Protein AF-B0DLQ9-F1 (afdb_monomer_lite)

Foldseek 3Di:
DQFAADPVGQEDRAGAQQAPDDYHAPLSVVLVVDDPPDPVNVQSVPWQAASHHGDTDNPPPDNHDPVVVVVVVVVVVVVVVVVVVVLVVLLVVVVVVVVVVPDDDDDDDDDPVVVVVVVVVPPPDDDFWDKDKDKDFDDDPDPVVVVVPPVPPDPPDDDDPDDPCVVVVPDPPPDDDDDPDDDDTDIDIDIDTDRRVVVVVVVVVLVVVVPPDDDDDDDDDDDDDDDDDDDDDDDDDDDDDDDDDDPDDPDPPPPDDPDDLDDPPPPPVDPQDKDKFKKFWWDWDADLPPRDIDTHDDPPTDIFIKIWGLDFPDDDPFKTWIWMDTPNFTKIWIWGQDPSPPDGQDLVNRVVVLVVVVSVLSSLQSLVVVLVVVCVVVVHDADPPDHGWDKTKMWTAAADDSNQVDDRVPGRRRMTIMTGDDSDDKDWLFAPPGHDDDPDRHSVRVVVSQVSCCVVVVNPDGDGRDMDDDDDPPPPPDD

Organism: Laccaria bicolor (strain S238N-H82 / ATCC MYA-4686) (NCBI:txid486041)

InterPro domains:
  IPR004166 Alpha-type protein kinase, alpha-kinase domain [PF02816] (314-469)
  IPR004166 Alpha-type protein kinase, alpha-kinase domain [PS51158] (289-479)
  IPR011009 Protein kinase-like domain superfamily [SSF56112] (308-469)

Sequence (479 aa):
MDFCGTDTGDGCGRSFPNKSSPGLCAKCTKLASLTEGSPEYDQWKGFKQCESCGIAWKHLDTSKCGHCVREWCLTFLLSTHHNTVEVLRAARSHAMDARLRKQPVAQQLHTTAGLTAAKNSMAAMMENKVFITAQCRIKSASLKDQKNTDPTFGQWGKPWSQGEMAQFYAAPTSGTKKAAGTQPPLFMALELYIDQPKFMIRRRARLNHSTLRLPSTSVGTSVRKRSATTTEANDVPLYKRPSTRDAANLQLIVGGALESTFVRTNRTYVAIDTSVVQLKKAVTTCNAETGEVEIAWPDNLAACGGILGKEIFAHGATKNVYKLSIGSDLYVAKRFFDVGSGREVTAEENTANLENELIRLKMVGWFLHKFKALAKEHSVEFSSGIIVSECFLVHEIGTPSPASSLPSFEDDSAVWLVEPRRTKAVRKYSGTLVHPNRQDKLGQTLSAFAHFLYEYSRKELVLADIQGHLTASYPHIQD

Secondary structure (DSSP, 8-state):
--B---TTS-S---B-TT-SSSSS-HHHHHHHTS-TT-HHHHHHHT-EE-TTT--EETT--SSS-HHHHHHHHHHHHHHHHHHHHHHHHHHHHHHHHHHHTTPPP------THHHHHHHHHSTTS-SS----EEEEE---SSTTHHHH--S--SSSSPPPP--TTHHHHS---------S--PPPPEEEEE----HHHHHHHHHHHHHTT--PPPPPP----------------------------TT-------------------------EEEEEEEEPEEEE-TTT--EEEE--TTPPPEEEEEESS-SEE-SSEEEEEEEETTEEEEEEEES-SSSSSPPPHHHHHHHHHHHHHHHHHHHHHHHHHHHHHHHTT----TT--PPP-EEEEEESSPPGGG---TT-TT--EEEEEEPP-SPPEES--SS------SHHHHHHHHHHHHHHHHTTTS------EE-----------

pLDDT: mean 75.22, std 24.06, range [28.36, 98.62]

Radius of gyration: 37.14 Å; chains: 1; bounding box: 131×60×82 Å

Structure (mmCIF, N/CA/C/O backbone):
data_AF-B0DLQ9-F1
#
_entry.id   AF-B0DLQ9-F1
#
loop_
_atom_site.group_PDB
_atom_site.id
_atom_site.type_symbol
_atom_site.label_atom_id
_atom_site.label_alt_id
_atom_site.label_comp_id
_atom_site.label_asym_id
_atom_site.label_entity_id
_atom_site.label_seq_id
_atom_site.pdbx_PDB_ins_code
_atom_site.Cartn_x
_atom_site.Cartn_y
_atom_site.Cartn_z
_atom_site.occupancy
_atom_site.B_iso_or_equiv
_atom_site.auth_seq_id
_atom_site.auth_comp_id
_atom_site.auth_asym_id
_atom_site.auth_atom_id
_atom_site.pdbx_PDB_model_num
ATOM 1 N N . MET A 1 1 ? -44.766 -4.174 -13.598 1.00 58.66 1 MET A N 1
ATOM 2 C CA . MET A 1 1 ? -45.753 -3.142 -13.992 1.00 58.66 1 MET A CA 1
ATOM 3 C C . MET A 1 1 ? -45.825 -2.210 -12.814 1.00 58.66 1 MET A C 1
ATOM 5 O O . MET A 1 1 ? -46.488 -2.516 -11.830 1.00 58.66 1 MET A O 1
ATOM 9 N N . ASP A 1 2 ? -45.057 -1.134 -12.894 1.00 81.19 2 ASP A N 1
ATOM 10 C CA . ASP A 1 2 ? -44.679 -0.378 -11.697 1.00 81.19 2 ASP A CA 1
ATOM 11 C C . ASP A 1 2 ? -45.538 0.885 -11.560 1.00 81.19 2 ASP A C 1
ATOM 13 O O . ASP A 1 2 ? -45.430 1.625 -10.587 1.00 81.19 2 ASP A O 1
ATOM 17 N N . PHE A 1 3 ? -46.430 1.112 -12.527 1.00 91.38 3 PHE A N 1
ATOM 18 C CA . PHE A 1 3 ? -47.324 2.254 -12.587 1.00 91.38 3 PHE A CA 1
ATOM 19 C C . PHE A 1 3 ? -48.508 2.103 -11.630 1.00 91.38 3 PHE A C 1
ATOM 21 O O . PHE A 1 3 ? -49.128 1.047 -11.513 1.00 91.38 3 PHE A O 1
ATOM 28 N N . CYS A 1 4 ? -48.836 3.200 -10.956 1.00 94.00 4 CYS A N 1
ATOM 29 C CA . CYS A 1 4 ? -50.024 3.335 -10.131 1.00 94.00 4 CYS A CA 1
ATOM 30 C C . CYS A 1 4 ? -51.241 3.680 -10.997 1.00 94.00 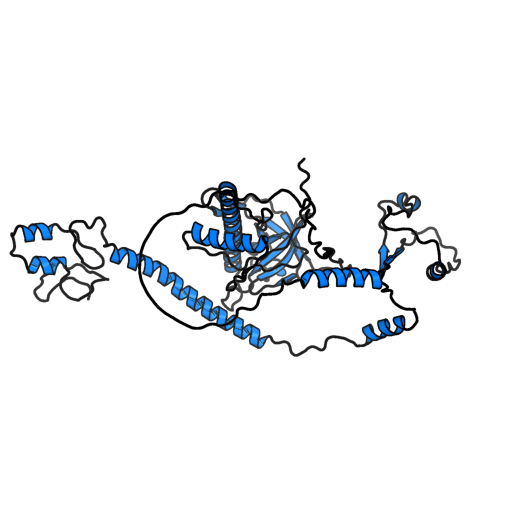4 CYS A C 1
ATOM 32 O O . CYS A 1 4 ? -51.433 4.849 -11.346 1.00 94.00 4 CYS A O 1
ATOM 34 N N . GLY A 1 5 ? -52.055 2.668 -11.298 1.00 92.44 5 GLY A N 1
ATOM 35 C CA . GLY A 1 5 ? -53.279 2.800 -12.084 1.00 92.44 5 GLY A CA 1
ATOM 36 C C . GLY A 1 5 ? -54.223 1.602 -11.924 1.00 92.44 5 GLY A C 1
ATOM 37 O O . GLY A 1 5 ? -53.776 0.515 -11.548 1.00 92.44 5 GLY A O 1
ATOM 38 N N . THR A 1 6 ? -55.508 1.804 -12.206 1.00 90.56 6 THR A N 1
ATOM 39 C CA . THR A 1 6 ? -56.514 0.766 -12.491 1.00 90.56 6 THR A CA 1
ATOM 40 C C . THR A 1 6 ? -56.930 0.827 -13.964 1.00 90.56 6 THR A C 1
ATOM 42 O O . THR A 1 6 ? -56.680 1.822 -14.646 1.00 90.56 6 THR A O 1
ATOM 45 N N . ASP A 1 7 ? -57.632 -0.203 -14.442 1.00 88.44 7 ASP A N 1
ATOM 46 C CA . ASP A 1 7 ? -58.186 -0.241 -15.807 1.00 88.44 7 ASP A CA 1
ATOM 47 C C . ASP A 1 7 ? -59.263 0.836 -16.050 1.00 88.44 7 ASP A C 1
ATOM 49 O O . ASP A 1 7 ? -59.567 1.175 -17.191 1.00 88.44 7 ASP A O 1
ATOM 53 N N . THR A 1 8 ? -59.817 1.410 -14.978 1.00 86.81 8 THR A N 1
ATOM 54 C CA . THR A 1 8 ? -60.777 2.526 -15.005 1.00 86.81 8 THR A CA 1
ATOM 55 C C . THR A 1 8 ? -60.111 3.902 -15.087 1.00 86.81 8 THR A C 1
ATOM 57 O O . THR A 1 8 ? -60.809 4.908 -15.177 1.00 86.81 8 THR A O 1
ATOM 60 N N . GLY A 1 9 ? -58.773 3.965 -15.081 1.00 86.81 9 GLY A N 1
ATOM 61 C CA . GLY A 1 9 ? -58.011 5.217 -15.106 1.00 86.81 9 GLY A CA 1
ATOM 62 C C . GLY A 1 9 ? -57.785 5.851 -13.730 1.00 86.81 9 GLY A C 1
ATOM 63 O O . GLY A 1 9 ? -57.234 6.949 -13.656 1.00 86.81 9 GLY A O 1
ATOM 64 N N . ASP A 1 10 ? -58.149 5.172 -12.638 1.00 87.88 10 ASP A N 1
ATOM 65 C CA . ASP A 1 10 ? -57.904 5.670 -11.285 1.00 87.88 10 ASP A CA 1
ATOM 66 C C . ASP A 1 10 ? -56.437 5.471 -10.904 1.00 87.88 10 ASP A C 1
ATOM 68 O O . ASP A 1 10 ? -55.860 4.407 -11.117 1.00 87.88 10 ASP A O 1
ATOM 72 N N . GLY A 1 11 ? -55.812 6.477 -10.297 1.00 93.25 11 GLY A N 1
ATOM 73 C CA . GLY A 1 11 ? -54.423 6.401 -9.847 1.00 93.25 11 GLY A CA 1
ATOM 74 C C . GLY A 1 11 ? -53.658 7.697 -10.064 1.00 93.25 11 GLY A C 1
ATOM 75 O O . GLY A 1 11 ? -54.187 8.686 -10.556 1.00 93.25 11 GLY A O 1
ATOM 76 N N . CYS A 1 12 ? -52.388 7.712 -9.660 1.00 95.75 12 CYS A N 1
ATOM 77 C CA . CYS A 1 12 ? -51.524 8.883 -9.841 1.00 95.75 12 CYS A CA 1
ATOM 78 C C . CYS A 1 12 ? -50.610 8.782 -11.070 1.00 95.75 12 CYS A C 1
ATOM 80 O O . CYS A 1 12 ? -49.824 9.698 -11.305 1.00 95.75 12 CYS A O 1
ATOM 82 N N . GLY A 1 13 ? -50.638 7.661 -11.801 1.00 95.38 13 GLY A N 1
ATOM 83 C CA . GLY A 1 13 ? -49.818 7.420 -12.994 1.00 95.38 13 GLY A CA 1
ATOM 84 C C . GLY A 1 13 ? -48.311 7.292 -12.736 1.00 95.38 13 GLY A C 1
ATOM 85 O O . GLY A 1 13 ? -47.547 7.057 -13.667 1.00 95.38 13 GLY A O 1
ATOM 86 N N . ARG A 1 14 ? -47.849 7.435 -11.487 1.00 96.12 14 ARG A N 1
ATOM 87 C CA . ARG A 1 14 ? -46.423 7.351 -11.137 1.00 96.12 14 ARG A CA 1
ATOM 88 C C . ARG A 1 14 ? -45.933 5.908 -11.111 1.00 96.12 14 ARG A C 1
ATOM 90 O O . ARG A 1 14 ? -46.679 5.015 -10.712 1.00 96.12 14 ARG A O 1
ATOM 97 N N . SER A 1 15 ? -44.668 5.718 -11.482 1.00 95.31 15 SER A N 1
ATOM 98 C CA . SER A 1 15 ? -43.960 4.442 -11.369 1.00 95.31 15 SER A CA 1
ATOM 99 C C . SER A 1 15 ? -43.283 4.302 -10.001 1.00 95.31 15 SER A C 1
ATOM 101 O O . SER A 1 15 ? -42.653 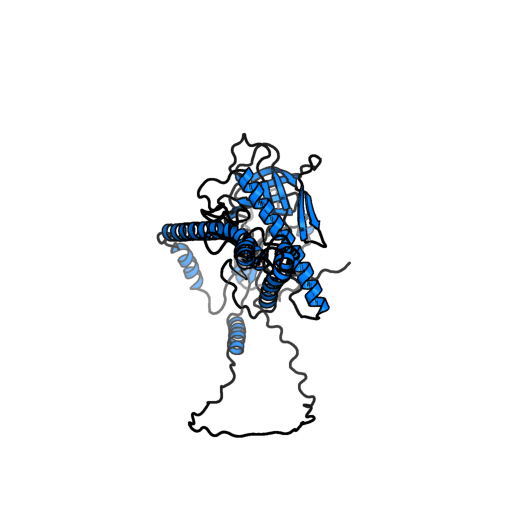5.248 -9.530 1.00 95.31 15 SER A O 1
ATOM 103 N N . PHE A 1 16 ? -43.410 3.132 -9.374 1.00 95.81 16 PHE A N 1
ATOM 104 C CA . PHE A 1 16 ? -42.844 2.795 -8.068 1.00 95.81 16 PHE A CA 1
ATOM 105 C C . PHE A 1 16 ? -42.064 1.471 -8.162 1.00 95.81 16 PHE A C 1
ATOM 107 O O . PHE A 1 16 ? -42.670 0.403 -8.043 1.00 95.81 16 PHE A O 1
ATOM 114 N N . PRO A 1 17 ? -40.732 1.509 -8.352 1.00 93.31 17 PRO A N 1
ATOM 115 C CA . PRO A 1 17 ? -39.929 0.311 -8.624 1.00 93.31 17 PRO A CA 1
ATOM 116 C C . PRO A 1 17 ? -39.939 -0.727 -7.490 1.00 93.31 17 PRO A C 1
ATOM 118 O O . PRO A 1 17 ? -39.738 -1.908 -7.739 1.00 93.31 17 PRO A O 1
ATOM 121 N N . ASN A 1 18 ? -40.203 -0.305 -6.248 1.00 93.31 18 ASN A N 1
ATOM 122 C CA . ASN A 1 18 ? -40.212 -1.174 -5.065 1.00 93.31 18 ASN A CA 1
ATOM 123 C C . ASN A 1 18 ? -41.627 -1.375 -4.504 1.00 93.31 18 ASN A C 1
ATOM 125 O O . ASN A 1 18 ? -41.826 -1.520 -3.295 1.00 93.31 18 ASN A O 1
ATOM 129 N N . LYS A 1 19 ? -42.647 -1.296 -5.359 1.00 93.94 19 LYS A N 1
ATOM 130 C CA . LYS A 1 19 ? -44.036 -1.521 -4.960 1.00 93.94 19 LYS A CA 1
ATOM 131 C C . LYS A 1 19 ? -44.284 -3.013 -4.734 1.00 93.94 19 LYS A C 1
ATOM 133 O O . LYS A 1 19 ? -43.971 -3.836 -5.584 1.00 93.94 19 LYS A O 1
ATOM 138 N N . SER A 1 20 ? -44.898 -3.364 -3.607 1.00 89.44 20 SER A N 1
ATOM 139 C CA . SER A 1 20 ? -45.125 -4.766 -3.220 1.00 89.44 20 SER A CA 1
ATOM 140 C C . SER A 1 20 ? -46.260 -5.466 -3.975 1.00 89.44 20 SER A C 1
ATOM 142 O O . SER A 1 20 ? -46.399 -6.681 -3.878 1.00 89.44 20 SER A O 1
ATOM 144 N N . SER A 1 21 ? -47.106 -4.722 -4.689 1.00 91.19 21 SER A N 1
ATOM 145 C CA . SER A 1 21 ? -48.277 -5.258 -5.393 1.00 91.19 21 SER A CA 1
ATOM 146 C C . SER A 1 21 ? -48.628 -4.424 -6.632 1.00 91.19 21 SER A C 1
ATOM 148 O O . SER A 1 21 ? -48.390 -3.212 -6.634 1.00 91.19 21 SER A O 1
ATOM 150 N N . PRO A 1 22 ? -49.207 -5.024 -7.688 1.00 92.75 22 PRO A N 1
ATOM 151 C CA . PRO A 1 22 ? -49.710 -4.291 -8.855 1.00 92.75 22 PRO A CA 1
ATOM 152 C C . PRO A 1 22 ? -50.920 -3.396 -8.506 1.00 92.75 22 PRO A C 1
ATOM 154 O O . PRO A 1 22 ? -51.496 -3.511 -7.427 1.00 92.75 22 PRO A O 1
ATOM 157 N N . GLY A 1 23 ? -51.284 -2.454 -9.384 1.00 94.00 23 GLY A N 1
ATOM 158 C CA . GLY A 1 23 ? -52.477 -1.599 -9.230 1.00 94.00 23 GLY A CA 1
ATOM 159 C C . GLY A 1 23 ? -52.221 -0.257 -8.530 1.00 94.00 23 GLY A C 1
ATOM 160 O O . GLY A 1 23 ? -51.170 0.361 -8.715 1.00 94.00 23 GLY A O 1
ATOM 161 N N . LEU A 1 24 ? -53.137 0.197 -7.671 1.00 96.25 24 LEU A N 1
ATOM 162 C CA . LEU A 1 24 ? -53.017 1.475 -6.955 1.00 96.25 24 LEU A CA 1
ATOM 163 C C . LEU A 1 24 ? -51.888 1.479 -5.910 1.00 96.25 24 LEU A C 1
ATOM 165 O O . LEU A 1 24 ? -51.604 0.476 -5.257 1.00 96.25 24 LEU A O 1
ATOM 169 N N . CYS A 1 25 ? -51.215 2.618 -5.748 1.00 96.12 25 CYS A N 1
ATOM 170 C CA . CYS A 1 25 ? -50.312 2.869 -4.622 1.00 96.12 25 CYS A CA 1
ATOM 171 C C . CYS A 1 25 ? -51.099 3.053 -3.315 1.00 96.12 25 CYS A C 1
ATOM 173 O O . CYS A 1 25 ? -52.272 3.419 -3.350 1.00 96.12 25 CYS A O 1
ATOM 175 N N . ALA A 1 26 ? -50.440 2.907 -2.160 1.00 95.31 26 ALA A N 1
ATOM 176 C CA . ALA A 1 26 ? -51.098 2.998 -0.851 1.00 95.31 26 ALA A CA 1
ATOM 177 C C . ALA A 1 26 ? -51.905 4.298 -0.660 1.00 95.31 26 ALA A C 1
ATOM 179 O O . ALA A 1 26 ? -52.988 4.279 -0.078 1.00 95.31 26 ALA A O 1
ATOM 180 N N . LYS A 1 27 ? -51.406 5.423 -1.195 1.00 96.56 27 LYS A N 1
ATOM 181 C CA . LYS A 1 27 ? -52.112 6.711 -1.162 1.00 96.56 27 LYS A CA 1
ATOM 182 C C . LYS A 1 27 ? -53.393 6.687 -1.995 1.00 96.56 27 LYS A C 1
ATOM 184 O O . LYS A 1 27 ? -54.444 7.059 -1.488 1.00 96.56 27 LYS A O 1
ATOM 189 N N . CYS A 1 28 ? -53.314 6.242 -3.249 1.00 97.12 28 CYS A N 1
ATOM 190 C CA . CYS A 1 28 ? -54.471 6.182 -4.143 1.00 97.12 28 CYS A CA 1
ATOM 191 C C . CYS A 1 28 ? -55.510 5.169 -3.657 1.00 97.12 28 CYS A C 1
ATOM 193 O O . CYS A 1 28 ? -56.691 5.485 -3.676 1.00 97.12 28 CYS A O 1
ATOM 195 N N . THR A 1 29 ? -55.089 4.011 -3.136 1.00 96.38 29 THR A N 1
ATOM 196 C CA . THR A 1 29 ? -56.001 3.039 -2.514 1.00 96.38 29 THR A CA 1
ATOM 197 C C . THR A 1 29 ? -56.772 3.665 -1.356 1.00 96.38 29 THR A C 1
ATOM 199 O O . THR A 1 29 ? -57.975 3.459 -1.224 1.00 96.38 29 THR A O 1
ATOM 202 N N . LYS A 1 30 ? -56.093 4.458 -0.515 1.00 97.19 30 LYS A N 1
ATOM 203 C CA . LYS A 1 30 ? -56.744 5.099 0.625 1.00 97.19 30 LYS A CA 1
ATOM 204 C C . LYS A 1 30 ? -57.679 6.225 0.196 1.00 97.19 30 LYS A C 1
ATOM 206 O O . LYS A 1 30 ? -58.789 6.286 0.710 1.00 97.19 30 LYS A O 1
ATOM 211 N N . LEU A 1 31 ? -57.266 7.062 -0.755 1.00 97.12 31 LEU A N 1
ATOM 212 C CA . LEU A 1 31 ? -58.111 8.126 -1.303 1.00 97.12 31 LEU A CA 1
ATOM 213 C C . LEU A 1 31 ? -59.369 7.567 -1.978 1.00 97.12 31 LEU A C 1
ATOM 215 O O . LEU A 1 31 ? -60.445 8.088 -1.728 1.00 97.12 31 LEU A O 1
ATOM 219 N N . ALA A 1 32 ? -59.258 6.468 -2.731 1.00 95.94 32 ALA A N 1
ATOM 220 C CA . ALA A 1 32 ? -60.404 5.811 -3.366 1.00 95.94 32 ALA A CA 1
ATOM 221 C C . ALA A 1 32 ? -61.424 5.245 -2.356 1.00 95.94 32 ALA A C 1
ATOM 223 O O . ALA A 1 32 ? -62.588 5.057 -2.689 1.00 95.94 32 ALA A O 1
ATOM 224 N N . SER A 1 33 ? -60.997 4.975 -1.116 1.00 96.75 33 SER A N 1
ATOM 225 C CA . SER A 1 33 ? -61.878 4.506 -0.035 1.00 96.75 33 SER A CA 1
ATOM 226 C C . SER A 1 33 ? -62.585 5.628 0.734 1.00 96.75 33 SER A C 1
ATOM 228 O O . SER A 1 33 ? -63.418 5.342 1.592 1.00 96.75 33 SER A O 1
ATOM 230 N N . LEU A 1 34 ? -62.208 6.887 0.498 1.00 96.69 34 LEU A N 1
ATOM 231 C CA . LEU A 1 34 ? -62.718 8.051 1.219 1.00 96.69 34 LEU A CA 1
ATOM 232 C C . LEU A 1 34 ? -63.685 8.829 0.324 1.00 96.69 34 LEU A C 1
ATOM 234 O O . LEU A 1 34 ? -63.486 8.924 -0.883 1.00 96.69 34 LEU A O 1
ATOM 238 N N . THR A 1 35 ? -64.728 9.402 0.919 1.00 97.25 35 THR A N 1
ATOM 239 C CA . THR A 1 35 ? -65.654 10.277 0.193 1.00 97.25 35 THR A CA 1
ATOM 240 C C . THR A 1 35 ? -64.928 11.558 -0.204 1.00 97.25 35 THR A C 1
ATOM 242 O O . THR A 1 35 ? -64.317 12.214 0.641 1.00 97.25 35 THR A O 1
ATOM 245 N N . GLU A 1 36 ? -64.975 11.912 -1.487 1.00 96.38 36 GLU A N 1
ATOM 246 C CA . GLU A 1 36 ? -64.329 13.126 -1.982 1.00 96.38 36 GLU A CA 1
ATOM 247 C C . GLU A 1 36 ? -64.867 14.366 -1.250 1.00 96.38 36 GLU A C 1
ATOM 249 O O . GLU A 1 36 ? -66.075 14.537 -1.089 1.00 96.38 36 GLU A O 1
ATOM 254 N N . GLY A 1 37 ? -63.952 15.206 -0.759 1.00 95.00 37 GLY A N 1
ATOM 255 C CA . GLY A 1 37 ? -64.274 16.385 0.051 1.00 95.00 37 GLY A CA 1
ATOM 256 C C . GLY A 1 37 ? -64.488 16.116 1.545 1.00 95.00 37 GLY A C 1
ATOM 257 O O . GLY A 1 37 ? -64.786 17.054 2.283 1.00 95.00 37 GLY A O 1
ATOM 258 N N . SER A 1 38 ? -64.329 14.875 2.030 1.00 97.56 38 SER A N 1
ATOM 259 C CA . SER A 1 38 ? -64.291 14.636 3.479 1.00 97.56 38 SER A CA 1
ATOM 260 C C . SER A 1 38 ? -63.009 15.223 4.103 1.00 97.56 38 SER A C 1
ATOM 262 O O . SER A 1 38 ? -61.963 15.260 3.444 1.00 97.56 38 SER A O 1
ATOM 264 N N . PRO A 1 39 ? -63.026 15.627 5.389 1.00 97.88 39 PRO A N 1
ATOM 265 C CA . PRO A 1 39 ? -61.824 16.109 6.078 1.00 97.88 39 PRO A CA 1
ATOM 266 C C . PRO A 1 39 ? -60.655 15.111 6.026 1.00 97.88 39 PRO A C 1
ATOM 268 O O . PRO A 1 39 ? -59.490 15.492 5.892 1.00 97.88 39 PRO A O 1
ATOM 271 N N . GLU A 1 40 ? -60.955 13.814 6.100 1.00 97.25 40 GLU A N 1
ATOM 272 C CA . GLU A 1 40 ? -59.976 12.734 5.986 1.00 97.25 40 GLU A CA 1
ATOM 273 C C . GLU A 1 40 ? -59.415 12.625 4.567 1.00 97.25 40 GLU A C 1
ATOM 275 O O . GLU A 1 40 ? -58.217 12.373 4.409 1.00 97.25 40 GLU A O 1
ATOM 280 N N . TYR A 1 41 ? -60.250 12.822 3.539 1.00 97.81 41 TYR A N 1
ATOM 281 C CA . TYR A 1 41 ? -59.811 12.847 2.144 1.00 97.81 41 TYR A CA 1
ATOM 282 C C . TYR A 1 41 ? -58.794 13.969 1.923 1.00 97.81 41 TYR A C 1
ATOM 284 O O . TYR A 1 41 ? -57.692 13.712 1.431 1.00 97.81 41 TYR A O 1
ATOM 292 N N . ASP A 1 42 ? -59.102 15.186 2.375 1.00 97.38 42 ASP A N 1
ATOM 293 C CA . ASP A 1 42 ? -58.207 16.340 2.246 1.00 97.38 42 ASP A CA 1
ATOM 294 C C . ASP A 1 42 ? -56.909 16.164 3.045 1.00 97.38 42 ASP A C 1
ATOM 296 O O . ASP A 1 42 ? -55.816 16.474 2.556 1.00 97.38 42 ASP A O 1
ATOM 300 N N . GLN A 1 43 ? -56.992 15.573 4.242 1.00 97.38 43 GLN A N 1
ATOM 301 C CA . GLN A 1 43 ? -55.811 15.238 5.033 1.00 97.38 43 GLN A CA 1
ATOM 302 C C . GLN A 1 43 ? -54.892 14.254 4.290 1.00 97.38 43 GLN A C 1
ATOM 304 O O . GLN A 1 43 ? -53.683 14.487 4.192 1.00 97.38 43 GLN A O 1
ATOM 309 N N . TRP A 1 44 ? -55.445 13.169 3.738 1.00 97.31 44 TRP A N 1
ATOM 310 C CA . TRP A 1 44 ? -54.675 12.175 2.985 1.00 97.31 44 TRP A CA 1
ATOM 311 C C . TRP A 1 44 ? -54.132 12.728 1.671 1.00 97.31 44 TRP A C 1
ATOM 313 O O . TRP A 1 44 ? -53.012 12.389 1.277 1.00 97.31 44 TRP A O 1
ATOM 323 N N . LYS A 1 45 ? -54.871 13.624 1.014 1.00 97.00 45 LYS A N 1
ATOM 324 C CA . LYS A 1 45 ? -54.430 14.317 -0.201 1.00 97.00 45 LYS A CA 1
ATOM 325 C C . LYS A 1 45 ? -53.132 15.091 0.048 1.00 97.00 45 LYS A C 1
ATOM 327 O O . LYS A 1 45 ? -52.238 15.045 -0.802 1.00 97.00 45 LYS A O 1
ATOM 332 N N . GLY A 1 46 ? -52.962 15.670 1.239 1.00 96.56 46 GLY A N 1
ATOM 333 C CA . GLY A 1 46 ? -51.744 16.368 1.669 1.00 96.56 46 GLY A CA 1
ATOM 334 C C . GLY A 1 46 ? -50.549 15.484 2.062 1.00 96.56 46 GLY A C 1
ATOM 335 O O . GLY A 1 46 ? -49.440 15.997 2.202 1.00 96.56 46 GLY A O 1
ATOM 336 N N . PHE A 1 47 ? -50.710 14.165 2.234 1.00 97.88 47 PHE A N 1
ATOM 337 C CA . PHE A 1 47 ? -49.595 13.310 2.670 1.00 97.88 47 PHE A CA 1
ATOM 338 C C . PHE A 1 47 ? -48.527 13.162 1.582 1.00 97.88 47 PHE A C 1
ATOM 340 O O . PHE A 1 47 ? -48.830 12.912 0.410 1.00 97.88 47 PHE A O 1
ATOM 347 N N . LYS A 1 48 ? -47.257 13.251 1.986 1.00 97.50 48 LYS A N 1
ATOM 348 C CA . LYS A 1 48 ? -46.115 12.941 1.121 1.00 97.50 48 LYS A CA 1
ATOM 349 C C . LYS A 1 48 ? -46.042 11.437 0.859 1.00 97.50 48 LYS A C 1
ATOM 351 O O . LYS A 1 48 ? -46.438 10.624 1.696 1.00 97.50 48 LYS A O 1
ATOM 356 N N . GLN A 1 49 ? -45.535 11.080 -0.315 1.00 97.44 49 GLN A N 1
ATOM 357 C CA . GLN A 1 49 ? -45.458 9.708 -0.804 1.00 97.44 49 GLN A CA 1
ATOM 358 C C . GLN A 1 49 ? -44.021 9.358 -1.186 1.00 97.44 49 GLN A C 1
ATOM 360 O O . GLN A 1 49 ? -43.360 10.135 -1.865 1.00 97.44 49 GLN A O 1
ATOM 365 N N . CYS A 1 50 ? -43.570 8.174 -0.775 1.00 97.44 50 CYS A N 1
ATOM 366 C CA . CYS A 1 50 ? -42.280 7.612 -1.145 1.00 97.44 50 CYS A CA 1
ATOM 367 C C . CYS A 1 50 ? -42.224 7.368 -2.656 1.00 97.44 50 CYS A C 1
ATOM 369 O O . CYS A 1 50 ? -43.025 6.594 -3.182 1.00 97.44 50 CYS A O 1
ATOM 371 N N . GLU A 1 51 ? -41.239 7.957 -3.329 1.00 96.81 51 GLU A N 1
ATOM 372 C CA . GLU A 1 51 ? -41.021 7.818 -4.776 1.00 96.81 51 GLU A CA 1
ATOM 373 C C . GLU A 1 51 ? -40.647 6.391 -5.197 1.00 96.81 51 GLU A C 1
ATOM 375 O O . GLU A 1 51 ? -40.772 6.034 -6.360 1.00 96.81 51 GLU A O 1
ATOM 380 N N . SER A 1 52 ? -40.199 5.556 -4.256 1.00 95.88 52 SER A N 1
ATOM 381 C CA . SER A 1 52 ? -39.714 4.208 -4.554 1.00 95.88 52 SER A CA 1
ATOM 382 C C . SER A 1 52 ? -40.788 3.129 -4.381 1.00 95.88 52 SER A C 1
ATOM 384 O O . SER A 1 52 ? -40.980 2.327 -5.287 1.00 95.88 52 SER A O 1
ATOM 386 N N . CYS A 1 53 ? -41.513 3.106 -3.258 1.00 96.12 53 CYS A N 1
ATOM 387 C CA . CYS A 1 53 ? -42.513 2.062 -2.975 1.00 96.12 53 CYS A CA 1
ATOM 388 C C . CYS A 1 53 ? -43.966 2.557 -2.951 1.00 96.12 53 CYS A C 1
ATOM 390 O O . CYS A 1 53 ? -44.887 1.759 -2.792 1.00 96.12 53 CYS A O 1
ATOM 392 N N . GLY A 1 54 ? -44.202 3.867 -3.058 1.00 95.69 54 GLY A N 1
ATOM 393 C CA . GLY A 1 54 ? -45.551 4.432 -3.085 1.00 95.69 54 GLY A CA 1
ATOM 394 C C . GLY A 1 54 ? -46.280 4.470 -1.735 1.00 95.69 54 GLY A C 1
ATOM 395 O O . GLY A 1 54 ? -47.458 4.836 -1.705 1.00 95.69 54 GLY A O 1
ATOM 396 N N . ILE A 1 55 ? -45.615 4.143 -0.619 1.00 96.00 55 ILE A N 1
ATOM 397 C CA . ILE A 1 55 ? -46.149 4.360 0.740 1.00 96.00 55 ILE A CA 1
ATOM 398 C C . ILE A 1 55 ? -46.304 5.861 0.999 1.00 96.00 55 ILE A C 1
ATOM 400 O O . ILE A 1 55 ? -45.416 6.638 0.657 1.00 96.00 55 ILE A O 1
ATOM 404 N N . ALA A 1 56 ? -47.405 6.266 1.634 1.00 96.75 56 ALA A N 1
ATOM 405 C CA . ALA A 1 56 ? -47.633 7.646 2.049 1.00 96.75 56 ALA A CA 1
ATOM 406 C C . ALA A 1 56 ? -47.681 7.784 3.571 1.00 96.75 56 ALA A C 1
ATOM 408 O O . ALA A 1 56 ? -48.229 6.927 4.261 1.00 96.75 56 ALA A O 1
ATOM 409 N N . TRP A 1 57 ? -47.105 8.873 4.082 1.00 96.00 57 TRP A N 1
ATOM 410 C CA . TRP A 1 57 ? -47.057 9.175 5.512 1.00 96.00 57 TRP A CA 1
ATOM 411 C C . TRP A 1 57 ? -47.047 10.692 5.722 1.00 96.00 57 TRP A C 1
ATOM 413 O O . TRP A 1 57 ? -46.322 11.420 5.046 1.00 96.00 57 TRP A O 1
ATOM 423 N N . LYS A 1 58 ? -47.806 11.168 6.714 1.00 96.19 58 LYS A N 1
ATOM 424 C CA . LYS A 1 58 ? -47.821 12.565 7.183 1.00 96.19 58 LYS A CA 1
ATOM 425 C C . LYS A 1 58 ? -46.435 13.168 7.468 1.00 96.19 58 LYS A C 1
ATOM 427 O O . LYS A 1 58 ? -46.224 14.346 7.214 1.00 96.19 58 LYS A O 1
ATOM 432 N N . HIS A 1 59 ? -45.507 12.373 8.000 1.00 95.56 59 HIS A N 1
ATOM 433 C CA . HIS A 1 59 ? -44.197 12.812 8.491 1.00 95.56 59 HIS A CA 1
ATOM 434 C C . HIS A 1 59 ? -43.044 12.276 7.641 1.00 95.56 59 HIS A C 1
ATOM 436 O O . HIS A 1 59 ? -41.931 12.133 8.134 1.00 95.56 59 HIS A O 1
ATOM 442 N N . LEU A 1 60 ? -43.304 11.950 6.373 1.00 95.44 60 LEU A N 1
ATOM 443 C CA . LEU A 1 60 ? -42.228 11.619 5.453 1.00 95.44 60 LEU A CA 1
ATOM 444 C C . LEU A 1 60 ? -41.415 12.897 5.175 1.00 95.44 60 LEU A C 1
ATOM 446 O O . LEU A 1 60 ? -41.885 13.826 4.518 1.00 95.44 60 LEU A O 1
ATOM 450 N N . ASP A 1 61 ? -40.222 12.976 5.746 1.00 92.38 61 ASP A N 1
ATOM 451 C CA . ASP A 1 61 ? -39.324 14.132 5.684 1.00 92.38 61 ASP A CA 1
ATOM 452 C C . ASP A 1 61 ? -38.557 14.215 4.355 1.00 92.38 61 ASP A C 1
ATOM 454 O O . ASP A 1 61 ? -38.336 15.305 3.829 1.00 92.38 61 ASP A O 1
ATOM 458 N N . THR A 1 62 ? -38.244 13.061 3.773 1.00 94.56 62 THR A N 1
ATOM 459 C CA . THR A 1 62 ? -37.455 12.872 2.549 1.00 94.56 62 THR A CA 1
ATOM 460 C C . THR A 1 62 ? -38.305 12.330 1.389 1.00 94.56 62 THR A C 1
ATOM 462 O O . THR A 1 62 ? -39.488 12.035 1.545 1.00 94.56 62 THR A O 1
ATOM 465 N N . SER A 1 63 ? -37.740 12.203 0.183 1.00 95.25 63 SER A N 1
ATOM 466 C CA . SER A 1 63 ? -38.479 11.664 -0.973 1.00 95.25 63 SER A CA 1
ATOM 467 C C . SER A 1 63 ? -38.639 10.134 -0.955 1.00 95.25 63 SER A C 1
ATOM 469 O O . SER A 1 63 ? -39.481 9.579 -1.665 1.00 95.25 63 SER A O 1
ATOM 471 N N . LYS A 1 64 ? -37.875 9.426 -0.111 1.00 95.69 64 LYS A N 1
ATOM 472 C CA . LYS A 1 64 ? -37.901 7.962 0.038 1.00 95.69 64 LYS A CA 1
ATOM 473 C C . LYS A 1 64 ? -38.129 7.577 1.496 1.00 95.69 64 LYS A C 1
ATOM 475 O O . LYS A 1 64 ? -37.569 8.181 2.396 1.00 95.69 64 LYS A O 1
ATOM 480 N N . CYS A 1 65 ? -38.909 6.530 1.752 1.00 96.00 65 CYS A N 1
ATOM 481 C CA . CYS A 1 65 ? -39.078 6.029 3.115 1.00 96.00 65 CYS A CA 1
ATOM 482 C C . CYS A 1 65 ? -37.807 5.322 3.617 1.00 96.00 65 CYS A C 1
ATOM 484 O O . CYS A 1 65 ? -37.021 4.790 2.829 1.00 96.00 65 CYS A O 1
ATOM 486 N N . GLY A 1 66 ? -37.640 5.240 4.940 1.00 91.75 66 GLY A N 1
ATOM 487 C CA . GLY A 1 66 ? -36.466 4.609 5.557 1.00 91.75 66 GLY A CA 1
ATOM 488 C C . GLY A 1 66 ? -36.262 3.130 5.191 1.00 91.75 66 GLY A C 1
ATOM 489 O O . GLY A 1 66 ? -35.149 2.621 5.294 1.00 91.75 66 GLY A O 1
ATOM 490 N N . HIS A 1 67 ? -37.301 2.421 4.733 1.00 92.19 67 HIS A N 1
ATOM 491 C CA . HIS A 1 67 ? -37.140 1.077 4.165 1.00 92.19 67 HIS A CA 1
ATOM 492 C C . HIS A 1 67 ? -36.407 1.126 2.819 1.00 92.19 67 HIS A C 1
ATOM 494 O O . HIS A 1 67 ? -35.362 0.502 2.665 1.00 92.19 67 HIS A O 1
ATOM 500 N N . CYS A 1 68 ? -36.900 1.936 1.879 1.00 94.62 68 CYS A N 1
ATOM 501 C CA . CYS A 1 68 ? -36.296 2.069 0.555 1.00 94.62 68 CYS A CA 1
ATOM 502 C C . CYS A 1 68 ? -34.894 2.686 0.607 1.00 94.62 68 CYS A C 1
ATOM 504 O O . CYS A 1 68 ? -34.055 2.327 -0.209 1.00 94.62 68 CYS A O 1
ATOM 506 N N . VAL A 1 69 ? -34.606 3.574 1.565 1.00 90.00 69 VAL A N 1
ATOM 507 C CA . VAL A 1 69 ? -33.241 4.095 1.774 1.00 90.00 69 VAL A CA 1
ATOM 508 C C . VAL A 1 69 ? -32.283 2.978 2.207 1.00 90.00 69 VAL A C 1
ATOM 510 O O . VAL A 1 69 ? -31.171 2.892 1.688 1.00 90.00 69 VAL A O 1
ATOM 513 N N . ARG A 1 70 ? -32.717 2.084 3.107 1.00 86.88 70 ARG A N 1
ATOM 514 C CA . ARG A 1 70 ? -31.901 0.950 3.573 1.00 86.88 70 ARG A CA 1
ATOM 515 C C . ARG A 1 70 ? -31.653 -0.079 2.475 1.00 86.88 70 ARG A C 1
ATOM 517 O O . ARG A 1 70 ? -30.511 -0.487 2.292 1.00 86.88 70 ARG A O 1
ATOM 524 N N . GLU A 1 71 ? -32.683 -0.459 1.725 1.00 84.50 71 GLU A N 1
ATOM 525 C CA . GLU A 1 71 ? -32.527 -1.392 0.601 1.00 84.50 71 GLU A CA 1
ATOM 526 C C . GLU A 1 71 ? -31.654 -0.819 -0.511 1.00 84.50 71 GLU A C 1
ATOM 528 O O . GLU A 1 71 ? -30.827 -1.534 -1.068 1.00 84.50 71 GLU A O 1
ATOM 533 N N . TRP A 1 72 ? -31.776 0.474 -0.811 1.00 79.12 72 TRP A N 1
ATOM 534 C CA . TRP A 1 72 ? -30.940 1.106 -1.828 1.00 79.12 72 TRP A CA 1
ATOM 535 C C . TRP A 1 72 ? -29.466 1.156 -1.402 1.00 79.12 72 TRP A C 1
ATOM 537 O O . TRP A 1 72 ? -28.590 0.828 -2.199 1.00 79.12 72 TRP A O 1
ATOM 547 N N . CYS A 1 73 ? -29.194 1.453 -0.125 1.00 70.00 73 CYS A N 1
ATOM 548 C CA . CYS A 1 73 ? -27.846 1.393 0.443 1.00 70.00 73 CYS A CA 1
ATOM 549 C C . CYS A 1 73 ? -27.268 -0.035 0.390 1.00 70.00 73 CYS A C 1
ATOM 551 O O . CYS A 1 73 ? -26.143 -0.240 -0.060 1.00 70.00 73 CYS A O 1
ATOM 553 N N . LEU A 1 74 ? -28.069 -1.044 0.751 1.00 68.06 74 LEU A N 1
ATOM 554 C CA . LEU A 1 74 ? -27.673 -2.453 0.679 1.00 68.06 74 LEU A CA 1
ATOM 555 C C . LEU A 1 74 ? -27.427 -2.923 -0.756 1.00 68.06 74 LEU A C 1
ATOM 557 O O . LEU A 1 74 ? -26.476 -3.654 -0.993 1.00 68.06 74 LEU A O 1
ATOM 561 N N . THR A 1 75 ? -28.238 -2.496 -1.721 1.00 64.06 75 THR A N 1
ATOM 562 C CA . THR A 1 75 ? -28.107 -2.922 -3.124 1.00 64.06 75 THR A CA 1
ATOM 563 C C . THR A 1 75 ? -26.881 -2.289 -3.786 1.00 64.06 75 THR A C 1
ATOM 565 O O . THR A 1 75 ? -26.171 -2.955 -4.539 1.00 64.06 75 THR A O 1
ATOM 568 N N . PHE A 1 76 ? -26.572 -1.032 -3.449 1.00 59.00 76 PHE A N 1
ATOM 569 C CA . PHE A 1 76 ? -25.355 -0.363 -3.909 1.00 59.00 76 PHE A CA 1
ATOM 570 C C . PHE A 1 76 ? -24.092 -1.040 -3.352 1.00 59.00 76 PHE A C 1
ATOM 572 O O . PHE A 1 76 ? -23.142 -1.271 -4.098 1.00 59.00 76 PHE A O 1
ATOM 579 N N . LEU A 1 77 ? -24.119 -1.453 -2.080 1.00 48.00 77 LEU A N 1
ATOM 580 C CA . LEU A 1 77 ? -23.026 -2.198 -1.444 1.00 48.00 77 LEU A CA 1
ATOM 581 C C . LEU A 1 77 ? -22.925 -3.653 -1.945 1.00 48.00 77 LEU A C 1
ATOM 583 O O . LEU A 1 77 ? -21.833 -4.174 -2.150 1.00 48.00 77 LEU A O 1
ATOM 587 N N . LEU A 1 78 ? -24.045 -4.339 -2.181 1.00 47.78 78 LEU A N 1
ATOM 588 C CA . LEU A 1 78 ? -24.044 -5.746 -2.597 1.00 47.78 78 LEU A CA 1
ATOM 589 C C . LEU A 1 78 ? -23.680 -5.939 -4.076 1.00 47.78 78 LEU A C 1
ATOM 591 O O . LEU A 1 78 ? -23.057 -6.951 -4.400 1.00 47.78 78 LEU A O 1
ATOM 595 N N . SER A 1 79 ? -23.996 -4.991 -4.968 1.00 45.50 79 SER A N 1
ATOM 596 C CA . SER A 1 79 ? -23.650 -5.124 -6.396 1.00 45.50 79 SER A CA 1
ATOM 597 C C . SER A 1 79 ? -22.137 -5.051 -6.658 1.00 45.50 79 SER A C 1
ATOM 599 O O . SER A 1 79 ? -21.619 -5.764 -7.516 1.00 45.50 79 SER A O 1
ATOM 601 N N . THR A 1 80 ? -21.399 -4.282 -5.854 1.00 48.06 80 THR A N 1
ATOM 602 C CA . THR A 1 80 ? -19.928 -4.233 -5.882 1.00 48.06 80 THR A CA 1
ATOM 603 C C . THR A 1 80 ? -19.303 -5.450 -5.193 1.00 48.06 80 THR A C 1
ATOM 605 O O . THR A 1 80 ? -18.283 -5.973 -5.653 1.00 48.06 80 THR A O 1
ATOM 608 N N . HIS A 1 81 ? -19.932 -5.990 -4.145 1.00 48.59 81 HIS A N 1
ATOM 609 C CA . HIS A 1 81 ? -19.413 -7.166 -3.443 1.00 48.59 81 HIS A CA 1
ATOM 610 C C . HIS A 1 81 ? -19.643 -8.498 -4.169 1.00 48.59 81 HIS A C 1
ATOM 612 O O . HIS A 1 81 ? -18.766 -9.360 -4.103 1.00 48.59 81 HIS A O 1
ATOM 618 N N . HIS A 1 82 ? -20.756 -8.694 -4.882 1.00 47.22 82 HIS A N 1
ATOM 619 C CA . HIS A 1 82 ? -21.048 -10.001 -5.485 1.00 47.22 82 HIS A CA 1
ATOM 620 C C . HIS A 1 82 ? -20.082 -10.355 -6.629 1.00 47.22 82 HIS A C 1
ATOM 622 O O . HIS A 1 82 ? -19.610 -11.491 -6.698 1.00 47.22 82 HIS A O 1
ATOM 628 N N . ASN A 1 83 ? -19.699 -9.371 -7.451 1.00 57.00 83 ASN A N 1
ATOM 629 C CA . ASN A 1 83 ? -18.664 -9.551 -8.475 1.00 57.00 83 ASN A CA 1
ATOM 630 C C . ASN A 1 83 ? -17.287 -9.794 -7.846 1.00 57.00 83 ASN A C 1
ATOM 632 O O . ASN A 1 83 ? -16.547 -10.673 -8.279 1.00 57.00 83 ASN A O 1
ATOM 636 N N . THR A 1 84 ? -16.964 -9.086 -6.764 1.00 53.56 84 THR A N 1
ATOM 637 C CA . THR A 1 84 ? -15.672 -9.233 -6.082 1.00 53.56 84 THR A CA 1
ATOM 638 C C . THR A 1 84 ? -15.530 -10.601 -5.402 1.00 53.56 84 THR A C 1
ATOM 640 O O . THR A 1 84 ? -14.462 -11.209 -5.439 1.00 53.56 84 THR A O 1
ATOM 643 N N . VAL A 1 85 ? -16.603 -11.132 -4.806 1.00 60.00 85 VAL A N 1
ATOM 644 C CA . VAL A 1 85 ? -16.599 -12.455 -4.160 1.00 60.00 85 VAL A CA 1
ATOM 645 C C . VAL A 1 85 ? -16.473 -13.582 -5.185 1.00 60.00 85 VAL A C 1
ATOM 647 O O . VAL A 1 85 ? -15.710 -14.518 -4.943 1.00 60.00 85 VAL A O 1
ATOM 650 N N . GLU A 1 86 ? -17.160 -13.494 -6.325 1.00 66.38 86 GLU A N 1
ATOM 651 C CA . GLU A 1 86 ? -17.037 -14.478 -7.410 1.00 66.38 86 GLU A CA 1
ATOM 652 C C . GLU A 1 86 ? -15.641 -14.448 -8.048 1.00 66.38 86 GLU A C 1
ATOM 654 O O . GLU A 1 86 ? -15.008 -15.495 -8.186 1.00 66.38 86 GLU A O 1
ATOM 659 N N . VAL A 1 87 ? -15.084 -13.258 -8.303 1.00 66.50 87 VAL A N 1
ATOM 660 C CA . VAL A 1 87 ? -13.700 -13.100 -8.789 1.00 66.50 87 VAL A CA 1
ATOM 661 C C . VAL A 1 87 ? -12.692 -13.671 -7.786 1.00 66.50 87 VAL A C 1
ATOM 663 O O . VAL A 1 87 ? -11.778 -14.403 -8.166 1.00 66.50 87 VAL A O 1
ATOM 666 N N . LEU A 1 88 ? -12.880 -13.430 -6.483 1.00 59.38 88 LEU A N 1
ATOM 667 C CA . LEU A 1 88 ? -12.032 -14.014 -5.441 1.00 59.38 88 LEU A CA 1
ATOM 668 C C . LEU A 1 88 ? -12.188 -15.538 -5.332 1.00 59.38 88 LEU A C 1
ATOM 670 O O . LEU A 1 88 ? -11.205 -16.219 -5.038 1.00 59.38 88 LEU A O 1
ATOM 674 N N . ARG A 1 89 ? -13.385 -16.098 -5.544 1.00 69.50 89 ARG A N 1
ATOM 675 C CA . ARG A 1 89 ? -13.600 -17.557 -5.584 1.00 69.50 89 ARG A CA 1
ATOM 676 C C . ARG A 1 89 ? -12.913 -18.184 -6.796 1.00 69.50 89 ARG A C 1
ATOM 678 O O . ARG A 1 89 ? -12.212 -19.180 -6.622 1.00 69.50 89 ARG A O 1
ATOM 685 N N . ALA A 1 90 ? -13.032 -17.573 -7.973 1.00 72.25 90 ALA A N 1
ATOM 686 C CA . ALA A 1 90 ? -12.349 -18.016 -9.185 1.00 72.25 90 ALA A CA 1
ATOM 687 C C . ALA A 1 90 ? -10.821 -17.964 -9.018 1.00 72.25 90 ALA A C 1
ATOM 689 O O . ALA A 1 90 ? -10.138 -18.969 -9.223 1.00 72.25 90 ALA A O 1
ATOM 690 N N . ALA A 1 91 ? -10.283 -16.847 -8.516 1.00 69.19 91 ALA A N 1
ATOM 691 C CA . ALA A 1 91 ? -8.855 -16.701 -8.228 1.00 69.19 91 ALA A CA 1
ATOM 692 C C . ALA A 1 91 ? -8.352 -17.738 -7.204 1.00 69.19 91 ALA A C 1
ATOM 694 O O . ALA A 1 91 ? -7.253 -18.278 -7.346 1.00 69.19 91 ALA A O 1
ATOM 695 N N . ARG A 1 92 ? -9.161 -18.080 -6.187 1.00 67.81 92 ARG A N 1
ATOM 696 C CA . ARG A 1 92 ? -8.842 -19.158 -5.231 1.00 67.81 92 ARG A CA 1
ATOM 697 C C . ARG A 1 92 ? -8.790 -20.527 -5.900 1.00 67.81 92 ARG A C 1
ATOM 699 O O . ARG A 1 92 ? -7.871 -21.286 -5.595 1.00 67.81 92 ARG A O 1
ATOM 706 N N . SER A 1 93 ? -9.744 -20.833 -6.780 1.00 69.44 93 SER A N 1
ATOM 707 C CA . SER A 1 93 ? -9.760 -22.091 -7.535 1.00 69.44 93 SER A CA 1
ATOM 708 C C . SER A 1 93 ? -8.497 -22.217 -8.388 1.00 69.44 93 SER A C 1
ATOM 710 O O . SER A 1 93 ? -7.776 -23.207 -8.281 1.00 69.44 93 SER A O 1
ATOM 712 N N . HIS A 1 94 ? -8.143 -21.161 -9.127 1.00 71.94 94 HIS A N 1
ATOM 713 C CA . HIS A 1 94 ? -6.932 -21.132 -9.949 1.00 71.94 94 HIS A CA 1
ATOM 714 C C . HIS A 1 94 ? -5.640 -21.259 -9.128 1.00 71.94 94 HIS A C 1
ATOM 716 O O . HIS A 1 94 ? -4.736 -22.006 -9.505 1.00 71.94 94 HIS A O 1
ATOM 722 N N . ALA A 1 95 ? -5.545 -20.587 -7.977 1.00 66.44 95 ALA A N 1
ATOM 723 C CA . ALA A 1 95 ? -4.373 -20.680 -7.107 1.00 66.44 95 ALA A CA 1
ATOM 724 C C . ALA A 1 95 ? -4.214 -22.069 -6.457 1.00 66.44 95 ALA A C 1
ATOM 726 O O . ALA A 1 95 ? -3.086 -22.530 -6.257 1.00 66.44 95 ALA A O 1
ATOM 727 N N . MET A 1 96 ? -5.322 -22.739 -6.118 1.00 67.00 96 MET A N 1
ATOM 728 C CA . MET A 1 96 ? -5.328 -24.130 -5.641 1.00 67.00 96 MET A CA 1
ATOM 729 C C . MET A 1 96 ? -4.848 -25.086 -6.738 1.00 67.00 96 MET A C 1
ATOM 731 O O . MET A 1 96 ? -3.914 -25.856 -6.503 1.00 67.00 96 MET A O 1
ATOM 735 N N . ASP A 1 97 ? -5.394 -24.970 -7.949 1.00 68.56 97 ASP A N 1
ATOM 736 C CA . ASP A 1 97 ? -4.996 -25.798 -9.092 1.00 68.56 97 ASP A CA 1
ATOM 737 C C . ASP A 1 97 ? -3.520 -25.610 -9.459 1.00 68.56 97 ASP A C 1
ATOM 739 O O . ASP A 1 97 ? -2.800 -26.582 -9.701 1.00 68.56 97 ASP A O 1
ATOM 743 N N . ALA A 1 98 ? -3.023 -24.371 -9.431 1.00 71.00 98 ALA A N 1
ATOM 744 C CA . ALA A 1 98 ? -1.618 -24.074 -9.692 1.00 71.00 98 ALA A CA 1
ATOM 745 C C . ALA A 1 98 ? -0.672 -24.714 -8.660 1.00 71.00 98 ALA A C 1
ATOM 747 O O . ALA A 1 98 ? 0.447 -25.095 -9.005 1.00 71.00 98 ALA A O 1
ATOM 748 N N . ARG A 1 99 ? -1.102 -24.860 -7.398 1.00 72.25 99 ARG A N 1
ATOM 749 C CA . ARG A 1 99 ? -0.322 -25.546 -6.351 1.00 72.25 99 ARG A CA 1
ATOM 750 C C . ARG A 1 99 ? -0.340 -27.056 -6.523 1.00 72.25 99 ARG A C 1
ATOM 752 O O . ARG A 1 99 ? 0.705 -27.680 -6.365 1.00 72.25 99 ARG A O 1
ATOM 759 N N . LEU A 1 100 ? -1.491 -27.627 -6.874 1.00 59.84 100 LEU A N 1
ATOM 760 C CA . LEU A 1 100 ? -1.615 -29.063 -7.128 1.00 59.84 100 LEU A CA 1
ATOM 761 C C . LEU A 1 100 ? -0.758 -29.497 -8.326 1.00 59.84 100 LEU A C 1
ATOM 763 O O . LEU A 1 100 ? -0.119 -30.543 -8.269 1.00 59.84 100 LEU A O 1
ATOM 767 N N . ARG A 1 101 ? -0.649 -28.659 -9.366 1.00 70.19 101 ARG A N 1
ATOM 768 C CA . ARG A 1 101 ? 0.191 -28.932 -10.548 1.00 70.19 101 ARG A CA 1
ATOM 769 C C . ARG A 1 101 ? 1.695 -28.730 -10.328 1.00 70.19 101 ARG A C 1
ATOM 771 O O . ARG A 1 101 ? 2.482 -29.192 -11.145 1.00 70.19 101 ARG A O 1
ATOM 778 N N . LYS A 1 102 ? 2.112 -28.044 -9.258 1.00 60.62 102 LYS A N 1
ATOM 779 C CA . LYS A 1 102 ? 3.522 -27.708 -8.978 1.00 60.62 102 LYS A CA 1
ATOM 780 C C . LYS A 1 102 ? 4.179 -28.597 -7.920 1.00 60.62 102 LYS A C 1
ATOM 782 O O . LYS A 1 102 ? 5.213 -28.202 -7.386 1.00 60.62 102 LYS A O 1
ATOM 787 N N . GLN A 1 103 ? 3.635 -29.775 -7.601 1.00 40.84 103 GLN A N 1
ATOM 788 C CA . GLN A 1 103 ? 4.388 -30.712 -6.763 1.00 40.84 103 GLN A CA 1
ATOM 789 C C . GLN A 1 103 ? 5.697 -31.095 -7.474 1.00 40.84 103 GLN A C 1
ATOM 791 O O . GLN A 1 103 ? 5.649 -31.666 -8.564 1.00 40.84 103 GLN A O 1
ATOM 796 N N . PRO A 1 104 ? 6.871 -30.776 -6.900 1.00 39.81 104 PRO A N 1
ATOM 797 C CA . PRO A 1 104 ? 8.125 -31.210 -7.481 1.00 39.81 104 PRO A CA 1
ATOM 798 C C . PRO A 1 104 ? 8.225 -32.729 -7.347 1.00 39.81 104 PRO A C 1
ATOM 800 O O . PRO A 1 104 ? 8.045 -33.284 -6.261 1.00 39.81 104 PRO A O 1
ATOM 803 N N . VAL A 1 105 ? 8.547 -33.397 -8.455 1.00 43.28 105 VAL A N 1
ATOM 804 C CA . VAL A 1 105 ? 9.063 -34.768 -8.427 1.00 43.28 105 VAL A CA 1
ATOM 805 C C . VAL A 1 105 ? 10.261 -34.773 -7.480 1.00 43.28 105 VAL A C 1
ATOM 807 O O . VAL A 1 105 ? 11.133 -33.910 -7.591 1.00 43.28 105 VAL A O 1
ATOM 810 N N . ALA A 1 106 ? 10.262 -35.696 -6.516 1.00 36.72 106 ALA A N 1
ATOM 811 C CA . ALA A 1 106 ? 11.255 -35.785 -5.453 1.00 36.72 106 ALA A CA 1
ATOM 812 C C . ALA A 1 106 ? 12.687 -35.729 -6.015 1.00 36.72 106 ALA A C 1
ATOM 814 O O . ALA A 1 106 ? 13.206 -36.713 -6.538 1.00 36.72 106 ALA A O 1
ATOM 815 N N . GLN A 1 107 ? 13.333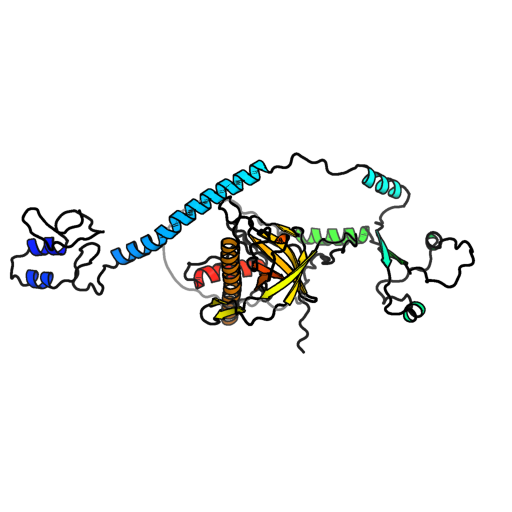 -34.568 -5.905 1.00 37.66 107 GLN A N 1
ATOM 816 C CA . GLN A 1 107 ? 14.752 -34.434 -6.195 1.00 37.66 107 GLN A CA 1
ATOM 817 C C . GLN A 1 107 ? 15.536 -34.956 -4.992 1.00 37.66 107 GLN A C 1
ATOM 819 O O . GLN A 1 107 ? 15.407 -34.455 -3.874 1.00 37.66 107 GLN A O 1
ATOM 824 N N . GLN A 1 108 ? 16.336 -35.992 -5.239 1.00 36.91 108 GLN A N 1
ATOM 825 C CA . GLN A 1 108 ? 17.289 -36.553 -4.290 1.00 36.91 108 GLN A CA 1
ATOM 826 C C . GLN A 1 108 ? 18.282 -35.471 -3.851 1.00 36.91 108 GLN A C 1
ATOM 828 O O . GLN A 1 108 ? 19.183 -35.081 -4.592 1.00 36.91 108 GLN A O 1
ATOM 833 N N . LEU A 1 109 ? 18.113 -34.982 -2.626 1.00 35.00 109 LEU A N 1
ATOM 834 C CA . LEU A 1 109 ? 19.109 -34.173 -1.941 1.00 35.00 109 LEU A CA 1
ATOM 835 C C . LEU A 1 109 ? 20.152 -35.091 -1.289 1.00 35.00 109 LEU A C 1
ATOM 837 O O . LEU A 1 109 ? 19.802 -36.054 -0.610 1.00 35.00 109 LEU A O 1
ATOM 841 N N . HIS A 1 110 ? 21.417 -34.688 -1.453 1.00 37.31 110 HIS A N 1
ATOM 842 C CA . HIS A 1 110 ? 22.658 -35.155 -0.814 1.00 37.31 110 HIS A CA 1
ATOM 843 C C . HIS A 1 110 ? 23.513 -36.160 -1.604 1.00 37.31 110 HIS A C 1
ATOM 845 O O . HIS A 1 110 ? 23.324 -37.370 -1.556 1.00 37.31 110 HIS A O 1
ATOM 851 N N . THR A 1 111 ? 24.578 -35.643 -2.228 1.00 46.69 111 THR A N 1
ATOM 852 C CA . THR A 1 111 ? 25.744 -36.441 -2.619 1.00 46.69 111 THR A CA 1
ATOM 853 C C . THR A 1 111 ? 26.504 -36.887 -1.365 1.00 46.69 111 THR A C 1
ATOM 855 O O . THR A 1 111 ? 27.025 -36.065 -0.606 1.00 46.69 111 THR A O 1
ATOM 858 N N . THR A 1 112 ? 26.611 -38.198 -1.181 1.00 46.47 112 THR A N 1
ATOM 859 C CA . THR A 1 112 ? 27.263 -38.933 -0.082 1.00 46.47 112 THR A CA 1
ATOM 860 C C . THR A 1 112 ? 28.748 -38.585 0.138 1.00 46.47 112 THR A C 1
ATOM 862 O O . THR A 1 112 ? 29.311 -38.896 1.188 1.00 46.47 112 THR A O 1
ATOM 865 N N . ALA A 1 113 ? 29.398 -37.890 -0.800 1.00 44.72 113 ALA A N 1
ATOM 866 C CA . ALA A 1 113 ? 30.826 -37.572 -0.744 1.00 44.72 113 ALA A CA 1
ATOM 867 C C . ALA A 1 113 ? 31.202 -36.561 0.363 1.00 44.72 113 ALA A C 1
ATOM 869 O O . ALA A 1 113 ? 32.194 -36.757 1.065 1.00 44.72 113 ALA A O 1
ATOM 870 N N . GLY A 1 114 ? 30.388 -35.522 0.588 1.00 40.22 114 GLY A N 1
ATOM 871 C CA . GLY A 1 114 ? 30.690 -34.478 1.584 1.00 40.22 114 GLY A CA 1
ATOM 872 C C . GLY A 1 114 ? 30.580 -34.956 3.038 1.00 40.22 114 GLY A C 1
ATOM 873 O O . GLY A 1 114 ? 31.342 -34.524 3.900 1.00 40.22 114 GLY A O 1
ATOM 874 N N . LEU A 1 115 ? 29.675 -35.903 3.307 1.00 41.19 115 LEU A N 1
ATOM 875 C CA . LEU A 1 115 ? 29.490 -36.482 4.643 1.00 41.19 115 LEU A CA 1
ATOM 876 C C . LEU A 1 115 ? 30.608 -37.476 5.003 1.00 41.19 115 LEU A C 1
ATOM 878 O O . LEU A 1 115 ? 30.960 -37.624 6.173 1.00 41.19 115 LEU A O 1
ATOM 882 N N . THR A 1 116 ? 31.173 -38.143 3.995 1.00 46.25 116 THR A N 1
ATOM 883 C CA . THR A 1 116 ? 32.219 -39.159 4.173 1.00 46.25 116 THR A CA 1
ATOM 884 C C . THR A 1 116 ? 33.568 -38.513 4.505 1.00 46.25 116 THR A C 1
ATOM 886 O O . THR A 1 116 ? 34.272 -38.985 5.395 1.00 46.25 116 THR A O 1
ATOM 889 N N . ALA A 1 117 ? 33.880 -37.358 3.902 1.00 48.62 117 ALA A N 1
ATOM 890 C CA . ALA A 1 117 ? 35.072 -36.574 4.241 1.00 48.62 117 ALA A CA 1
ATOM 891 C C . ALA A 1 117 ? 35.033 -36.018 5.681 1.00 48.62 117 ALA A C 1
ATOM 893 O O . ALA A 1 117 ? 36.046 -36.026 6.377 1.00 48.62 117 ALA A O 1
ATOM 894 N N . ALA A 1 118 ? 33.856 -35.600 6.164 1.00 46.41 118 ALA A N 1
ATOM 895 C CA . ALA A 1 118 ? 33.687 -35.139 7.543 1.00 46.41 118 ALA A CA 1
ATOM 896 C C . ALA A 1 118 ? 33.769 -36.288 8.567 1.00 46.41 118 ALA A C 1
ATOM 898 O O . ALA A 1 118 ? 34.352 -36.114 9.636 1.00 46.41 118 ALA A O 1
ATOM 899 N N . LYS A 1 119 ? 33.241 -37.477 8.236 1.00 48.31 119 LYS A N 1
ATOM 900 C CA . LYS A 1 119 ? 33.322 -38.668 9.101 1.00 48.31 119 LYS A CA 1
ATOM 901 C C . LYS A 1 119 ? 34.747 -39.198 9.253 1.00 48.31 119 LYS A C 1
ATOM 903 O O . LYS A 1 119 ? 35.139 -39.538 10.365 1.00 48.31 119 LYS A O 1
ATOM 908 N N . ASN A 1 120 ? 35.532 -39.215 8.177 1.00 52.53 120 ASN A N 1
ATOM 909 C CA . ASN A 1 120 ? 36.897 -39.747 8.222 1.00 52.53 120 ASN A CA 1
ATOM 910 C C . ASN A 1 120 ? 37.859 -38.853 9.026 1.00 52.53 120 ASN A C 1
ATOM 912 O O . ASN A 1 120 ? 38.830 -39.356 9.580 1.00 52.53 120 ASN A O 1
ATOM 916 N N . SER A 1 121 ? 37.558 -37.556 9.167 1.00 49.84 121 SER A N 1
ATOM 917 C CA . SER A 1 121 ? 38.342 -36.627 9.998 1.00 49.84 121 SER A CA 1
ATOM 918 C C . SER A 1 121 ? 38.024 -36.729 11.504 1.00 49.84 121 SER A C 1
ATOM 920 O O . SER A 1 121 ? 38.802 -36.277 12.338 1.00 49.84 121 SER A O 1
ATOM 922 N N . MET A 1 122 ? 36.900 -37.354 11.888 1.00 45.69 122 MET A N 1
ATOM 923 C CA . MET A 1 122 ? 36.482 -37.487 13.295 1.00 45.69 122 MET A CA 1
ATOM 924 C C . MET A 1 122 ? 36.979 -38.760 13.995 1.00 45.69 122 MET A C 1
ATOM 926 O O . MET A 1 122 ? 36.827 -38.879 15.207 1.00 45.69 122 MET A O 1
ATOM 930 N N . ALA A 1 123 ? 37.589 -39.703 13.274 1.00 45.78 123 ALA A N 1
ATOM 931 C CA . ALA A 1 123 ? 38.005 -40.988 13.842 1.00 45.78 123 ALA A CA 1
ATOM 932 C C . ALA A 1 123 ? 39.266 -40.923 14.735 1.00 45.78 123 ALA A C 1
ATOM 934 O O . ALA A 1 123 ? 39.603 -41.924 15.359 1.00 45.78 123 ALA A O 1
ATOM 935 N N . ALA A 1 124 ? 39.957 -39.778 14.822 1.00 48.56 124 ALA A N 1
ATOM 936 C CA . ALA A 1 124 ? 41.271 -39.687 15.471 1.00 48.56 124 ALA A CA 1
ATOM 937 C C . ALA A 1 124 ? 41.370 -38.719 16.666 1.00 48.56 124 ALA A C 1
ATOM 939 O O . ALA A 1 124 ? 42.473 -38.515 17.168 1.00 48.56 124 ALA A O 1
ATOM 940 N N . MET A 1 125 ? 40.278 -38.119 17.159 1.00 43.62 125 MET A N 1
ATOM 941 C CA . MET A 1 125 ? 40.367 -37.190 18.297 1.00 43.62 125 MET A CA 1
ATOM 942 C C . MET A 1 125 ? 39.364 -37.491 19.407 1.00 43.62 125 MET A C 1
ATOM 944 O O . MET A 1 125 ? 38.165 -37.627 19.178 1.00 43.62 125 MET A O 1
ATOM 948 N N . MET A 1 126 ? 39.908 -37.600 20.620 1.00 43.31 126 MET A N 1
ATOM 949 C CA . MET A 1 126 ? 39.200 -37.918 21.855 1.00 43.31 126 MET A CA 1
ATOM 950 C C . MET A 1 126 ? 38.054 -36.938 22.160 1.00 43.31 126 MET A C 1
ATOM 952 O O . MET A 1 126 ? 38.038 -35.779 21.747 1.00 43.31 126 MET A O 1
ATOM 956 N N . GLU A 1 127 ? 37.098 -37.477 22.907 1.00 58.97 127 GLU A N 1
ATOM 957 C CA . GLU A 1 127 ? 35.713 -37.063 23.110 1.00 58.97 127 GLU A CA 1
ATOM 958 C C . GLU A 1 127 ? 35.450 -35.583 23.477 1.00 58.97 127 GLU A C 1
ATOM 960 O O . GLU A 1 127 ? 36.175 -34.938 24.233 1.00 58.97 127 GLU A O 1
ATOM 965 N N . ASN A 1 128 ? 34.278 -35.109 23.028 1.00 47.03 128 ASN A N 1
ATOM 966 C CA . ASN A 1 128 ? 33.520 -33.939 23.507 1.00 47.03 128 ASN A CA 1
ATOM 967 C C . ASN A 1 128 ? 33.907 -32.527 23.024 1.00 47.03 128 ASN A C 1
ATOM 969 O O . ASN A 1 128 ? 33.584 -31.541 23.697 1.00 47.03 128 ASN A O 1
ATOM 973 N N . LYS A 1 129 ? 34.537 -32.385 21.852 1.00 44.34 129 LYS A N 1
ATOM 974 C CA . LYS A 1 129 ? 34.810 -31.067 21.249 1.00 44.34 129 LYS A CA 1
ATOM 975 C C . LYS A 1 129 ? 34.289 -30.989 19.815 1.00 44.34 129 LYS A C 1
ATOM 977 O O . LYS A 1 129 ? 34.554 -31.860 18.994 1.00 44.34 129 LYS A O 1
ATOM 982 N N . VAL A 1 130 ? 33.541 -29.927 19.516 1.00 48.19 130 VAL A N 1
ATOM 983 C CA . VAL A 1 130 ? 33.139 -29.572 18.147 1.00 48.19 130 VAL A CA 1
ATOM 984 C C . VAL A 1 130 ? 34.143 -28.558 17.618 1.00 48.19 130 VAL A C 1
ATOM 986 O O . VAL A 1 130 ? 34.337 -27.515 18.240 1.00 48.19 130 VAL A O 1
ATOM 989 N N . PHE A 1 131 ? 34.758 -28.859 16.476 1.00 45.88 131 PHE A N 1
ATOM 990 C CA . PHE A 1 131 ? 35.746 -27.998 15.834 1.00 45.88 131 PHE A CA 1
ATOM 991 C C . PHE A 1 131 ? 35.084 -27.134 14.764 1.00 45.88 131 PHE A C 1
ATOM 993 O O . PHE A 1 131 ? 34.401 -27.637 13.872 1.00 45.88 131 PHE A O 1
ATOM 1000 N N . ILE A 1 132 ? 35.297 -25.823 14.850 1.00 47.19 132 ILE A N 1
ATOM 1001 C CA . ILE A 1 132 ? 34.918 -24.874 13.804 1.00 47.19 132 ILE A CA 1
ATOM 1002 C C . ILE A 1 132 ? 36.159 -24.046 13.494 1.00 47.19 132 ILE A C 1
ATOM 1004 O O . ILE A 1 132 ? 36.591 -23.249 14.325 1.00 47.19 132 ILE A O 1
ATOM 1008 N N . THR A 1 133 ? 36.717 -24.229 12.299 1.00 40.75 133 THR A N 1
ATOM 1009 C CA . THR A 1 133 ? 37.834 -23.424 11.799 1.00 40.75 133 THR A CA 1
ATOM 1010 C C . THR A 1 133 ? 37.289 -22.305 10.922 1.00 40.75 133 THR A C 1
ATOM 1012 O O . THR A 1 133 ? 36.563 -22.555 9.956 1.00 40.75 133 THR A O 1
ATOM 1015 N N . ALA A 1 134 ? 37.654 -21.062 11.227 1.00 45.94 134 ALA A N 1
ATOM 1016 C CA . ALA A 1 134 ? 37.391 -19.919 10.360 1.00 45.94 134 ALA A CA 1
ATOM 1017 C C . ALA A 1 134 ? 38.707 -19.226 9.989 1.00 45.94 134 ALA A C 1
ATOM 1019 O O . ALA A 1 134 ? 39.522 -18.923 10.859 1.00 45.94 134 ALA A O 1
ATOM 1020 N N . GLN A 1 135 ? 38.900 -18.961 8.693 1.00 39.97 135 GLN A N 1
ATOM 1021 C CA . GLN A 1 135 ? 39.967 -18.090 8.198 1.00 39.97 135 GLN A CA 1
ATOM 1022 C C . GLN A 1 135 ? 39.428 -16.670 8.039 1.00 39.97 135 GLN A C 1
ATOM 1024 O O . GLN A 1 135 ? 38.493 -16.431 7.268 1.00 39.97 135 GLN A O 1
ATOM 1029 N N . CYS A 1 136 ? 40.042 -15.722 8.740 1.00 44.88 136 CYS A N 1
ATOM 1030 C CA . CYS A 1 136 ? 39.695 -14.309 8.653 1.00 44.88 136 CYS A CA 1
ATOM 1031 C C . CYS A 1 136 ? 40.832 -13.532 7.978 1.00 44.88 136 CYS A C 1
ATOM 1033 O O . CYS A 1 136 ? 42.000 -13.686 8.336 1.00 44.88 136 CYS A O 1
ATOM 1035 N N . ARG A 1 137 ? 40.490 -12.679 7.000 1.00 45.38 137 ARG A N 1
ATOM 1036 C CA . ARG A 1 137 ? 41.434 -11.750 6.356 1.00 45.38 137 ARG A CA 1
ATOM 1037 C C . ARG A 1 137 ? 41.372 -10.405 7.069 1.00 45.38 137 ARG A C 1
ATOM 1039 O O . ARG A 1 137 ? 40.337 -9.739 7.013 1.00 45.38 137 ARG A O 1
ATOM 1046 N N . ILE A 1 138 ? 42.476 -9.991 7.681 1.00 52.66 138 ILE A N 1
ATOM 1047 C CA . ILE A 1 138 ? 42.571 -8.693 8.353 1.00 52.66 138 ILE A CA 1
ATOM 1048 C C . ILE A 1 138 ? 42.791 -7.617 7.283 1.00 52.66 138 ILE A C 1
ATOM 1050 O O . ILE A 1 138 ? 43.779 -7.645 6.547 1.00 52.66 138 ILE A O 1
ATOM 1054 N N . LYS A 1 139 ? 41.842 -6.684 7.151 1.00 45.44 139 LYS A N 1
ATOM 1055 C CA . LYS A 1 139 ? 42.029 -5.474 6.343 1.00 45.44 139 LYS A CA 1
ATOM 1056 C C . LYS A 1 139 ? 42.550 -4.371 7.256 1.00 45.44 139 LYS A C 1
ATOM 1058 O O . LYS A 1 139 ? 41.834 -3.943 8.150 1.00 45.44 139 LYS A O 1
ATOM 1063 N N . SER A 1 140 ? 43.775 -3.929 7.005 1.00 57.78 140 SER A N 1
ATOM 1064 C CA . SER A 1 140 ? 44.321 -2.710 7.596 1.00 57.78 140 SER A CA 1
ATOM 1065 C C . SER A 1 140 ? 44.102 -1.536 6.643 1.00 57.78 140 SER A C 1
ATOM 1067 O O . SER A 1 140 ? 44.169 -1.728 5.426 1.00 57.78 140 SER A O 1
ATOM 1069 N N . ALA A 1 141 ? 43.842 -0.342 7.181 1.00 49.66 141 ALA A N 1
ATOM 1070 C CA . ALA A 1 141 ? 43.672 0.879 6.393 1.00 49.66 141 ALA A CA 1
ATOM 1071 C C . ALA A 1 141 ? 45.000 1.373 5.788 1.00 49.66 141 ALA A C 1
ATOM 1073 O O . ALA A 1 141 ? 44.990 1.994 4.727 1.00 49.66 141 ALA A O 1
ATOM 1074 N N . SER A 1 142 ? 46.143 1.044 6.405 1.00 60.62 142 SER A N 1
ATOM 1075 C CA . SER A 1 142 ? 47.465 1.335 5.849 1.00 60.62 142 SER A CA 1
ATOM 1076 C C . SER A 1 142 ? 48.492 0.220 6.094 1.00 60.62 142 SER A C 1
ATOM 1078 O O . SER A 1 142 ? 48.367 -0.613 6.998 1.00 60.62 142 SER A O 1
ATOM 1080 N N . LEU A 1 143 ? 49.548 0.225 5.273 1.00 57.09 143 LEU A N 1
ATOM 1081 C CA . LEU A 1 143 ? 50.733 -0.636 5.402 1.00 57.09 143 LEU A CA 1
ATOM 1082 C C . LEU A 1 143 ? 51.530 -0.368 6.690 1.00 57.09 143 LEU A C 1
ATOM 1084 O O . LEU A 1 143 ? 52.216 -1.264 7.178 1.00 57.09 143 LEU A O 1
ATOM 1088 N N . LYS A 1 144 ? 51.452 0.852 7.239 1.00 63.91 144 LYS A N 1
ATOM 1089 C CA . LYS A 1 144 ? 52.127 1.228 8.491 1.00 63.91 144 LYS A CA 1
ATOM 1090 C C . LYS A 1 144 ? 51.417 0.613 9.699 1.00 63.91 144 LYS A C 1
ATOM 1092 O O . LYS A 1 144 ? 52.082 0.127 10.608 1.00 63.91 144 LYS A O 1
ATOM 1097 N N . ASP A 1 145 ? 50.090 0.535 9.641 1.00 54.66 145 ASP A N 1
ATOM 1098 C CA . ASP A 1 145 ? 49.261 -0.008 10.721 1.00 54.66 145 ASP A CA 1
ATOM 1099 C C . ASP A 1 145 ? 49.400 -1.532 10.857 1.00 54.66 145 ASP A C 1
ATOM 1101 O O . ASP A 1 145 ? 49.333 -2.045 11.967 1.00 54.66 145 ASP A O 1
ATOM 1105 N N . GLN A 1 146 ? 49.709 -2.263 9.774 1.00 56.97 146 GLN A N 1
ATOM 1106 C CA . GLN A 1 146 ? 49.960 -3.716 9.846 1.00 56.97 146 GLN A CA 1
ATOM 1107 C C . GLN A 1 146 ? 51.187 -4.089 10.686 1.00 56.97 146 GLN A C 1
ATOM 1109 O O . GLN A 1 146 ? 51.242 -5.193 11.222 1.00 56.97 146 GLN A O 1
ATOM 1114 N N . LYS A 1 147 ? 52.184 -3.199 10.784 1.00 56.19 147 LYS A N 1
ATOM 1115 C CA . LYS A 1 147 ? 53.395 -3.448 11.583 1.00 56.19 147 LYS A CA 1
ATOM 1116 C C . LYS A 1 147 ? 53.185 -3.188 13.076 1.00 56.19 147 LYS A C 1
ATOM 1118 O O . LYS A 1 147 ? 53.942 -3.724 13.874 1.00 56.19 147 LYS A O 1
ATOM 1123 N N . ASN A 1 148 ? 52.166 -2.398 13.424 1.00 52.78 148 ASN A N 1
ATOM 1124 C CA . ASN A 1 148 ? 51.855 -1.987 14.794 1.00 52.78 148 ASN A CA 1
ATOM 1125 C C . ASN A 1 148 ? 50.532 -2.562 15.320 1.00 52.78 148 ASN A C 1
ATOM 1127 O O . ASN A 1 148 ? 50.163 -2.275 16.456 1.00 52.78 148 ASN A O 1
ATOM 1131 N N . THR A 1 149 ? 49.810 -3.366 14.533 1.00 52.53 149 THR A N 1
ATOM 1132 C CA . THR A 1 149 ? 48.703 -4.176 15.047 1.00 52.53 149 THR A CA 1
ATOM 1133 C C . THR A 1 149 ? 49.256 -5.228 16.000 1.00 52.53 149 THR A C 1
ATOM 1135 O O . THR A 1 149 ? 49.615 -6.328 15.582 1.00 52.53 149 THR A O 1
ATOM 1138 N N . ASP A 1 150 ? 49.333 -4.869 17.280 1.00 47.53 150 ASP A N 1
ATOM 1139 C CA . ASP A 1 150 ? 49.439 -5.823 18.373 1.00 47.53 150 ASP A CA 1
ATOM 1140 C C . ASP A 1 150 ? 48.235 -6.783 18.264 1.00 47.53 150 ASP A C 1
ATOM 1142 O O . ASP A 1 150 ? 47.087 -6.327 18.243 1.00 47.53 150 ASP A O 1
ATOM 1146 N N . PRO A 1 151 ? 48.442 -8.104 18.111 1.00 50.78 151 PRO A N 1
ATOM 1147 C CA . PRO A 1 151 ? 47.356 -9.072 17.989 1.00 50.78 151 PRO A CA 1
ATOM 1148 C C . PRO A 1 151 ? 46.566 -9.256 19.292 1.00 50.78 151 PRO A C 1
ATOM 1150 O O . PRO A 1 151 ? 45.712 -10.143 19.358 1.00 50.78 151 PRO A O 1
ATOM 1153 N N . THR A 1 152 ? 46.794 -8.431 20.318 1.00 45.59 152 THR A N 1
ATOM 1154 C CA . THR A 1 152 ? 45.921 -8.296 21.486 1.00 45.59 152 THR A CA 1
ATOM 1155 C C . THR A 1 152 ? 44.601 -7.613 21.102 1.00 45.59 152 THR A C 1
ATOM 1157 O O . THR A 1 152 ? 44.216 -6.552 21.590 1.00 45.59 152 THR A O 1
ATOM 1160 N N . PHE A 1 153 ? 43.840 -8.273 20.224 1.00 45.44 153 PHE A N 1
ATOM 1161 C CA . PHE A 1 153 ? 42.404 -8.064 20.116 1.00 45.44 153 PHE A CA 1
ATOM 1162 C C . PHE A 1 153 ? 41.843 -8.118 21.535 1.00 45.44 153 PHE A C 1
ATOM 1164 O O . PHE A 1 153 ? 42.080 -9.099 22.244 1.00 45.44 153 PHE A O 1
ATOM 1171 N N . GLY A 1 154 ? 41.187 -7.026 21.950 1.00 41.41 154 GLY A N 1
ATOM 1172 C CA . GLY A 1 154 ? 40.695 -6.809 23.309 1.00 41.41 154 GLY A CA 1
ATOM 1173 C C . GLY A 1 154 ? 40.119 -8.083 23.922 1.00 41.41 154 GLY A C 1
ATOM 1174 O O . GLY A 1 154 ? 39.564 -8.908 23.210 1.00 41.41 154 GLY A O 1
ATOM 1175 N N . GLN A 1 155 ? 40.300 -8.248 25.229 1.00 40.25 155 GLN A N 1
ATOM 1176 C CA . GLN A 1 155 ? 40.065 -9.449 26.042 1.00 40.25 155 GLN A CA 1
ATOM 1177 C C . GLN A 1 155 ? 38.728 -10.195 25.792 1.00 40.25 155 GLN A C 1
ATOM 1179 O O . GLN A 1 155 ? 37.841 -10.210 26.640 1.00 40.25 155 GLN A O 1
ATOM 1184 N N . TRP A 1 156 ? 38.578 -10.874 24.656 1.00 39.09 156 TRP A N 1
ATOM 1185 C CA . TRP A 1 156 ? 37.430 -11.738 24.349 1.00 39.09 156 TRP A CA 1
ATOM 1186 C C . TRP A 1 156 ? 37.672 -13.194 24.782 1.00 39.09 156 TRP A C 1
ATOM 1188 O O . TRP A 1 156 ? 36.806 -14.052 24.623 1.00 39.09 156 TRP A O 1
ATOM 1198 N N . GLY A 1 157 ? 38.827 -13.484 25.385 1.00 42.84 157 GLY A N 1
ATOM 1199 C CA . GLY A 1 157 ? 39.154 -14.787 25.949 1.00 42.84 157 GLY A CA 1
ATOM 1200 C C . GLY A 1 157 ? 40.551 -14.815 26.560 1.00 42.84 157 GLY A C 1
ATOM 1201 O O . GLY A 1 157 ? 41.379 -13.948 26.284 1.00 42.84 157 GLY A O 1
ATOM 1202 N N . LYS A 1 158 ? 40.817 -15.815 27.409 1.00 39.22 158 LYS A N 1
ATOM 1203 C CA . LYS A 1 158 ? 42.175 -16.075 27.900 1.00 39.22 158 LYS A CA 1
ATOM 1204 C C . LYS A 1 158 ? 43.018 -16.613 26.735 1.00 39.22 158 LYS A C 1
ATOM 1206 O O . LYS A 1 158 ? 42.623 -17.637 26.174 1.00 39.22 158 LYS A O 1
ATOM 1211 N N . PRO A 1 159 ? 44.150 -15.983 26.380 1.00 41.12 159 PRO A N 1
ATOM 1212 C CA . PRO A 1 159 ? 45.095 -16.586 25.453 1.00 41.12 159 PRO A CA 1
ATOM 1213 C C . PRO A 1 159 ? 45.612 -17.882 26.084 1.00 41.12 159 PRO A C 1
ATOM 1215 O O . PRO A 1 159 ? 46.109 -17.875 27.210 1.00 41.12 159 PRO A O 1
ATOM 1218 N N . TRP A 1 160 ? 45.444 -19.005 25.391 1.00 41.97 160 TRP A N 1
ATOM 1219 C CA . TRP A 1 160 ? 46.122 -20.240 25.766 1.00 41.97 160 TRP A CA 1
ATOM 1220 C C . TRP A 1 160 ? 47.514 -20.207 25.144 1.00 41.97 160 TRP A C 1
ATOM 1222 O O . TRP A 1 160 ? 47.658 -19.999 23.940 1.00 41.97 160 TRP A O 1
ATOM 1232 N N . SER A 1 161 ? 48.539 -20.344 25.980 1.00 42.12 161 SER A N 1
ATOM 1233 C CA . SER A 1 161 ? 49.927 -20.410 25.544 1.00 42.12 161 SER A CA 1
ATOM 1234 C C . SER A 1 161 ? 50.167 -21.654 24.681 1.00 42.12 161 SER A C 1
ATOM 1236 O O . SER A 1 161 ? 49.627 -22.728 24.938 1.00 42.12 161 SER A O 1
ATOM 1238 N N . GLN A 1 162 ? 50.967 -21.443 23.636 1.00 52.09 162 GLN A N 1
ATOM 1239 C CA . GLN A 1 162 ? 51.429 -22.371 22.600 1.00 52.09 162 GLN A CA 1
ATOM 1240 C C . GLN A 1 162 ? 51.527 -23.844 23.052 1.00 52.09 162 GLN A C 1
ATOM 1242 O O . GLN A 1 162 ? 52.438 -24.214 23.787 1.00 52.09 162 GLN A O 1
ATOM 1247 N N . GLY A 1 163 ? 50.605 -24.686 22.574 1.00 50.41 163 GLY A N 1
ATOM 1248 C CA . GLY A 1 163 ? 50.721 -26.150 22.622 1.00 50.41 163 GLY A CA 1
ATOM 1249 C C . GLY A 1 163 ? 51.296 -26.729 21.321 1.00 50.41 163 GLY A C 1
ATOM 1250 O O . GLY A 1 163 ? 51.450 -26.002 20.338 1.00 50.41 163 GLY A O 1
ATOM 1251 N N . GLU A 1 164 ? 51.557 -28.043 21.291 1.00 50.06 164 GLU A N 1
ATOM 1252 C CA . GLU A 1 164 ? 52.157 -28.783 20.155 1.00 50.06 164 GLU A CA 1
ATOM 1253 C C . GLU A 1 164 ? 51.495 -28.500 18.791 1.00 50.06 164 GLU A C 1
ATOM 1255 O O . GLU A 1 164 ? 52.159 -28.480 17.757 1.00 50.06 164 GLU A O 1
ATOM 1260 N N . MET A 1 165 ? 50.200 -28.173 18.780 1.00 44.78 165 MET A N 1
ATOM 1261 C CA . MET A 1 165 ? 49.440 -27.810 17.578 1.00 44.78 165 MET A CA 1
ATOM 1262 C C . MET A 1 165 ? 49.908 -26.524 16.875 1.00 44.78 165 MET A C 1
ATOM 1264 O O . MET A 1 165 ? 49.643 -26.362 15.685 1.00 44.78 165 MET A O 1
ATOM 1268 N N . ALA A 1 166 ? 50.644 -25.628 17.545 1.00 48.78 166 ALA A N 1
ATOM 1269 C CA . ALA A 1 166 ? 51.217 -24.439 16.905 1.00 48.78 166 ALA A CA 1
ATOM 1270 C C . ALA A 1 166 ? 52.224 -24.802 15.795 1.00 48.78 166 ALA A C 1
ATOM 1272 O O . ALA A 1 166 ? 52.354 -24.071 14.812 1.00 48.78 166 ALA A O 1
ATOM 1273 N N . GLN A 1 167 ? 52.880 -25.963 15.907 1.00 51.03 167 GLN A N 1
ATOM 1274 C CA . GLN A 1 167 ? 53.809 -26.469 14.893 1.00 51.03 167 GLN A CA 1
ATOM 1275 C C . GLN A 1 167 ? 53.093 -26.888 13.601 1.00 51.03 167 GLN A C 1
ATOM 1277 O O . GLN A 1 167 ? 53.682 -26.821 12.529 1.00 51.03 167 GLN A O 1
ATOM 1282 N N . PHE A 1 168 ? 51.809 -27.248 13.678 1.00 48.62 168 PHE A N 1
ATOM 1283 C CA . PHE A 1 168 ? 51.013 -27.649 12.515 1.00 48.62 168 PHE A CA 1
ATOM 1284 C C . PHE A 1 168 ? 50.638 -26.461 11.612 1.00 48.62 168 PHE A C 1
ATOM 1286 O O . PHE A 1 168 ? 50.378 -26.632 10.423 1.00 48.62 168 PHE A O 1
ATOM 1293 N N . TYR A 1 169 ? 50.624 -25.245 12.170 1.00 45.25 169 TYR A N 1
ATOM 1294 C CA . TYR A 1 169 ? 50.301 -24.006 11.453 1.00 45.25 169 TYR A CA 1
ATOM 1295 C C . TYR A 1 169 ? 51.536 -23.165 11.094 1.00 45.25 169 TYR A C 1
ATOM 1297 O O . TYR A 1 169 ? 51.433 -22.233 10.293 1.00 45.25 169 TYR A O 1
ATOM 1305 N N . ALA A 1 170 ? 52.708 -23.494 11.643 1.00 47.34 170 ALA A N 1
ATOM 1306 C CA . ALA A 1 170 ? 53.980 -22.942 11.203 1.00 47.34 170 ALA A CA 1
ATOM 1307 C C . ALA A 1 170 ? 54.371 -23.604 9.873 1.00 47.34 170 ALA A C 1
ATOM 1309 O O . ALA A 1 170 ? 55.008 -24.653 9.844 1.00 47.34 170 ALA A O 1
ATOM 1310 N N . ALA A 1 171 ? 53.953 -23.018 8.748 1.00 45.88 171 ALA A N 1
ATOM 1311 C CA . ALA A 1 171 ? 54.398 -23.491 7.442 1.00 45.88 171 ALA A CA 1
ATOM 1312 C C . ALA A 1 171 ? 55.942 -23.478 7.387 1.00 45.88 171 ALA A C 1
ATOM 1314 O O . ALA A 1 171 ? 56.541 -22.467 7.771 1.00 45.88 171 ALA A O 1
ATOM 1315 N N . PRO A 1 172 ? 56.606 -24.542 6.896 1.00 43.84 172 PRO A N 1
ATOM 1316 C CA . PRO A 1 172 ? 58.045 -24.518 6.701 1.00 43.84 172 PRO A CA 1
ATOM 1317 C C . PRO A 1 172 ? 58.345 -23.468 5.632 1.00 43.84 172 PRO A C 1
ATOM 1319 O O . PRO A 1 172 ? 58.037 -23.644 4.453 1.00 43.84 172 PRO A O 1
ATOM 1322 N N . THR A 1 173 ? 58.909 -22.332 6.037 1.00 45.94 173 THR A N 1
ATOM 1323 C CA . THR A 1 173 ? 59.371 -21.314 5.098 1.00 45.94 173 THR A CA 1
ATOM 1324 C C . THR A 1 173 ? 60.589 -21.866 4.368 1.00 45.94 173 THR A C 1
ATOM 1326 O O . THR A 1 173 ? 61.719 -21.730 4.833 1.00 45.94 173 THR A O 1
ATOM 1329 N N . SER A 1 174 ? 60.373 -22.518 3.225 1.00 43.38 174 SER A N 1
ATOM 1330 C CA . SER A 1 174 ? 61.449 -22.861 2.302 1.00 43.38 174 SER A CA 1
ATOM 1331 C C . SER A 1 174 ? 62.099 -21.561 1.829 1.00 43.38 174 SER A C 1
ATOM 1333 O O . SER A 1 174 ? 61.451 -20.726 1.191 1.00 43.38 174 SER A O 1
ATOM 1335 N N . GLY A 1 175 ? 63.366 -21.370 2.191 1.00 50.75 175 GLY A N 1
ATOM 1336 C CA . GLY A 1 175 ? 64.146 -20.181 1.879 1.00 50.75 175 GLY A CA 1
ATOM 1337 C C . GLY A 1 175 ? 64.383 -20.028 0.381 1.00 50.75 175 GLY A C 1
ATOM 1338 O O . GLY A 1 175 ? 65.397 -20.468 -0.144 1.00 50.75 175 GLY A O 1
ATOM 1339 N N . THR A 1 176 ? 63.478 -19.345 -0.310 1.00 46.69 176 THR A N 1
ATOM 1340 C CA . THR A 1 176 ? 63.760 -18.757 -1.621 1.00 46.69 176 THR A CA 1
ATOM 1341 C C . THR A 1 176 ? 63.820 -17.246 -1.464 1.00 46.69 176 THR A C 1
ATOM 1343 O O . THR A 1 176 ? 62.815 -16.618 -1.124 1.00 46.69 176 THR A O 1
ATOM 1346 N N . LYS A 1 177 ? 65.005 -16.671 -1.704 1.00 53.94 177 LYS A N 1
ATOM 1347 C CA . LYS A 1 177 ? 65.238 -15.223 -1.794 1.00 53.94 177 LYS A CA 1
ATOM 1348 C C . LYS A 1 177 ? 64.215 -14.618 -2.763 1.00 53.94 177 LYS A C 1
ATOM 1350 O O . LYS A 1 177 ? 64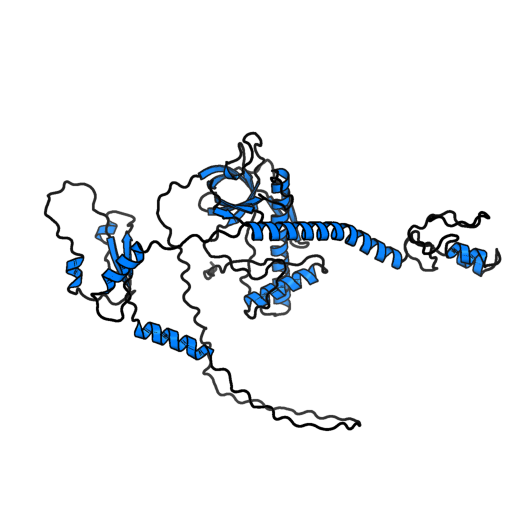.287 -14.875 -3.961 1.00 53.94 177 LYS A O 1
ATOM 1355 N N . LYS A 1 178 ? 63.257 -13.842 -2.249 1.00 45.94 178 LYS A N 1
ATOM 1356 C CA . LYS A 1 178 ? 62.268 -13.125 -3.062 1.00 45.94 178 LYS A CA 1
ATOM 1357 C C . LYS A 1 178 ? 62.546 -11.630 -3.075 1.00 45.94 178 LYS A C 1
ATOM 1359 O O . LYS A 1 178 ? 62.803 -11.013 -2.045 1.00 45.94 178 LYS A O 1
ATOM 1364 N N . ALA A 1 179 ? 62.466 -11.112 -4.294 1.00 50.78 179 ALA A N 1
ATOM 1365 C CA . ALA A 1 179 ? 62.485 -9.716 -4.672 1.00 50.78 179 ALA A CA 1
ATOM 1366 C C . ALA A 1 179 ? 61.442 -8.881 -3.910 1.00 50.78 179 ALA A C 1
ATOM 1368 O O . ALA A 1 179 ? 60.410 -9.387 -3.463 1.00 50.78 179 ALA A O 1
ATOM 1369 N N . ALA A 1 180 ? 61.724 -7.584 -3.797 1.00 50.84 180 ALA A N 1
ATOM 1370 C CA . ALA A 1 180 ? 60.849 -6.585 -3.204 1.00 50.84 180 ALA A CA 1
ATOM 1371 C C . ALA A 1 180 ? 59.532 -6.478 -3.993 1.00 50.84 180 ALA A C 1
ATOM 1373 O O . ALA A 1 180 ? 59.470 -5.838 -5.037 1.00 50.84 180 ALA A O 1
ATOM 1374 N N . GLY A 1 181 ? 58.474 -7.120 -3.502 1.00 56.44 181 GLY A N 1
ATOM 1375 C CA . GLY A 1 181 ? 57.159 -7.045 -4.128 1.00 56.44 181 GLY A CA 1
ATOM 1376 C C . GLY A 1 181 ? 56.093 -7.768 -3.318 1.00 56.44 181 GLY A C 1
ATOM 1377 O O . GLY A 1 181 ? 56.028 -8.991 -3.329 1.00 56.44 181 GLY A O 1
ATOM 1378 N N . THR A 1 182 ? 55.259 -6.975 -2.645 1.00 46.38 182 THR A N 1
ATOM 1379 C CA . THR A 1 182 ? 53.958 -7.342 -2.056 1.00 46.38 182 THR A CA 1
ATOM 1380 C C . THR A 1 182 ? 54.003 -8.361 -0.905 1.00 46.38 182 THR A C 1
ATOM 1382 O O . THR A 1 182 ? 54.118 -9.568 -1.097 1.00 46.38 182 THR A O 1
ATOM 1385 N N . GLN A 1 183 ? 53.855 -7.859 0.328 1.00 51.91 183 GLN A N 1
ATOM 1386 C CA . GLN A 1 183 ? 53.696 -8.683 1.533 1.00 51.91 183 GLN A CA 1
ATOM 1387 C C . GLN A 1 183 ? 52.483 -9.628 1.390 1.00 51.91 183 GLN A C 1
ATOM 1389 O O . GLN A 1 183 ? 51.417 -9.183 0.945 1.00 51.91 183 GLN A O 1
ATOM 1394 N N . PRO A 1 184 ? 52.613 -10.917 1.757 1.00 53.16 184 PRO A N 1
ATOM 1395 C CA . PRO A 1 184 ? 51.503 -11.856 1.708 1.00 53.16 184 PRO A CA 1
ATOM 1396 C C . PRO A 1 184 ? 50.385 -11.427 2.677 1.00 53.16 184 PRO A C 1
ATOM 1398 O O . PRO A 1 184 ? 50.661 -10.861 3.737 1.00 53.16 184 PRO A O 1
ATOM 1401 N N . PRO A 1 185 ? 49.108 -11.669 2.335 1.00 50.03 185 PRO A N 1
ATOM 1402 C CA . PRO A 1 185 ? 47.994 -11.357 3.220 1.00 50.03 185 PRO A CA 1
ATOM 1403 C C . PRO A 1 185 ? 48.128 -12.109 4.550 1.00 50.03 185 PRO A C 1
ATOM 1405 O O . PRO A 1 185 ? 48.322 -13.322 4.568 1.00 50.03 185 PRO A O 1
ATOM 1408 N N . LEU A 1 186 ? 47.985 -11.382 5.660 1.00 50.34 186 LEU A N 1
ATOM 1409 C CA . LEU A 1 186 ? 47.912 -11.964 6.996 1.00 50.34 186 LEU A CA 1
ATOM 1410 C C . LEU A 1 186 ? 46.575 -12.698 7.153 1.00 50.34 186 LEU A C 1
ATOM 1412 O O . LEU A 1 186 ? 45.499 -12.099 7.022 1.00 50.34 186 LEU A O 1
ATOM 1416 N N . PHE A 1 187 ? 46.654 -13.993 7.437 1.00 46.03 187 PHE A N 1
ATOM 1417 C CA . PHE A 1 187 ? 45.515 -14.815 7.826 1.00 46.03 187 PHE A CA 1
ATOM 1418 C C . PHE A 1 187 ? 45.615 -15.128 9.312 1.00 46.03 187 PHE A C 1
ATOM 1420 O O . PHE A 1 187 ? 46.691 -15.441 9.814 1.00 46.03 187 PHE A O 1
ATOM 1427 N N . MET A 1 188 ? 44.481 -15.073 10.001 1.00 51.31 188 MET A N 1
ATOM 1428 C CA . MET A 1 188 ? 44.351 -15.582 11.361 1.00 51.31 188 MET A CA 1
ATOM 1429 C C . MET A 1 188 ? 43.382 -16.762 11.343 1.00 51.31 188 MET A C 1
ATOM 1431 O O . MET A 1 188 ? 42.289 -16.659 10.775 1.00 51.31 188 MET A O 1
ATOM 1435 N N . ALA A 1 189 ? 43.797 -17.870 11.953 1.00 47.91 189 ALA A N 1
ATOM 1436 C CA . ALA A 1 189 ? 42.913 -18.975 12.287 1.00 47.91 189 ALA A CA 1
ATOM 1437 C C . ALA A 1 189 ? 42.274 -18.682 13.649 1.00 47.91 189 ALA A C 1
ATOM 1439 O O . ALA A 1 189 ? 42.976 -18.419 14.623 1.00 47.91 189 ALA A O 1
ATOM 1440 N N . LEU A 1 190 ? 40.945 -18.690 13.701 1.00 49.28 190 LEU A N 1
ATOM 1441 C CA . LEU A 1 190 ? 40.193 -18.623 14.951 1.00 49.28 190 LEU A CA 1
ATOM 1442 C C . LEU A 1 190 ? 39.629 -20.006 15.253 1.00 49.28 190 LEU A C 1
ATOM 1444 O O . LEU A 1 190 ? 38.963 -20.606 14.406 1.00 49.28 190 LEU A O 1
ATOM 1448 N N . GLU A 1 191 ? 39.879 -20.475 16.471 1.00 48.81 191 GLU A N 1
ATOM 1449 C CA . GLU A 1 191 ? 39.348 -21.729 16.994 1.00 48.81 191 GLU A CA 1
ATOM 1450 C C . GLU A 1 191 ? 38.338 -21.422 18.102 1.00 48.81 191 GLU A C 1
ATOM 1452 O O . GLU A 1 191 ? 38.660 -20.787 19.108 1.00 48.81 191 GLU A O 1
ATOM 1457 N N . LEU A 1 192 ? 37.090 -21.858 17.913 1.00 55.66 192 LEU A N 1
ATOM 1458 C CA . LEU A 1 192 ? 36.048 -21.739 18.928 1.00 55.66 192 LEU A CA 1
ATOM 1459 C C . LEU A 1 192 ? 35.921 -23.054 19.696 1.00 55.66 192 LEU A C 1
ATOM 1461 O O . LEU A 1 192 ? 35.459 -24.055 19.154 1.00 55.66 192 LEU A O 1
ATOM 1465 N N . TYR A 1 193 ? 36.253 -23.021 20.984 1.00 50.84 193 TYR A N 1
ATOM 1466 C CA . TYR A 1 193 ? 36.086 -24.160 21.880 1.00 50.84 193 TYR A CA 1
ATOM 1467 C C . TYR A 1 193 ? 34.730 -24.095 22.581 1.00 50.84 193 TYR A C 1
ATOM 1469 O O . TYR A 1 193 ? 34.480 -23.224 23.416 1.00 50.84 193 TYR A O 1
ATOM 1477 N N . ILE A 1 194 ? 33.851 -25.046 22.264 1.00 61.59 194 ILE A N 1
ATOM 1478 C CA . ILE A 1 194 ? 32.585 -25.230 22.976 1.00 61.59 194 ILE A CA 1
ATOM 1479 C C . ILE A 1 194 ? 32.745 -26.399 23.947 1.00 61.59 194 ILE A C 1
ATOM 1481 O O . ILE A 1 194 ? 32.888 -27.545 23.533 1.00 61.59 194 ILE A O 1
ATOM 1485 N N . ASP A 1 195 ? 32.681 -26.106 25.247 1.00 69.25 195 ASP A N 1
ATOM 1486 C CA . ASP A 1 195 ? 32.561 -27.113 26.306 1.00 69.25 195 ASP A CA 1
ATOM 1487 C C . ASP A 1 195 ? 31.185 -27.789 26.181 1.00 69.25 195 ASP A C 1
ATOM 1489 O O . ASP A 1 195 ? 30.160 -27.253 26.620 1.00 69.25 195 ASP A O 1
ATOM 1493 N N . GLN A 1 196 ? 31.155 -28.930 25.488 1.00 63.72 196 GLN A N 1
ATOM 1494 C CA . GLN A 1 196 ? 29.932 -29.656 25.161 1.00 63.72 196 GLN A CA 1
ATOM 1495 C C . GLN A 1 196 ? 29.146 -30.073 26.418 1.00 63.72 196 GLN A C 1
ATOM 1497 O O . GLN A 1 196 ? 27.939 -29.812 26.444 1.00 63.72 196 GLN A O 1
ATOM 1502 N N . PRO A 1 197 ? 29.761 -30.620 27.488 1.00 68.69 197 PRO A N 1
ATOM 1503 C CA . PRO A 1 197 ? 29.059 -30.887 28.742 1.00 68.69 197 PRO A CA 1
ATOM 1504 C C . PRO A 1 197 ? 28.386 -29.642 29.329 1.00 68.69 197 PRO A C 1
ATOM 1506 O O . PRO A 1 197 ? 27.179 -29.665 29.582 1.00 68.69 197 PRO A O 1
ATOM 1509 N N . LYS A 1 198 ? 29.103 -28.518 29.478 1.00 67.06 198 LYS A N 1
ATOM 1510 C CA . LYS A 1 198 ? 28.512 -27.280 30.027 1.00 67.06 198 LYS A CA 1
ATOM 1511 C C . LYS A 1 198 ? 27.449 -26.683 29.118 1.00 67.06 198 LYS A C 1
ATOM 1513 O O . LYS A 1 198 ? 26.457 -26.128 29.595 1.00 67.06 198 LYS A O 1
ATOM 1518 N N . PHE A 1 199 ? 27.630 -26.769 27.805 1.00 72.69 199 PHE A N 1
ATOM 1519 C CA . PHE A 1 199 ? 26.618 -26.355 26.841 1.00 72.69 199 PHE A CA 1
ATOM 1520 C C . PHE A 1 199 ? 25.338 -27.187 26.990 1.00 72.69 199 PHE A C 1
ATOM 1522 O O . PHE A 1 199 ? 24.247 -26.624 27.093 1.00 72.69 199 PHE A O 1
ATOM 1529 N N . MET A 1 200 ? 25.467 -28.511 27.092 1.00 73.94 200 MET A N 1
ATOM 1530 C CA . MET A 1 200 ? 24.329 -29.412 27.258 1.00 73.94 200 MET A CA 1
ATOM 1531 C C . MET A 1 200 ? 23.660 -29.267 28.629 1.00 73.94 200 MET A C 1
ATOM 1533 O O . MET A 1 200 ? 22.434 -29.317 28.692 1.00 73.94 200 MET A O 1
ATOM 1537 N N . ILE A 1 201 ? 24.412 -28.998 29.702 1.00 76.56 201 ILE A N 1
ATOM 1538 C CA . ILE A 1 201 ? 23.858 -28.661 31.025 1.00 76.56 201 ILE A CA 1
ATOM 1539 C C . ILE A 1 201 ? 23.020 -27.379 30.943 1.00 76.56 201 ILE A C 1
ATOM 1541 O O . ILE A 1 201 ? 21.859 -27.384 31.349 1.00 76.56 201 ILE A O 1
ATOM 1545 N N . ARG A 1 202 ? 23.553 -26.303 30.341 1.00 73.50 202 ARG A N 1
ATOM 1546 C CA . ARG A 1 202 ? 22.808 -25.044 30.137 1.00 73.50 202 ARG A CA 1
ATOM 1547 C C . ARG A 1 202 ? 21.542 -25.253 29.306 1.00 73.50 202 ARG A C 1
ATOM 1549 O O . ARG A 1 202 ? 20.504 -24.668 29.605 1.00 73.50 202 ARG A O 1
ATOM 1556 N N . ARG A 1 203 ? 21.610 -26.103 28.279 1.00 69.88 203 ARG A N 1
ATOM 1557 C CA . ARG A 1 203 ? 20.460 -26.447 27.433 1.00 69.88 203 ARG A CA 1
ATOM 1558 C C . ARG A 1 203 ? 19.404 -27.261 28.191 1.00 69.88 203 ARG A C 1
ATOM 1560 O O . ARG A 1 203 ? 18.222 -26.956 28.069 1.00 69.88 203 ARG A O 1
ATOM 1567 N N . ARG A 1 204 ? 19.810 -28.252 28.994 1.00 76.69 204 ARG A N 1
ATOM 1568 C CA . ARG A 1 204 ? 18.902 -29.063 29.830 1.00 76.69 204 ARG A CA 1
ATOM 1569 C C . ARG A 1 204 ? 18.239 -28.234 30.929 1.00 76.69 204 ARG A C 1
ATOM 1571 O O . ARG A 1 204 ? 17.034 -28.349 31.111 1.00 76.69 204 ARG A O 1
ATOM 1578 N N . ALA A 1 205 ? 18.983 -27.348 31.592 1.00 73.44 205 ALA A N 1
ATOM 1579 C CA . ALA A 1 205 ? 18.430 -26.438 32.597 1.00 73.44 205 ALA A CA 1
ATOM 1580 C C . ALA A 1 205 ? 17.306 -25.554 32.019 1.00 73.44 205 ALA A C 1
ATOM 1582 O O . ALA A 1 205 ? 16.280 -25.358 32.663 1.00 73.44 205 ALA A O 1
ATOM 1583 N N . ARG A 1 206 ? 17.451 -25.090 30.768 1.00 65.38 206 ARG A N 1
ATOM 1584 C CA . ARG A 1 206 ? 16.403 -24.326 30.065 1.00 65.38 206 ARG A CA 1
ATOM 1585 C C . ARG A 1 206 ? 15.163 -25.158 29.729 1.00 65.38 206 ARG A C 1
ATOM 1587 O O . ARG A 1 206 ? 14.059 -24.632 29.789 1.00 65.38 206 ARG A O 1
ATOM 1594 N N . LEU A 1 207 ? 15.333 -26.433 29.378 1.00 65.62 207 LEU A N 1
ATOM 1595 C CA . LEU A 1 207 ? 14.217 -27.335 29.067 1.00 65.62 207 LEU A CA 1
ATOM 1596 C C . LEU A 1 207 ? 13.430 -27.717 30.327 1.00 65.62 207 LEU A C 1
ATOM 1598 O O . LEU A 1 207 ? 12.203 -27.685 30.308 1.00 65.62 207 LEU A O 1
ATOM 1602 N N . ASN A 1 208 ? 14.124 -27.989 31.435 1.00 62.28 208 ASN A N 1
ATOM 1603 C CA . ASN A 1 208 ? 13.492 -28.405 32.689 1.00 62.28 208 ASN A CA 1
ATOM 1604 C C . ASN A 1 208 ? 12.696 -27.278 33.369 1.00 62.28 208 ASN A C 1
ATOM 1606 O O . ASN A 1 208 ? 11.701 -27.553 34.036 1.00 62.28 208 ASN A O 1
ATOM 1610 N N . HIS A 1 209 ? 13.069 -26.012 33.156 1.00 56.84 209 HIS A N 1
ATOM 1611 C CA . HIS A 1 209 ? 12.275 -24.872 33.629 1.00 56.84 209 HIS A CA 1
ATOM 1612 C C . HIS A 1 209 ? 10.951 -24.686 32.876 1.00 56.84 209 HIS A C 1
ATOM 1614 O O . HIS A 1 209 ? 10.070 -23.992 33.375 1.00 56.84 209 HIS A O 1
ATOM 1620 N N . SER A 1 210 ? 10.776 -25.317 31.710 1.00 47.69 210 SER A N 1
ATOM 1621 C CA . SER A 1 210 ? 9.555 -25.171 30.913 1.00 47.69 210 SER A CA 1
ATOM 1622 C C . SER A 1 210 ? 8.461 -26.195 31.250 1.00 47.69 210 SER A C 1
ATOM 1624 O O . SER A 1 210 ? 7.353 -26.077 30.731 1.00 47.69 210 SER A O 1
ATOM 1626 N N . THR A 1 211 ? 8.746 -27.186 32.104 1.00 46.88 211 THR A N 1
ATOM 1627 C CA . THR A 1 211 ? 7.854 -28.328 32.400 1.00 46.88 211 THR A CA 1
ATOM 1628 C C . THR A 1 211 ? 7.257 -28.359 33.810 1.00 46.88 211 THR A C 1
ATOM 1630 O O . THR A 1 211 ? 6.507 -29.284 34.114 1.00 46.88 211 THR A O 1
ATOM 1633 N N . LEU A 1 212 ? 7.489 -27.358 34.665 1.00 45.69 212 LEU A N 1
ATOM 1634 C CA . LEU A 1 212 ? 6.777 -27.253 35.948 1.00 45.69 212 LEU A CA 1
ATOM 1635 C C . LEU A 1 212 ? 5.355 -26.701 35.737 1.00 45.69 212 LEU A C 1
ATOM 1637 O O . LEU A 1 212 ? 5.061 -25.541 36.010 1.00 45.69 212 LEU A O 1
ATOM 1641 N N . ARG A 1 213 ? 4.459 -27.560 35.232 1.00 41.81 213 ARG A N 1
ATOM 1642 C CA . ARG A 1 213 ? 3.011 -27.425 35.443 1.00 41.81 213 ARG A CA 1
ATOM 1643 C C . ARG A 1 213 ? 2.696 -27.830 36.886 1.00 41.81 213 ARG A C 1
ATOM 1645 O O . ARG A 1 213 ? 3.104 -28.902 37.324 1.00 41.81 213 ARG A O 1
ATOM 1652 N N . LEU A 1 214 ? 1.962 -26.973 37.595 1.00 45.12 214 LEU A N 1
ATOM 1653 C CA . LEU A 1 214 ? 1.361 -27.270 38.897 1.00 45.12 214 LEU A CA 1
ATOM 1654 C C . LEU A 1 214 ? 0.481 -28.537 38.832 1.00 45.12 214 LEU A C 1
ATOM 1656 O O . LEU A 1 214 ? -0.192 -28.746 37.818 1.00 45.12 214 LEU A O 1
ATOM 1660 N N . PRO A 1 215 ? 0.430 -29.354 39.901 1.00 45.62 215 PRO A N 1
ATOM 1661 C CA . PRO A 1 215 ? -0.479 -30.489 39.973 1.00 45.62 215 PRO A CA 1
ATOM 1662 C C . PRO A 1 215 ? -1.931 -30.003 40.096 1.00 45.62 215 PRO A C 1
ATOM 1664 O O . PRO A 1 215 ? -2.278 -29.239 40.994 1.00 45.62 215 PRO A O 1
ATOM 1667 N N . SER A 1 216 ? -2.781 -30.463 39.177 1.00 37.44 216 SER A N 1
ATOM 1668 C CA . SER A 1 216 ? -4.232 -30.300 39.229 1.00 37.44 216 SER A CA 1
ATOM 1669 C C . SER A 1 216 ? -4.815 -31.187 40.329 1.00 37.44 216 SER A C 1
ATOM 1671 O O . SER A 1 216 ? -4.690 -32.411 40.271 1.00 37.44 216 SER A O 1
ATOM 1673 N N . THR A 1 217 ? -5.481 -30.579 41.304 1.00 37.53 217 THR A N 1
ATOM 1674 C CA . THR A 1 217 ? -6.346 -31.272 42.258 1.00 37.53 217 THR A CA 1
ATOM 1675 C C . THR A 1 217 ? -7.535 -31.908 41.535 1.00 37.53 217 THR A C 1
ATOM 1677 O O . THR A 1 217 ? -8.216 -31.290 40.718 1.00 37.53 217 THR A O 1
ATOM 1680 N N . SER A 1 218 ? -7.748 -33.187 41.828 1.00 38.34 218 SER A N 1
ATOM 1681 C CA . SER A 1 218 ? -8.794 -34.062 41.305 1.00 38.34 218 SER A CA 1
ATOM 1682 C C . SER A 1 218 ? -10.194 -33.617 41.736 1.00 38.34 218 SER A C 1
ATOM 1684 O O . SER A 1 218 ? -10.482 -33.539 42.931 1.00 38.34 218 SER A O 1
ATOM 1686 N N . VAL A 1 219 ? -11.080 -33.396 40.763 1.00 38.12 219 VAL A N 1
ATOM 1687 C CA . VAL A 1 219 ? -12.520 -33.197 40.975 1.00 38.12 219 VAL A CA 1
ATOM 1688 C C . VAL A 1 219 ? -13.187 -34.564 41.118 1.00 38.12 219 VAL A C 1
ATOM 1690 O O . VAL A 1 219 ? -13.243 -35.342 40.167 1.00 38.12 219 VAL A O 1
ATOM 1693 N N . GLY A 1 220 ? -13.679 -34.849 42.324 1.00 37.06 220 GLY A N 1
ATOM 1694 C CA . GLY A 1 220 ? -14.561 -35.973 42.609 1.00 37.06 220 GLY A CA 1
ATOM 1695 C C . GLY A 1 220 ? -15.990 -35.685 42.149 1.00 37.06 220 GLY A C 1
ATOM 1696 O O . GLY A 1 220 ? -16.563 -34.636 42.433 1.00 37.06 220 GLY A O 1
ATOM 1697 N N . THR A 1 221 ? -16.557 -36.645 41.433 1.00 40.47 221 THR A N 1
ATOM 1698 C CA . THR A 1 221 ? -17.958 -36.734 41.020 1.00 40.47 221 THR A CA 1
ATOM 1699 C C . THR A 1 221 ? -18.895 -36.902 42.219 1.00 40.47 221 THR A C 1
ATOM 1701 O O . THR A 1 221 ? -18.762 -37.871 42.963 1.00 40.47 221 THR A O 1
ATOM 1704 N N . SER A 1 222 ? -19.911 -36.043 42.355 1.00 34.59 222 SER A N 1
ATOM 1705 C CA . SER A 1 222 ? -21.141 -36.397 43.075 1.00 34.59 222 SER A CA 1
ATOM 1706 C C . SER A 1 222 ? -22.370 -35.750 42.427 1.00 34.59 222 SER A C 1
ATOM 1708 O O . SER A 1 222 ? -22.336 -34.611 41.965 1.00 34.59 222 SER A O 1
ATOM 1710 N N . VAL A 1 223 ? -23.430 -36.549 42.348 1.00 37.62 223 VAL A N 1
ATOM 1711 C CA . VAL A 1 223 ? -24.719 -36.326 41.683 1.00 37.62 223 VAL A CA 1
ATOM 1712 C C . VAL A 1 223 ? -25.784 -35.977 42.740 1.00 37.62 223 VAL A C 1
ATOM 1714 O O . VAL A 1 223 ? -25.702 -36.495 43.849 1.00 37.62 223 VAL A O 1
ATOM 1717 N N . ARG A 1 224 ? -26.841 -35.243 42.326 1.00 32.53 224 ARG A N 1
ATOM 1718 C CA . ARG A 1 224 ? -28.101 -34.832 43.027 1.00 32.53 224 ARG A CA 1
ATOM 1719 C C . ARG A 1 224 ? -28.035 -33.466 43.731 1.00 32.53 224 ARG A C 1
ATOM 1721 O O . ARG A 1 224 ? -27.014 -33.127 44.293 1.00 32.53 224 ARG A O 1
ATOM 1728 N N . LYS A 1 225 ? -29.090 -32.640 43.799 1.00 33.28 225 LYS A N 1
ATOM 1729 C CA . LYS A 1 225 ? -30.520 -32.699 43.408 1.00 33.28 225 LYS A CA 1
ATOM 1730 C C . LYS A 1 225 ? -31.030 -31.242 43.320 1.00 33.28 225 LYS A C 1
ATOM 1732 O O . LYS A 1 225 ? -30.487 -30.373 43.990 1.00 33.28 225 LYS A O 1
ATOM 1737 N N . ARG A 1 226 ? -32.090 -30.993 42.541 1.00 40.06 226 ARG A N 1
ATOM 1738 C CA . ARG A 1 226 ? -32.839 -29.718 42.526 1.00 40.06 226 ARG A CA 1
ATOM 1739 C C . ARG A 1 226 ? -33.543 -29.479 43.868 1.00 40.06 226 ARG A C 1
ATOM 1741 O O . ARG A 1 226 ? -34.106 -30.436 44.390 1.00 40.06 226 ARG A O 1
ATOM 1748 N N . SER A 1 227 ? -33.596 -28.219 44.305 1.00 36.28 227 SER A N 1
ATOM 1749 C CA . SER A 1 227 ? -34.747 -27.580 44.964 1.00 36.28 227 SER A CA 1
ATOM 1750 C C . SER A 1 227 ? -34.595 -26.056 44.930 1.00 36.28 227 SER A C 1
ATOM 1752 O O . SER A 1 227 ? -33.486 -25.536 44.853 1.00 36.28 227 SER A O 1
ATOM 1754 N N . ALA A 1 228 ? -35.739 -25.380 44.902 1.00 42.88 228 ALA A N 1
ATOM 1755 C CA . ALA A 1 228 ? -35.927 -23.952 44.691 1.00 42.88 228 ALA A CA 1
ATOM 1756 C C . ALA A 1 228 ? -35.851 -23.121 45.994 1.00 42.88 228 ALA A C 1
ATOM 1758 O O . ALA A 1 228 ? -35.688 -23.674 47.081 1.00 42.88 228 ALA A O 1
ATOM 1759 N N . THR A 1 229 ? -36.133 -21.818 45.827 1.00 35.34 229 THR A N 1
ATOM 1760 C CA . THR A 1 229 ? -36.601 -20.776 46.781 1.00 35.34 229 THR A CA 1
ATOM 1761 C C . THR A 1 229 ? -35.576 -19.778 47.379 1.00 35.34 229 THR A C 1
ATOM 1763 O O . THR A 1 229 ? -34.789 -20.114 48.252 1.00 35.34 229 THR A O 1
ATOM 1766 N N . THR A 1 230 ? -35.692 -18.529 46.883 1.00 32.00 230 THR A N 1
ATOM 1767 C CA . THR A 1 230 ? -35.889 -17.221 47.575 1.00 32.00 230 THR A CA 1
ATOM 1768 C C . THR A 1 230 ? -34.858 -16.550 48.508 1.00 32.00 230 THR A C 1
ATOM 1770 O O . THR A 1 230 ? -34.426 -17.107 49.507 1.00 32.00 230 THR A O 1
ATOM 1773 N N . THR A 1 231 ? -34.692 -15.248 48.200 1.00 32.09 231 THR A N 1
ATOM 1774 C CA . THR A 1 231 ? -34.551 -14.023 49.036 1.00 32.09 231 THR A CA 1
ATOM 1775 C C . THR A 1 231 ? -33.286 -13.711 49.848 1.00 32.09 231 THR A C 1
ATOM 1777 O O . THR A 1 231 ? -33.011 -14.328 50.864 1.00 32.09 231 THR A O 1
ATOM 1780 N N . GLU A 1 232 ? -32.683 -12.592 49.414 1.00 36.56 232 GLU A N 1
ATOM 1781 C CA . GLU A 1 232 ? -32.270 -11.384 50.159 1.00 36.56 232 GLU A CA 1
ATOM 1782 C C . GLU A 1 232 ? -31.068 -11.336 51.122 1.00 36.56 232 GLU A C 1
ATOM 1784 O O . GLU A 1 232 ? -30.782 -12.237 51.897 1.00 36.56 232 GLU A O 1
ATOM 1789 N N . ALA A 1 233 ? -30.499 -10.119 51.086 1.00 33.00 233 ALA A N 1
ATOM 1790 C CA . ALA A 1 233 ? -29.730 -9.379 52.084 1.00 33.00 233 ALA A CA 1
ATOM 1791 C C . ALA A 1 233 ? -28.209 -9.608 52.183 1.00 33.00 233 ALA A C 1
ATOM 1793 O O . ALA A 1 233 ? -27.722 -10.658 52.577 1.00 33.00 233 ALA A O 1
ATOM 1794 N N . ASN A 1 234 ? -27.504 -8.522 51.830 1.00 38.06 234 ASN A N 1
ATOM 1795 C CA . ASN A 1 234 ? -26.346 -7.917 52.496 1.00 38.06 234 ASN A CA 1
ATOM 1796 C C . ASN A 1 234 ? -25.390 -8.842 53.259 1.00 38.06 234 ASN A C 1
ATOM 1798 O O . ASN A 1 234 ? -25.742 -9.341 54.316 1.00 38.06 234 ASN A O 1
ATOM 1802 N N . ASP A 1 235 ? -24.128 -8.884 52.823 1.00 32.25 235 ASP A N 1
ATOM 1803 C CA . ASP A 1 235 ? -23.040 -8.468 53.713 1.00 32.25 235 ASP A CA 1
ATOM 1804 C C . ASP A 1 235 ? -21.717 -8.230 52.974 1.00 32.25 235 ASP A C 1
ATOM 1806 O O . ASP A 1 235 ? -21.274 -8.990 52.112 1.00 32.25 235 ASP A O 1
ATOM 1810 N N . VAL A 1 236 ? -21.092 -7.117 53.347 1.00 43.72 236 VAL A N 1
ATOM 1811 C CA . VAL A 1 236 ? -19.728 -6.711 53.004 1.00 43.72 236 VAL A CA 1
ATOM 1812 C C . VAL A 1 236 ? -18.746 -7.510 53.863 1.00 43.72 236 VAL A C 1
ATOM 1814 O O . VAL A 1 236 ? -18.943 -7.587 55.074 1.00 43.72 236 VAL A O 1
ATOM 1817 N N . PRO A 1 237 ? -17.604 -7.960 53.312 1.00 41.28 237 PRO A N 1
ATOM 1818 C CA . PRO A 1 237 ? -16.408 -8.113 54.133 1.00 41.28 237 PRO A CA 1
ATOM 1819 C C . PRO A 1 237 ? -15.306 -7.136 53.715 1.00 41.28 237 PRO A C 1
ATOM 1821 O O . PRO A 1 237 ? -14.737 -7.198 52.624 1.00 41.28 237 PRO A O 1
ATOM 1824 N N . LEU A 1 238 ? -14.984 -6.257 54.662 1.00 38.00 238 LEU A N 1
ATOM 1825 C CA . LEU A 1 238 ? -13.765 -5.462 54.739 1.00 38.00 238 LEU A CA 1
ATOM 1826 C C . LEU A 1 238 ? -12.520 -6.355 54.925 1.00 38.00 238 LEU A C 1
ATOM 1828 O O . LEU A 1 238 ? -12.526 -7.310 55.694 1.00 38.00 238 LEU A O 1
ATOM 1832 N N . TYR A 1 239 ? -11.444 -5.939 54.249 1.00 35.75 239 TYR A N 1
ATOM 1833 C CA . TYR A 1 239 ? -10.009 -6.136 54.516 1.00 35.75 239 TYR A CA 1
ATOM 1834 C C . TYR A 1 239 ? -9.474 -7.492 55.005 1.00 35.75 239 TYR A C 1
ATOM 1836 O O . TYR A 1 239 ? -9.563 -7.824 56.183 1.00 35.75 239 TYR A O 1
ATOM 1844 N N . LYS A 1 240 ? -8.595 -8.084 54.180 1.00 28.36 240 LYS A N 1
ATOM 1845 C CA . LYS A 1 240 ? -7.271 -8.555 54.637 1.00 28.36 240 LYS A CA 1
ATOM 1846 C C . LYS A 1 240 ? -6.180 -8.201 53.618 1.00 28.36 240 LYS A C 1
ATOM 1848 O O . LYS A 1 240 ? -6.153 -8.722 52.509 1.00 28.36 240 LYS A O 1
ATOM 1853 N N . ARG A 1 241 ? -5.264 -7.312 54.025 1.00 37.91 241 ARG A N 1
ATOM 1854 C CA . ARG A 1 241 ? -3.955 -7.090 53.386 1.00 37.91 241 ARG A CA 1
ATOM 1855 C C . ARG A 1 241 ? -3.078 -8.338 53.568 1.00 37.91 241 ARG A C 1
ATOM 1857 O O . ARG A 1 241 ? -2.950 -8.784 54.709 1.00 37.91 241 ARG A O 1
ATOM 1864 N N . PRO A 1 242 ? -2.367 -8.820 52.537 1.00 36.00 242 PRO A N 1
ATOM 1865 C CA . PRO A 1 242 ? -1.188 -9.649 52.733 1.00 36.00 242 PRO A CA 1
ATOM 1866 C C . PRO A 1 242 ? 0.060 -8.762 52.839 1.00 36.00 242 PRO A C 1
ATOM 1868 O O . PRO A 1 242 ? 0.504 -8.145 51.877 1.00 36.00 242 PRO A O 1
ATOM 1871 N N . SER A 1 243 ? 0.560 -8.672 54.071 1.00 31.59 243 SER A N 1
ATOM 1872 C CA . SER A 1 243 ? 1.965 -8.831 54.464 1.00 31.59 243 SER A CA 1
ATOM 1873 C C . SER A 1 243 ? 3.034 -8.759 53.360 1.00 31.59 243 SER A C 1
ATOM 1875 O O . SER A 1 243 ? 3.187 -9.659 52.539 1.00 31.59 243 SER A O 1
ATOM 1877 N N . THR A 1 244 ? 3.882 -7.743 53.486 1.00 44.44 244 THR A N 1
ATOM 1878 C CA . THR A 1 244 ? 5.247 -7.646 52.967 1.00 44.44 244 THR A CA 1
ATOM 1879 C C . THR A 1 244 ? 6.115 -8.838 53.391 1.00 44.44 244 THR A C 1
ATOM 1881 O O . THR A 1 244 ? 6.508 -8.920 54.553 1.00 44.44 244 THR A O 1
ATOM 1884 N N . ARG A 1 245 ? 6.455 -9.728 52.454 1.00 37.28 245 ARG A N 1
ATOM 1885 C CA . ARG A 1 245 ? 7.704 -10.516 52.416 1.00 37.28 245 ARG A CA 1
ATOM 1886 C C . ARG A 1 245 ? 7.714 -11.347 51.133 1.00 37.28 245 ARG A C 1
ATOM 1888 O O . ARG A 1 245 ? 6.946 -12.289 51.029 1.00 37.28 245 ARG A O 1
ATOM 1895 N N . ASP A 1 246 ? 8.495 -10.895 50.151 1.00 33.84 246 ASP A N 1
ATOM 1896 C CA . ASP A 1 246 ? 9.331 -11.716 49.254 1.00 33.84 246 ASP A CA 1
ATOM 1897 C C . ASP A 1 246 ? 9.901 -10.836 48.133 1.00 33.84 246 ASP A C 1
ATOM 1899 O O . ASP A 1 246 ? 9.494 -10.849 46.972 1.00 33.84 246 ASP A O 1
ATOM 1903 N N . ALA A 1 247 ? 10.896 -10.036 48.516 1.00 39.41 247 ALA A N 1
ATOM 1904 C CA . ALA A 1 247 ? 11.767 -9.294 47.612 1.00 39.41 247 ALA A CA 1
ATOM 1905 C C . ALA A 1 247 ? 12.847 -10.223 47.018 1.00 39.41 247 ALA A C 1
ATOM 1907 O O . ALA A 1 247 ? 14.037 -10.027 47.250 1.00 39.41 247 ALA A O 1
ATOM 1908 N N . ALA A 1 248 ? 12.433 -11.258 46.276 1.00 40.38 248 ALA A N 1
ATOM 1909 C CA . ALA A 1 248 ? 13.356 -12.195 45.617 1.00 40.38 248 ALA A CA 1
ATOM 1910 C C . ALA A 1 248 ? 12.930 -12.637 44.202 1.00 40.38 248 ALA A C 1
ATOM 1912 O O . ALA A 1 248 ? 13.520 -13.559 43.649 1.00 40.38 248 ALA A O 1
ATOM 1913 N N . ASN A 1 249 ? 11.956 -11.968 43.575 1.00 37.09 249 ASN A N 1
ATOM 1914 C CA . ASN A 1 249 ? 11.558 -12.232 42.184 1.00 37.09 249 ASN A CA 1
ATOM 1915 C C . ASN A 1 249 ? 11.737 -10.998 41.289 1.00 37.09 249 ASN A C 1
ATOM 1917 O O . ASN A 1 249 ? 10.833 -10.572 40.569 1.00 37.09 249 ASN A O 1
ATOM 1921 N N . LEU A 1 250 ? 12.943 -10.421 41.319 1.00 37.25 250 LEU A N 1
ATOM 1922 C CA . LEU A 1 250 ? 13.369 -9.490 40.282 1.00 37.25 250 LEU A CA 1
ATOM 1923 C C . LEU A 1 250 ? 13.666 -10.288 39.002 1.00 37.25 250 LEU A C 1
ATOM 1925 O O . LEU A 1 250 ? 14.687 -10.961 38.896 1.00 37.25 250 LEU A O 1
ATOM 1929 N N . GLN A 1 251 ? 12.718 -10.233 38.066 1.00 39.25 251 GLN A N 1
ATOM 1930 C CA . GLN A 1 251 ? 12.904 -10.300 36.612 1.00 39.25 251 GLN A CA 1
ATOM 1931 C C . GLN A 1 251 ? 14.145 -11.066 36.128 1.00 39.25 251 GLN A C 1
ATOM 1933 O O . GLN A 1 251 ? 15.138 -10.484 35.685 1.00 39.25 251 GLN A O 1
ATOM 1938 N N . LEU A 1 252 ? 14.041 -12.394 36.087 1.00 38.12 252 LEU A N 1
ATOM 1939 C CA . LEU A 1 252 ? 14.872 -13.170 35.179 1.00 38.12 252 LEU A CA 1
ATOM 1940 C C . LEU A 1 252 ? 14.334 -12.926 33.764 1.00 38.12 252 LEU A C 1
ATOM 1942 O O . LEU A 1 252 ? 13.367 -13.552 33.330 1.00 38.12 252 LEU A O 1
ATOM 1946 N N . ILE A 1 253 ? 14.936 -11.962 33.066 1.00 40.69 253 ILE A N 1
ATOM 1947 C CA . ILE A 1 253 ? 14.797 -11.792 31.620 1.00 40.69 253 ILE A CA 1
ATOM 1948 C C . ILE A 1 253 ? 14.984 -13.180 31.013 1.00 40.69 253 ILE A C 1
ATOM 1950 O O . ILE A 1 253 ? 16.070 -13.759 31.089 1.00 40.69 253 ILE A O 1
ATOM 1954 N N . VAL A 1 254 ? 13.902 -13.741 30.470 1.00 40.72 254 VAL A N 1
ATOM 1955 C CA . VAL A 1 254 ? 13.920 -14.997 29.725 1.00 40.72 254 VAL A CA 1
ATOM 1956 C C . VAL A 1 254 ? 14.894 -14.779 28.578 1.00 40.72 254 VAL A C 1
ATOM 1958 O O . VAL A 1 254 ? 14.571 -14.140 27.580 1.00 40.72 254 VAL A O 1
ATOM 1961 N N . GLY A 1 255 ? 16.130 -15.233 28.786 1.00 39.62 255 GLY A N 1
ATOM 1962 C CA . GLY A 1 255 ? 17.232 -15.082 27.856 1.00 39.62 255 GLY A CA 1
ATOM 1963 C C . GLY A 1 255 ? 16.919 -15.865 26.596 1.00 39.62 255 GLY A C 1
ATOM 1964 O O . GLY A 1 255 ? 17.270 -17.048 26.494 1.00 39.62 255 GLY A O 1
ATOM 1965 N N . GLY A 1 256 ? 16.249 -15.192 25.657 1.00 47.28 256 GLY A N 1
ATOM 1966 C CA . GLY A 1 256 ? 16.077 -15.644 24.288 1.00 47.28 256 GLY A CA 1
ATOM 1967 C C . GLY A 1 256 ? 17.404 -16.195 23.788 1.00 47.28 256 GLY A C 1
ATOM 1968 O O . GLY A 1 256 ? 18.476 -15.692 24.140 1.00 47.28 256 GLY A O 1
ATOM 1969 N N . ALA A 1 257 ? 17.352 -17.305 23.055 1.00 48.16 257 ALA A N 1
ATOM 1970 C CA . ALA A 1 257 ? 18.538 -17.795 22.371 1.00 48.16 257 ALA A CA 1
ATOM 1971 C C . ALA A 1 257 ? 19.176 -16.615 21.621 1.00 48.16 257 ALA A C 1
ATOM 1973 O O . ALA A 1 257 ? 18.458 -15.826 21.010 1.00 48.16 257 ALA A O 1
ATOM 1974 N N . LEU A 1 258 ? 20.499 -16.460 21.725 1.00 43.75 258 LEU A N 1
ATOM 1975 C CA . LEU A 1 258 ? 21.222 -15.462 20.944 1.00 43.75 258 LEU A CA 1
ATOM 1976 C C . LEU A 1 258 ? 21.036 -15.823 19.466 1.00 43.75 258 LEU A C 1
ATOM 1978 O O . LEU A 1 258 ? 21.734 -16.685 18.934 1.00 43.75 258 LEU A O 1
ATOM 1982 N N . GLU A 1 259 ? 20.045 -15.214 18.824 1.00 47.31 259 GLU A N 1
ATOM 1983 C CA . GLU A 1 259 ? 19.844 -15.315 17.388 1.00 47.31 259 GLU A CA 1
ATOM 1984 C C . GLU A 1 259 ? 20.854 -14.387 16.724 1.00 47.31 259 GLU A C 1
ATOM 1986 O O . GLU A 1 259 ? 20.732 -13.161 16.759 1.00 47.31 259 GLU A O 1
ATOM 1991 N N . SER A 1 260 ? 21.896 -14.980 16.143 1.00 53.56 260 SER A N 1
ATOM 1992 C CA . SER A 1 260 ? 22.835 -14.233 15.318 1.00 53.56 260 SER A CA 1
ATOM 1993 C C . SER A 1 260 ? 22.090 -13.640 14.125 1.00 53.56 260 SER A C 1
ATOM 1995 O O . SER A 1 260 ? 21.513 -14.362 13.315 1.00 53.56 260 SER A O 1
ATOM 1997 N N . THR A 1 261 ? 22.129 -12.316 13.991 1.00 47.28 261 THR A N 1
ATOM 1998 C CA . THR A 1 261 ? 21.621 -11.607 12.807 1.00 47.28 261 THR A CA 1
ATOM 1999 C C . THR A 1 261 ? 22.648 -11.565 11.676 1.00 47.28 261 THR A C 1
ATOM 2001 O O . THR A 1 261 ? 22.422 -10.905 10.663 1.00 47.28 261 THR A O 1
ATOM 2004 N N . PHE A 1 262 ? 23.803 -12.211 11.857 1.00 58.09 262 PHE A N 1
ATOM 2005 C CA . PHE A 1 262 ? 24.864 -12.245 10.866 1.00 58.09 262 PHE A CA 1
ATOM 2006 C C . PHE A 1 262 ? 24.475 -13.164 9.708 1.00 58.09 262 PHE A C 1
ATOM 2008 O O . PHE A 1 262 ? 24.431 -14.386 9.843 1.00 58.09 262 PHE A O 1
ATOM 2015 N N . VAL A 1 263 ? 24.248 -12.566 8.544 1.00 54.62 263 VAL A N 1
ATOM 2016 C CA . VAL A 1 263 ? 24.166 -13.294 7.280 1.00 54.62 263 VAL A CA 1
ATOM 2017 C C . VAL A 1 263 ? 25.563 -13.283 6.673 1.00 54.62 263 VAL A C 1
ATOM 2019 O O . VAL A 1 263 ? 26.074 -12.223 6.311 1.00 54.62 263 VAL A O 1
ATOM 2022 N N . ARG A 1 264 ? 26.208 -14.455 6.578 1.00 51.34 264 ARG A N 1
ATOM 2023 C CA . ARG A 1 264 ? 27.519 -14.574 5.927 1.00 51.34 264 ARG A CA 1
ATOM 2024 C C . ARG A 1 264 ? 27.367 -14.158 4.468 1.00 51.34 264 ARG A C 1
ATOM 2026 O O . ARG A 1 264 ? 26.775 -14.888 3.677 1.00 51.34 264 ARG A O 1
ATOM 2033 N N . THR A 1 265 ? 27.922 -13.006 4.100 1.00 56.81 265 THR A N 1
ATOM 2034 C CA . THR A 1 265 ? 28.023 -12.606 2.696 1.00 56.81 265 THR A CA 1
ATOM 2035 C C . THR A 1 265 ? 28.934 -13.603 1.995 1.00 56.81 265 THR A C 1
ATOM 2037 O O . THR A 1 265 ? 30.155 -13.565 2.171 1.00 56.81 265 THR A O 1
ATOM 2040 N N . ASN A 1 266 ? 28.351 -14.528 1.235 1.00 49.12 266 ASN A N 1
ATOM 2041 C CA . ASN A 1 266 ? 29.127 -15.430 0.402 1.00 49.12 266 ASN A CA 1
ATOM 2042 C C . ASN A 1 266 ? 29.806 -14.567 -0.667 1.00 49.12 266 ASN A C 1
ATOM 2044 O O . ASN A 1 266 ? 29.152 -14.066 -1.576 1.00 49.12 266 ASN A O 1
ATOM 2048 N N . ARG A 1 267 ? 31.113 -14.322 -0.520 1.00 48.59 267 ARG A N 1
ATOM 2049 C CA . ARG A 1 267 ? 31.928 -13.602 -1.512 1.00 48.59 267 ARG A CA 1
ATOM 2050 C C . ARG A 1 267 ? 32.292 -14.516 -2.678 1.00 48.59 267 ARG A C 1
ATOM 2052 O O . ARG A 1 267 ? 33.435 -14.527 -3.127 1.00 48.59 267 ARG A O 1
ATOM 2059 N N . THR A 1 268 ? 31.335 -15.292 -3.164 1.00 51.47 268 THR A N 1
ATOM 2060 C CA . THR A 1 268 ? 31.454 -15.840 -4.506 1.00 51.47 268 THR A CA 1
ATOM 2061 C C . THR A 1 268 ? 31.254 -14.637 -5.413 1.00 51.47 268 THR A C 1
ATOM 2063 O O . THR A 1 268 ? 30.159 -14.084 -5.469 1.00 51.47 268 THR A O 1
ATOM 2066 N N . TYR A 1 269 ? 32.344 -14.145 -6.000 1.00 53.19 269 TYR A N 1
ATOM 2067 C CA . TYR A 1 269 ? 32.356 -12.988 -6.894 1.00 53.19 269 TYR A CA 1
ATOM 2068 C C . TYR A 1 269 ? 31.709 -13.400 -8.223 1.00 53.19 269 TYR A C 1
ATOM 2070 O O . TYR A 1 269 ? 32.362 -13.511 -9.252 1.00 53.19 269 TYR A O 1
ATOM 2078 N N . VAL A 1 270 ? 30.423 -13.731 -8.178 1.00 61.38 270 VAL A N 1
ATOM 2079 C CA . VAL A 1 270 ? 29.604 -13.833 -9.375 1.00 61.38 270 VAL A CA 1
ATOM 2080 C C . VAL A 1 270 ? 29.297 -12.390 -9.729 1.00 61.38 270 VAL A C 1
ATOM 2082 O O . VAL A 1 270 ? 28.742 -11.668 -8.896 1.00 61.38 270 VAL A O 1
ATOM 2085 N N . ALA A 1 271 ? 29.750 -11.941 -10.899 1.00 69.00 271 ALA A N 1
ATOM 2086 C CA . ALA A 1 271 ? 29.359 -10.645 -11.428 1.00 69.00 271 ALA A CA 1
ATOM 2087 C C . ALA A 1 271 ? 27.827 -10.613 -11.434 1.00 69.00 271 ALA A C 1
ATOM 2089 O O . ALA A 1 271 ? 27.195 -11.360 -12.175 1.00 69.00 271 ALA A O 1
ATOM 2090 N N . ILE A 1 272 ? 27.236 -9.850 -10.513 1.00 71.56 272 ILE A N 1
ATOM 2091 C CA . ILE A 1 272 ? 25.784 -9.721 -10.448 1.00 71.56 272 ILE A CA 1
ATOM 2092 C C . ILE A 1 272 ? 25.414 -8.916 -11.680 1.00 71.56 272 ILE A C 1
ATOM 2094 O O . ILE A 1 272 ? 25.878 -7.785 -11.819 1.00 71.56 272 ILE A O 1
ATOM 2098 N N . ASP A 1 273 ? 24.619 -9.507 -12.563 1.00 89.19 273 ASP A N 1
ATOM 2099 C CA . ASP A 1 273 ? 24.163 -8.812 -13.751 1.00 89.19 273 ASP A CA 1
ATOM 2100 C C . ASP A 1 273 ? 23.191 -7.697 -13.331 1.00 89.19 273 ASP A C 1
ATOM 2102 O O . ASP A 1 273 ? 22.115 -7.943 -12.770 1.00 89.19 273 ASP A O 1
ATOM 2106 N N . THR A 1 274 ? 23.619 -6.450 -13.511 1.00 94.69 274 THR A N 1
ATOM 2107 C CA . THR A 1 274 ? 22.893 -5.246 -13.098 1.00 94.69 274 THR A CA 1
ATOM 2108 C C . THR A 1 274 ? 22.720 -4.292 -14.274 1.00 94.69 274 THR A C 1
ATOM 2110 O O . THR A 1 274 ? 23.473 -4.320 -15.244 1.00 94.69 274 THR A O 1
ATOM 2113 N N . SER A 1 275 ? 21.702 -3.440 -14.183 1.00 96.06 275 SER A N 1
ATOM 2114 C CA . SER A 1 275 ? 21.444 -2.340 -15.111 1.00 96.06 275 SER A CA 1
ATOM 2115 C C . SER A 1 275 ? 21.577 -1.020 -14.358 1.00 96.06 275 SER A C 1
ATOM 2117 O O . SER A 1 275 ? 21.093 -0.897 -13.230 1.00 96.06 275 SER A O 1
ATOM 2119 N N . VAL A 1 276 ? 22.242 -0.041 -14.968 1.00 97.06 276 VAL A N 1
ATOM 2120 C CA . VAL A 1 276 ? 22.230 1.343 -14.480 1.00 97.06 276 VAL A CA 1
ATOM 2121 C C . VAL A 1 276 ? 20.962 1.995 -15.018 1.00 97.06 276 VAL A C 1
ATOM 2123 O O . VAL A 1 276 ? 20.747 1.985 -16.226 1.00 97.06 276 VAL A O 1
ATOM 2126 N N . VAL A 1 277 ? 20.128 2.526 -14.130 1.00 97.94 277 VAL A N 1
ATOM 2127 C CA . VAL A 1 277 ? 18.828 3.129 -14.463 1.00 97.94 277 VAL A CA 1
ATOM 2128 C C . VAL A 1 277 ? 18.775 4.574 -13.979 1.00 97.94 277 VAL A C 1
ATOM 2130 O O . VAL A 1 277 ? 19.422 4.925 -12.990 1.00 97.94 277 VAL A O 1
ATOM 2133 N N . GLN A 1 278 ? 18.007 5.415 -14.667 1.00 98.00 278 GLN A N 1
ATOM 2134 C CA . GLN A 1 278 ? 17.611 6.734 -14.175 1.00 98.00 278 GLN A CA 1
ATOM 2135 C C . GLN A 1 278 ? 16.195 6.633 -13.620 1.00 98.00 278 GLN A C 1
ATOM 2137 O O . GLN A 1 278 ? 15.357 5.963 -14.211 1.00 98.00 278 GLN A O 1
ATOM 2142 N N . LEU A 1 279 ? 15.938 7.255 -12.475 1.00 97.88 279 LEU A N 1
ATOM 2143 C CA . LEU A 1 279 ? 14.678 7.133 -11.748 1.00 97.88 279 LEU A CA 1
ATOM 2144 C C . LEU A 1 279 ? 14.156 8.523 -11.385 1.00 97.88 279 LEU A C 1
ATOM 2146 O O . LEU A 1 279 ? 14.934 9.317 -10.861 1.00 97.88 279 LEU A O 1
ATOM 2150 N N . LYS A 1 280 ? 12.858 8.817 -11.539 1.00 97.62 280 LYS A N 1
ATOM 2151 C CA . LYS A 1 280 ? 12.228 9.860 -10.696 1.00 97.62 280 LYS A CA 1
ATOM 2152 C C . LYS A 1 280 ? 11.354 9.218 -9.636 1.00 97.62 280 LYS A C 1
ATOM 2154 O O . LYS A 1 280 ? 10.812 8.129 -9.805 1.00 97.62 280 LYS A O 1
ATOM 2159 N N . LYS A 1 281 ? 11.246 9.894 -8.502 1.00 97.62 281 LYS A N 1
ATOM 2160 C CA . LYS A 1 281 ? 10.500 9.425 -7.338 1.00 97.62 281 LYS A CA 1
ATOM 2161 C C . LYS A 1 281 ? 9.181 10.177 -7.245 1.00 97.62 281 LYS A C 1
ATOM 2163 O O . LYS A 1 281 ? 9.210 11.400 -7.192 1.00 97.62 281 LYS A O 1
ATOM 2168 N N . ALA A 1 282 ? 8.062 9.465 -7.152 1.00 97.81 282 ALA A N 1
ATOM 2169 C CA . ALA A 1 282 ? 6.768 10.100 -6.925 1.00 97.81 282 ALA A CA 1
ATOM 2170 C C . ALA A 1 282 ? 6.765 10.893 -5.609 1.00 97.81 282 ALA A C 1
ATOM 2172 O O . ALA A 1 282 ? 7.362 10.477 -4.606 1.00 97.81 282 ALA A O 1
ATOM 2173 N N . VAL A 1 283 ? 6.046 12.012 -5.596 1.00 97.88 283 VAL A N 1
ATOM 2174 C CA . VAL A 1 283 ? 5.706 12.721 -4.363 1.00 97.88 283 VAL A CA 1
ATOM 2175 C C . VAL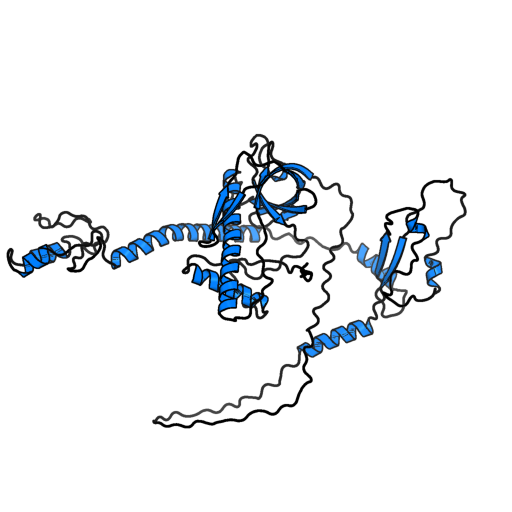 A 1 283 ? 4.459 12.064 -3.789 1.00 97.88 283 VAL A C 1
ATOM 2177 O O . VAL A 1 283 ? 3.473 11.869 -4.491 1.00 97.88 283 VAL A O 1
ATOM 2180 N N . THR A 1 284 ? 4.503 11.694 -2.513 1.00 98.12 284 THR A N 1
ATOM 2181 C CA . THR A 1 284 ? 3.358 11.091 -1.826 1.00 98.12 284 THR A CA 1
ATOM 2182 C C . THR A 1 284 ? 3.089 11.843 -0.541 1.00 98.12 284 THR A C 1
ATOM 2184 O O . THR A 1 284 ? 3.970 11.941 0.316 1.00 98.12 284 THR A O 1
ATOM 2187 N N . THR A 1 285 ? 1.868 12.338 -0.394 1.00 97.69 285 THR A N 1
ATOM 2188 C CA . THR A 1 285 ? 1.391 13.015 0.811 1.00 97.69 285 THR A CA 1
ATOM 2189 C C . THR A 1 285 ? 0.287 12.180 1.454 1.00 97.69 285 THR A C 1
ATOM 2191 O O . THR A 1 285 ? -0.391 11.391 0.801 1.00 97.69 285 THR A O 1
ATOM 2194 N N . CYS A 1 286 ? 0.150 12.292 2.773 1.00 98.12 286 CYS A N 1
ATOM 2195 C CA . CYS A 1 286 ? -0.935 11.673 3.524 1.00 98.12 286 CYS A CA 1
ATOM 2196 C C . CYS A 1 286 ? -1.501 12.733 4.461 1.00 98.12 286 CYS A C 1
ATOM 2198 O O . CYS A 1 286 ? -0.772 13.261 5.305 1.00 98.12 286 CYS A O 1
ATOM 2200 N N . ASN A 1 287 ? -2.782 13.051 4.320 1.00 98.12 287 ASN A N 1
ATOM 2201 C CA . ASN A 1 287 ? -3.459 14.008 5.176 1.00 98.12 287 ASN A CA 1
ATOM 2202 C C . ASN A 1 287 ? -3.481 13.479 6.623 1.00 98.12 287 ASN A C 1
ATOM 2204 O O . ASN A 1 287 ? -3.937 12.367 6.894 1.00 98.12 287 ASN A O 1
ATOM 2208 N N . ALA A 1 288 ? -2.965 14.265 7.571 1.00 96.81 288 ALA A N 1
ATOM 2209 C CA . ALA A 1 288 ? -2.829 13.845 8.968 1.00 96.81 288 ALA A CA 1
ATOM 2210 C C . ALA A 1 288 ? -4.180 13.703 9.701 1.00 96.81 288 ALA A C 1
ATOM 2212 O O . ALA A 1 288 ? -4.296 12.954 10.682 1.00 96.81 288 ALA A O 1
ATOM 2213 N N . GLU A 1 289 ? -5.212 14.395 9.228 1.00 96.56 289 GLU A N 1
ATOM 2214 C CA . GLU A 1 289 ? -6.550 14.395 9.814 1.00 96.56 289 GLU A CA 1
ATOM 2215 C C . GLU A 1 289 ? -7.428 13.297 9.229 1.00 96.56 289 GLU A C 1
ATOM 2217 O O . GLU A 1 289 ? -8.050 12.570 10.000 1.00 96.56 289 GLU A O 1
ATOM 2222 N N . THR A 1 290 ? -7.439 13.143 7.902 1.00 96.50 290 THR A N 1
ATOM 2223 C CA . THR A 1 290 ? -8.353 12.227 7.197 1.00 96.50 290 THR A CA 1
ATOM 2224 C C . THR A 1 290 ? -7.717 10.891 6.823 1.00 96.50 290 THR A C 1
ATOM 2226 O O . THR A 1 290 ? -8.434 9.915 6.615 1.00 96.50 290 THR A O 1
ATOM 2229 N N . GLY A 1 291 ? -6.386 10.824 6.731 1.00 96.19 291 GLY A N 1
ATOM 2230 C CA . GLY A 1 291 ? -5.676 9.656 6.206 1.00 96.19 291 GLY A CA 1
ATOM 2231 C C . GLY A 1 291 ? -5.741 9.519 4.682 1.00 96.19 291 GLY A C 1
ATOM 2232 O O . GLY A 1 291 ? -5.287 8.505 4.156 1.00 96.19 291 GLY A O 1
ATOM 2233 N N . GLU A 1 292 ? -6.293 10.513 3.979 1.00 97.69 292 GLU A N 1
ATOM 2234 C CA . GLU A 1 292 ? -6.311 10.575 2.515 1.00 97.69 292 GLU A CA 1
ATOM 2235 C C . GLU A 1 292 ? -4.886 10.643 1.959 1.00 97.69 292 GLU A C 1
ATOM 2237 O O . GLU A 1 292 ? -4.040 11.360 2.498 1.00 97.69 292 GLU A O 1
ATOM 2242 N N . VAL A 1 293 ? -4.614 9.879 0.900 1.00 98.12 293 VAL A N 1
ATOM 2243 C CA . VAL A 1 293 ? -3.283 9.757 0.297 1.00 98.12 293 VAL A CA 1
ATOM 2244 C C . VAL A 1 293 ? -3.334 10.278 -1.128 1.00 98.12 293 VAL A C 1
ATOM 2246 O O . VAL A 1 293 ? -4.136 9.800 -1.926 1.00 98.12 293 VAL A O 1
ATOM 2249 N N . GLU A 1 294 ? -2.433 11.198 -1.453 1.00 98.31 294 GLU A N 1
ATOM 2250 C CA . GLU A 1 294 ? -2.255 11.725 -2.803 1.00 98.31 294 GLU A CA 1
ATOM 2251 C C . GLU A 1 294 ? -0.873 11.321 -3.327 1.00 98.31 294 GLU A C 1
ATOM 2253 O O . GLU A 1 294 ? 0.129 11.360 -2.601 1.00 98.31 294 GLU A O 1
ATOM 2258 N N . ILE A 1 295 ? -0.826 10.896 -4.589 1.00 98.38 295 ILE A N 1
ATOM 2259 C CA . ILE A 1 295 ? 0.398 10.528 -5.300 1.00 98.38 295 ILE A CA 1
ATOM 2260 C C . ILE A 1 295 ? 0.495 11.434 -6.523 1.00 98.38 295 ILE A C 1
ATOM 2262 O O . ILE A 1 295 ? -0.422 11.476 -7.337 1.00 98.38 295 ILE A O 1
ATOM 2266 N N . ALA A 1 296 ? 1.612 12.144 -6.652 1.00 97.56 296 ALA A N 1
ATOM 2267 C CA . ALA A 1 296 ? 1.868 13.053 -7.756 1.00 97.56 296 ALA A CA 1
ATOM 2268 C C . ALA A 1 296 ? 3.215 12.750 -8.421 1.00 97.56 296 ALA A C 1
ATOM 2270 O O . ALA A 1 296 ? 4.203 12.414 -7.755 1.00 97.56 296 ALA A O 1
ATOM 2271 N N . TRP A 1 297 ? 3.268 12.968 -9.734 1.00 96.19 297 TRP A N 1
ATOM 2272 C CA . TRP A 1 297 ? 4.469 12.847 -10.562 1.00 96.19 297 TRP A CA 1
ATOM 2273 C C . TRP A 1 297 ? 4.854 14.208 -11.172 1.00 96.19 297 TRP A C 1
ATOM 2275 O O . TRP A 1 297 ? 4.618 14.430 -12.354 1.00 96.19 297 TRP A O 1
ATOM 2285 N N . PRO A 1 298 ? 5.403 15.156 -10.388 1.00 94.75 298 PRO A N 1
ATOM 2286 C CA . PRO A 1 298 ? 5.801 16.455 -10.924 1.00 94.75 298 PRO A CA 1
ATOM 2287 C C . PRO A 1 298 ? 6.868 16.347 -12.027 1.00 94.75 298 PRO A C 1
ATOM 2289 O O . PRO A 1 298 ? 7.883 15.663 -11.862 1.00 94.75 298 PRO A O 1
ATOM 2292 N N . ASP A 1 299 ? 6.693 17.098 -13.117 1.00 92.25 299 ASP A N 1
ATOM 2293 C CA . ASP A 1 299 ? 7.611 17.088 -14.268 1.00 92.25 299 ASP A CA 1
ATOM 2294 C C . ASP A 1 299 ? 9.038 17.528 -13.905 1.00 92.25 299 ASP A C 1
ATOM 2296 O O . ASP A 1 299 ? 10.025 17.009 -14.440 1.00 92.25 299 ASP A O 1
ATOM 2300 N N . ASN A 1 300 ? 9.145 18.457 -12.949 1.00 91.81 300 ASN A N 1
ATOM 2301 C CA . ASN A 1 300 ? 10.378 19.111 -12.512 1.00 91.81 300 ASN A CA 1
ATOM 2302 C C . ASN A 1 300 ? 11.202 18.306 -11.492 1.00 91.81 300 ASN A C 1
ATOM 2304 O O . ASN A 1 300 ? 12.164 18.834 -10.928 1.00 91.81 300 ASN A O 1
ATOM 2308 N N . LEU A 1 301 ? 10.848 17.047 -11.229 1.00 90.25 301 LEU A N 1
ATOM 2309 C CA . LEU A 1 301 ? 11.630 16.200 -10.336 1.00 90.25 301 LEU A CA 1
ATOM 2310 C C . LEU A 1 301 ? 12.976 15.823 -10.961 1.00 90.25 301 LEU A C 1
ATOM 2312 O O . LEU A 1 301 ? 13.048 15.304 -12.078 1.00 90.25 301 LEU A O 1
ATOM 2316 N N . ALA A 1 302 ? 14.047 16.039 -10.196 1.00 93.25 302 ALA A N 1
ATOM 2317 C CA . ALA A 1 302 ? 15.380 15.599 -10.573 1.00 93.25 302 ALA A CA 1
ATOM 2318 C C . ALA A 1 302 ? 15.434 14.067 -10.638 1.00 93.25 302 ALA A C 1
ATOM 2320 O O . ALA A 1 302 ? 15.039 13.375 -9.695 1.00 93.25 302 ALA A O 1
ATOM 2321 N N . ALA A 1 303 ? 15.956 13.552 -11.749 1.00 95.94 303 ALA A N 1
ATOM 2322 C CA . ALA A 1 303 ? 16.276 12.143 -11.875 1.00 95.94 303 ALA A CA 1
ATOM 2323 C C . ALA A 1 303 ? 17.418 11.771 -10.917 1.00 95.94 303 ALA A C 1
ATOM 2325 O O . ALA A 1 303 ? 18.362 12.542 -10.728 1.00 95.94 303 ALA A O 1
ATOM 2326 N N . CYS A 1 304 ? 17.357 10.578 -10.336 1.00 96.56 304 CYS A N 1
ATOM 2327 C CA . CYS A 1 304 ? 18.456 9.981 -9.596 1.00 96.56 304 CYS A CA 1
ATOM 2328 C C . CYS A 1 304 ? 18.914 8.680 -10.259 1.00 96.56 304 CYS A C 1
ATOM 2330 O O . CYS A 1 304 ? 18.118 7.904 -10.787 1.00 96.56 304 CYS A O 1
ATOM 2332 N N . GLY A 1 305 ? 20.223 8.435 -10.226 1.00 97.50 305 GLY A N 1
ATOM 2333 C CA . GLY A 1 305 ? 20.797 7.188 -10.718 1.00 97.50 305 GLY A CA 1
ATOM 2334 C C . GLY A 1 305 ? 20.559 6.035 -9.741 1.00 97.50 305 GLY A C 1
ATOM 2335 O O . GLY A 1 305 ? 20.732 6.186 -8.528 1.00 97.50 305 GLY A O 1
ATOM 2336 N N . GLY A 1 306 ? 20.217 4.868 -10.279 1.00 97.75 306 GLY A N 1
ATOM 2337 C CA . GLY A 1 306 ? 20.065 3.622 -9.538 1.00 97.75 306 GLY A CA 1
ATOM 2338 C C . GLY A 1 306 ? 20.787 2.450 -10.202 1.00 97.75 306 GLY A C 1
ATOM 2339 O O . GLY A 1 306 ? 21.092 2.471 -11.393 1.00 97.75 306 GLY A O 1
ATOM 2340 N N . ILE A 1 307 ? 21.061 1.406 -9.419 1.00 97.81 307 ILE A N 1
ATOM 2341 C CA . ILE A 1 307 ? 21.567 0.118 -9.910 1.00 97.81 307 ILE A CA 1
ATOM 2342 C C . ILE A 1 307 ? 20.509 -0.942 -9.619 1.00 97.81 307 ILE A C 1
ATOM 2344 O O . ILE A 1 307 ? 20.281 -1.284 -8.455 1.00 97.81 307 ILE A O 1
ATOM 2348 N N . LEU A 1 308 ? 19.885 -1.469 -10.668 1.00 97.88 308 LEU A N 1
ATOM 2349 C CA . LEU A 1 308 ? 18.829 -2.473 -10.586 1.00 97.88 308 LEU A CA 1
ATOM 2350 C C . LEU A 1 308 ? 19.369 -3.849 -10.996 1.00 97.88 308 LEU A C 1
ATOM 2352 O O . LEU A 1 308 ? 19.990 -4.003 -12.045 1.00 97.88 308 LEU A O 1
ATOM 2356 N N . GLY A 1 309 ? 19.161 -4.866 -10.162 1.00 96.62 309 GLY A N 1
ATOM 2357 C CA . GLY A 1 309 ? 19.518 -6.246 -10.493 1.00 96.62 309 GLY A CA 1
ATOM 2358 C C . GLY A 1 309 ? 18.608 -6.808 -11.583 1.00 96.62 309 GLY A C 1
ATOM 2359 O O . GLY A 1 309 ? 17.399 -6.606 -11.521 1.00 96.62 309 GLY A O 1
ATOM 2360 N N . LYS A 1 310 ? 19.174 -7.533 -12.553 1.00 95.25 310 LYS A N 1
ATOM 2361 C CA . LYS A 1 310 ? 18.386 -8.157 -13.630 1.00 95.25 310 LYS A CA 1
ATOM 2362 C C . LYS A 1 310 ? 17.662 -9.422 -13.174 1.00 95.25 310 LYS A C 1
ATOM 2364 O O . LYS A 1 310 ? 16.570 -9.723 -13.645 1.00 95.25 310 LYS A O 1
ATOM 2369 N N . GLU A 1 311 ? 18.258 -10.152 -12.237 1.00 94.88 311 GLU 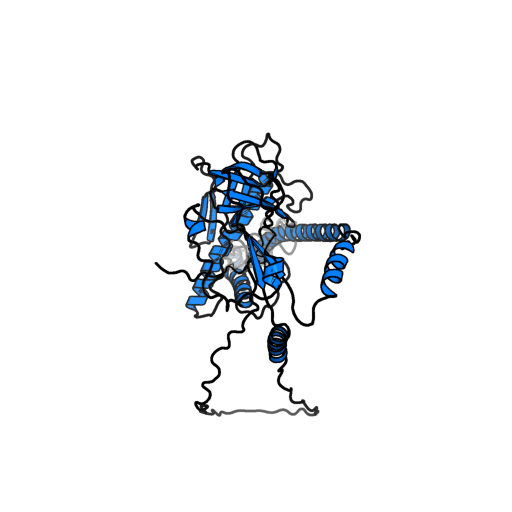A N 1
ATOM 2370 C CA . GLU A 1 311 ? 17.675 -11.375 -11.694 1.00 94.88 311 GLU A CA 1
ATOM 2371 C C . GLU A 1 311 ? 16.625 -11.088 -10.617 1.00 94.88 311 GLU A C 1
ATOM 2373 O O . GLU A 1 311 ? 16.775 -10.190 -9.779 1.00 94.88 311 GLU A O 1
ATOM 2378 N N . ILE A 1 312 ? 15.589 -11.928 -10.599 1.00 95.94 312 ILE A N 1
ATOM 2379 C CA . ILE A 1 312 ? 14.574 -11.936 -9.549 1.00 95.94 312 ILE A CA 1
ATOM 2380 C C . ILE A 1 312 ? 15.256 -12.296 -8.224 1.00 95.94 312 ILE A C 1
ATOM 2382 O O . ILE A 1 312 ? 15.752 -13.403 -8.027 1.00 95.94 312 ILE A O 1
ATOM 2386 N N . PHE A 1 313 ? 15.263 -11.351 -7.288 1.00 94.06 313 PHE A N 1
ATOM 2387 C CA . PHE A 1 313 ? 15.811 -11.534 -5.947 1.00 94.06 313 PHE A CA 1
ATOM 2388 C C . PHE A 1 313 ? 14.894 -12.377 -5.058 1.00 94.06 313 PHE A C 1
ATOM 2390 O O . PHE A 1 313 ? 15.367 -13.196 -4.272 1.00 94.06 313 PHE A O 1
ATOM 2397 N N . ALA A 1 314 ? 13.587 -12.155 -5.168 1.00 93.69 314 ALA A N 1
ATOM 2398 C CA . ALA A 1 314 ? 12.544 -12.938 -4.522 1.00 93.69 314 ALA A CA 1
ATOM 2399 C C . ALA A 1 314 ? 11.250 -12.807 -5.332 1.00 93.69 314 ALA A C 1
ATOM 2401 O O . ALA A 1 314 ? 11.082 -11.848 -6.081 1.00 93.69 314 ALA A O 1
ATOM 2402 N N . HIS A 1 315 ? 10.313 -13.733 -5.159 1.00 95.31 315 HIS A N 1
ATOM 2403 C CA . HIS A 1 315 ? 8.993 -13.613 -5.768 1.00 95.31 315 HIS A CA 1
ATOM 2404 C C . HIS A 1 315 ? 7.899 -14.018 -4.781 1.00 95.31 315 HIS A C 1
ATOM 2406 O O . HIS A 1 315 ? 8.093 -14.862 -3.903 1.00 95.31 315 HIS A O 1
ATOM 2412 N N . GLY A 1 316 ? 6.749 -13.367 -4.912 1.00 92.81 316 GLY A N 1
ATOM 2413 C CA . GLY A 1 316 ? 5.517 -13.721 -4.223 1.00 92.81 316 GLY A CA 1
ATOM 2414 C C . GLY A 1 316 ? 4.557 -14.463 -5.146 1.00 92.81 316 GLY A C 1
ATOM 2415 O O . GLY A 1 316 ? 4.951 -15.016 -6.172 1.00 92.81 316 GLY A O 1
ATOM 2416 N N . ALA A 1 317 ? 3.276 -14.448 -4.774 1.00 93.62 317 ALA A N 1
ATOM 2417 C CA . ALA A 1 317 ? 2.207 -14.950 -5.633 1.00 93.62 317 ALA A CA 1
ATOM 2418 C C . ALA A 1 317 ? 1.934 -14.023 -6.830 1.00 93.62 317 ALA A C 1
ATOM 2420 O O . ALA A 1 317 ? 1.597 -14.520 -7.891 1.00 93.62 317 ALA A O 1
ATOM 2421 N N . THR A 1 318 ? 2.095 -12.708 -6.651 1.00 96.75 318 THR A N 1
ATOM 2422 C CA . THR A 1 318 ? 1.686 -11.689 -7.635 1.00 96.75 318 THR A CA 1
ATOM 2423 C C . THR A 1 318 ? 2.811 -10.758 -8.080 1.00 96.75 318 THR A C 1
ATOM 2425 O O . THR A 1 318 ? 2.642 -10.005 -9.035 1.00 96.75 318 THR A O 1
ATOM 2428 N N . LYS A 1 319 ? 3.962 -10.771 -7.390 1.00 97.44 319 LYS A N 1
ATOM 2429 C CA . LYS A 1 319 ? 5.048 -9.805 -7.611 1.00 97.44 319 LYS A CA 1
ATOM 2430 C C . LYS A 1 319 ? 6.421 -10.435 -7.680 1.00 97.44 319 LYS A C 1
ATOM 2432 O O . LYS A 1 319 ? 6.733 -11.329 -6.890 1.00 97.44 319 LYS A O 1
ATOM 2437 N N . ASN A 1 320 ? 7.252 -9.857 -8.535 1.00 97.62 320 ASN A N 1
ATOM 2438 C CA . ASN A 1 320 ? 8.687 -10.076 -8.549 1.00 97.62 320 ASN A CA 1
ATOM 2439 C C . ASN A 1 320 ? 9.373 -8.957 -7.769 1.00 97.62 320 ASN A C 1
ATOM 2441 O O . ASN A 1 320 ? 8.919 -7.812 -7.758 1.00 97.62 320 ASN A O 1
ATOM 2445 N N . VAL A 1 321 ? 10.455 -9.314 -7.090 1.00 97.31 321 VAL A N 1
ATOM 2446 C CA . VAL A 1 321 ? 11.263 -8.423 -6.265 1.00 97.31 321 VAL A CA 1
ATOM 2447 C C . VAL A 1 321 ? 12.677 -8.437 -6.817 1.00 97.31 321 VAL A C 1
ATOM 2449 O O . VAL A 1 321 ? 13.259 -9.506 -6.978 1.00 97.31 321 VAL A O 1
ATOM 2452 N N . TYR A 1 322 ? 13.248 -7.263 -7.050 1.00 97.69 322 TYR A N 1
ATOM 2453 C CA . TYR A 1 322 ? 14.592 -7.074 -7.587 1.00 97.69 322 TYR A CA 1
ATOM 2454 C C . TYR A 1 322 ? 15.433 -6.276 -6.593 1.00 97.69 322 TYR A C 1
ATOM 2456 O O . TYR A 1 322 ? 14.909 -5.473 -5.820 1.00 97.69 322 TYR A O 1
ATOM 2464 N N . LYS A 1 323 ? 16.750 -6.498 -6.575 1.00 96.88 323 LYS A N 1
ATOM 2465 C CA . LYS A 1 323 ? 17.661 -5.668 -5.769 1.00 96.88 323 LYS A CA 1
ATOM 2466 C C . LYS A 1 323 ? 17.792 -4.304 -6.435 1.00 96.88 323 LYS A C 1
ATOM 2468 O O . LYS A 1 323 ? 18.091 -4.255 -7.621 1.00 96.88 323 LYS A O 1
ATOM 2473 N N . LEU A 1 324 ? 17.652 -3.235 -5.663 1.00 97.88 324 LEU A N 1
ATOM 2474 C CA . LEU A 1 324 ? 17.869 -1.870 -6.125 1.00 97.88 324 LEU A CA 1
ATOM 2475 C C . LEU A 1 324 ? 18.861 -1.177 -5.187 1.00 97.88 324 LEU A C 1
ATOM 2477 O O . LEU A 1 324 ? 18.793 -1.358 -3.974 1.00 97.88 324 LEU A O 1
ATOM 2481 N N . SER A 1 325 ? 19.768 -0.379 -5.733 1.00 97.69 325 SER A N 1
ATOM 2482 C CA . SER A 1 325 ? 20.590 0.551 -4.956 1.00 97.69 325 SER A CA 1
ATOM 2483 C C . SER A 1 325 ? 20.396 1.960 -5.498 1.00 97.69 325 SER A C 1
ATOM 2485 O O . SER A 1 325 ? 20.460 2.144 -6.711 1.00 97.69 325 SER A O 1
ATOM 2487 N N . ILE A 1 326 ? 20.186 2.940 -4.620 1.00 97.25 326 ILE A N 1
ATOM 2488 C CA . ILE A 1 326 ? 20.132 4.368 -4.970 1.00 97.25 326 ILE A CA 1
ATOM 2489 C C . ILE A 1 326 ? 21.167 5.062 -4.086 1.00 97.25 326 ILE A C 1
ATOM 2491 O O . ILE A 1 326 ? 21.031 5.074 -2.863 1.00 97.25 326 ILE A O 1
ATOM 2495 N N . GLY A 1 327 ? 22.245 5.574 -4.682 1.00 95.88 327 GLY A N 1
ATOM 2496 C CA . GLY A 1 327 ? 23.410 6.027 -3.917 1.00 95.88 327 GLY A CA 1
ATOM 2497 C C . GLY A 1 327 ? 24.029 4.893 -3.083 1.00 95.88 327 GLY A C 1
ATOM 2498 O O . GLY A 1 327 ? 24.325 3.818 -3.607 1.00 95.88 327 GLY A O 1
ATOM 2499 N N . SER A 1 328 ? 24.231 5.129 -1.783 1.00 94.88 328 SER A N 1
ATOM 2500 C CA . SER A 1 328 ? 24.718 4.124 -0.821 1.00 94.88 328 SER A CA 1
ATOM 2501 C C . SER A 1 328 ? 23.622 3.222 -0.254 1.00 94.88 328 SER A C 1
ATOM 2503 O O . SER A 1 328 ? 23.925 2.222 0.403 1.00 94.88 328 SER A O 1
ATOM 2505 N N . ASP A 1 329 ? 22.360 3.575 -0.479 1.00 95.56 329 ASP A N 1
ATOM 2506 C CA . ASP A 1 329 ? 21.231 2.932 0.169 1.00 95.56 329 ASP A CA 1
ATOM 2507 C C . ASP A 1 329 ? 20.765 1.706 -0.611 1.00 95.56 329 ASP A C 1
ATOM 2509 O O . ASP A 1 329 ? 20.771 1.657 -1.844 1.00 95.56 329 ASP A O 1
ATOM 2513 N N . LEU A 1 330 ? 20.347 0.691 0.143 1.00 96.00 330 LEU A N 1
ATOM 2514 C CA . LEU A 1 330 ? 19.966 -0.611 -0.379 1.00 96.00 330 LEU A CA 1
ATOM 2515 C C . LEU A 1 330 ? 18.456 -0.792 -0.273 1.00 96.00 330 LEU A C 1
ATOM 2517 O O . LEU A 1 330 ? 17.891 -0.859 0.821 1.00 96.00 330 LEU A O 1
ATOM 2521 N N . TYR A 1 331 ? 17.830 -0.977 -1.422 1.00 97.81 331 TYR A N 1
ATOM 2522 C CA . TYR A 1 331 ? 16.398 -1.138 -1.588 1.00 97.81 331 TYR A CA 1
ATOM 2523 C C . TYR A 1 331 ? 16.059 -2.458 -2.287 1.00 97.81 331 TYR A C 1
ATOM 2525 O O . TYR A 1 331 ? 16.919 -3.228 -2.741 1.00 97.81 331 TYR A O 1
ATOM 2533 N N . VAL A 1 332 ? 14.765 -2.731 -2.360 1.00 97.62 332 VAL A N 1
ATOM 2534 C CA . VAL A 1 332 ? 14.198 -3.651 -3.336 1.00 97.62 332 VAL A CA 1
ATOM 2535 C C . VAL A 1 332 ? 13.151 -2.925 -4.165 1.00 97.62 332 VAL A C 1
ATOM 2537 O O . VAL A 1 332 ? 12.422 -2.091 -3.635 1.00 97.62 332 VAL A O 1
ATOM 2540 N N . ALA A 1 333 ? 13.088 -3.255 -5.449 1.00 98.38 333 ALA A N 1
ATOM 2541 C CA . ALA A 1 333 ? 12.070 -2.786 -6.377 1.00 98.38 333 ALA A CA 1
ATOM 2542 C C . ALA A 1 333 ? 11.075 -3.919 -6.635 1.00 98.38 333 ALA A C 1
ATOM 2544 O O . ALA A 1 333 ? 11.481 -5.060 -6.875 1.00 98.38 333 ALA A O 1
ATOM 2545 N N . LYS A 1 334 ? 9.779 -3.627 -6.549 1.00 98.38 334 LYS A N 1
ATOM 2546 C CA . LYS A 1 334 ? 8.705 -4.605 -6.740 1.00 98.38 334 LYS A CA 1
ATOM 2547 C C . LYS A 1 334 ? 7.830 -4.208 -7.915 1.00 98.38 334 LYS A C 1
ATOM 2549 O O . LYS A 1 334 ? 7.462 -3.041 -8.026 1.00 98.38 334 LYS A O 1
ATOM 2554 N N . ARG A 1 335 ? 7.443 -5.200 -8.715 1.00 97.94 335 ARG A N 1
ATOM 2555 C CA . ARG A 1 335 ? 6.440 -5.065 -9.778 1.00 97.94 335 ARG A CA 1
ATOM 2556 C C . ARG A 1 335 ? 5.485 -6.247 -9.773 1.00 97.94 335 ARG A C 1
ATOM 2558 O O . ARG A 1 335 ? 5.866 -7.337 -9.332 1.00 97.94 335 ARG A O 1
ATOM 2565 N N . PHE A 1 336 ? 4.276 -6.046 -10.275 1.00 98.06 336 PHE A N 1
ATOM 2566 C CA . PHE A 1 336 ? 3.326 -7.123 -10.511 1.00 98.06 336 PHE A CA 1
ATOM 2567 C C . PHE A 1 336 ? 3.707 -7.915 -11.767 1.00 98.06 336 PHE A C 1
ATOM 2569 O O . PHE A 1 336 ? 4.090 -7.341 -12.782 1.00 98.06 336 PHE A O 1
ATOM 2576 N N . PHE A 1 337 ? 3.610 -9.241 -11.679 1.00 96.19 337 PHE A N 1
ATOM 2577 C CA . PHE A 1 337 ? 3.622 -10.141 -12.841 1.00 96.19 337 PHE A CA 1
ATOM 2578 C C . PHE A 1 337 ? 2.287 -10.878 -13.005 1.00 96.19 337 PHE A C 1
ATOM 2580 O O . PHE A 1 337 ? 2.047 -11.469 -14.051 1.00 96.19 337 PHE A O 1
ATOM 2587 N N . ASP A 1 338 ? 1.439 -10.867 -11.971 1.00 96.25 338 ASP A N 1
ATOM 2588 C CA . ASP A 1 338 ? 0.105 -11.459 -11.981 1.00 96.25 338 ASP A CA 1
ATOM 2589 C C . ASP A 1 338 ? -0.826 -10.629 -11.085 1.00 96.25 338 ASP A C 1
ATOM 2591 O O . ASP A 1 338 ? -0.509 -10.356 -9.924 1.00 96.25 338 ASP A O 1
ATOM 2595 N N . VAL A 1 339 ? -1.977 -10.232 -11.625 1.00 95.56 339 VAL A N 1
ATOM 2596 C CA . VAL A 1 339 ? -3.055 -9.521 -10.909 1.00 95.56 339 VAL A CA 1
ATOM 2597 C C . VAL A 1 339 ? -4.324 -10.376 -10.775 1.00 95.56 339 VAL A C 1
ATOM 2599 O O . VAL A 1 339 ? -5.385 -9.876 -10.416 1.00 95.56 339 VAL A O 1
ATOM 2602 N N . GLY A 1 340 ? -4.221 -11.682 -11.041 1.00 93.81 340 GLY A N 1
ATOM 2603 C CA . GLY A 1 340 ? -5.310 -12.657 -10.988 1.00 93.81 340 GLY A CA 1
ATOM 2604 C C . GLY A 1 340 ? -6.070 -12.829 -12.305 1.00 93.81 340 GLY A C 1
ATOM 2605 O O . GLY A 1 340 ? -7.041 -13.580 -12.346 1.00 93.81 340 GLY A O 1
ATOM 2606 N N . SER A 1 341 ? -5.644 -12.153 -13.374 1.00 91.69 341 SER A N 1
ATOM 2607 C CA . SER A 1 341 ? -6.278 -12.207 -14.698 1.00 91.69 341 SER A CA 1
ATOM 2608 C C . SER A 1 341 ? -5.782 -13.371 -15.565 1.00 91.69 341 SER A C 1
ATOM 2610 O O . SER A 1 341 ? -6.404 -13.682 -16.577 1.00 91.69 341 SER A O 1
ATOM 2612 N N . GLY A 1 342 ? -4.661 -14.007 -15.200 1.00 92.62 342 GLY A N 1
ATOM 2613 C CA . GLY A 1 342 ? -4.035 -15.081 -15.982 1.00 92.62 342 GLY A CA 1
ATOM 2614 C C . GLY A 1 342 ? -3.340 -14.618 -17.270 1.00 92.62 342 GLY A C 1
ATOM 2615 O O . GLY A 1 342 ? -2.781 -15.452 -17.981 1.00 92.62 342 GLY A O 1
ATOM 2616 N N . ARG A 1 343 ? -3.351 -13.311 -17.562 1.00 94.12 343 ARG A N 1
ATOM 2617 C CA . ARG A 1 343 ? -2.597 -12.677 -18.653 1.00 94.12 343 ARG A CA 1
ATOM 2618 C C . ARG A 1 343 ? -1.401 -11.903 -18.108 1.00 94.12 343 ARG A C 1
ATOM 2620 O O . ARG A 1 343 ? -1.321 -11.635 -16.911 1.00 94.12 343 ARG A O 1
ATOM 2627 N N . GLU A 1 344 ? -0.493 -11.531 -19.003 1.00 94.06 344 GLU A N 1
ATOM 2628 C CA . GLU A 1 344 ? 0.602 -10.627 -18.665 1.00 94.06 344 GLU A CA 1
ATOM 2629 C C . GLU A 1 344 ? 0.057 -9.258 -18.224 1.00 94.06 344 GLU A C 1
ATOM 2631 O O . GLU A 1 344 ? -0.934 -8.756 -18.767 1.00 94.06 344 GLU A O 1
ATOM 2636 N N . VAL A 1 345 ? 0.682 -8.701 -17.187 1.00 96.00 345 VAL A N 1
ATOM 2637 C CA . VAL A 1 345 ? 0.297 -7.425 -16.574 1.00 96.00 345 VAL A CA 1
ATOM 2638 C C . VAL A 1 345 ? 0.869 -6.292 -17.416 1.00 96.00 345 VAL A C 1
ATOM 2640 O O . VAL A 1 345 ? 2.084 -6.227 -17.595 1.00 96.00 345 VAL A O 1
ATOM 2643 N N . THR A 1 346 ? 0.012 -5.396 -17.909 1.00 96.50 346 THR A N 1
ATOM 2644 C CA . THR A 1 346 ? 0.468 -4.222 -18.672 1.00 96.50 346 THR A CA 1
ATOM 2645 C C . THR A 1 346 ? 1.164 -3.202 -17.765 1.00 96.50 346 THR A C 1
ATOM 2647 O O . THR A 1 346 ? 0.993 -3.221 -16.542 1.00 96.50 346 THR A O 1
ATOM 2650 N N . ALA A 1 347 ? 1.924 -2.271 -18.351 1.00 96.69 347 ALA A N 1
ATOM 2651 C CA . ALA A 1 347 ? 2.555 -1.186 -17.599 1.00 96.69 347 ALA A CA 1
ATOM 2652 C C . ALA A 1 347 ? 1.529 -0.356 -16.801 1.00 96.69 347 ALA A C 1
ATOM 2654 O O . ALA A 1 347 ? 1.725 -0.110 -15.611 1.00 96.69 347 ALA A O 1
ATOM 2655 N N . GLU A 1 348 ? 0.395 -0.010 -17.418 1.00 96.81 348 GLU A N 1
ATOM 2656 C CA . GLU A 1 348 ? -0.699 0.735 -16.781 1.00 96.81 348 GLU A CA 1
ATOM 2657 C C . GLU A 1 348 ? -1.321 -0.037 -15.604 1.00 96.81 348 GLU A C 1
ATOM 2659 O O . GLU A 1 348 ? -1.479 0.510 -14.511 1.00 96.81 348 GLU A O 1
ATOM 2664 N N . GLU A 1 349 ? -1.600 -1.335 -15.783 1.00 97.31 349 GLU A N 1
ATOM 2665 C CA . GLU A 1 349 ? -2.122 -2.183 -14.706 1.00 97.31 349 GLU A CA 1
ATOM 2666 C C . GLU A 1 349 ? -1.128 -2.302 -13.550 1.00 97.31 349 GLU A C 1
ATOM 2668 O O . GLU A 1 349 ? -1.526 -2.239 -12.384 1.00 97.31 349 GLU A O 1
ATOM 2673 N N . ASN A 1 350 ? 0.162 -2.472 -13.850 1.00 97.75 350 ASN A N 1
ATOM 2674 C CA . ASN A 1 350 ? 1.204 -2.515 -12.834 1.00 97.75 350 ASN A CA 1
ATOM 2675 C C . ASN A 1 350 ? 1.244 -1.197 -12.046 1.00 97.75 350 ASN A C 1
ATOM 2677 O O . ASN A 1 350 ? 1.180 -1.238 -10.818 1.00 97.75 350 ASN A O 1
ATOM 2681 N N . THR A 1 351 ? 1.271 -0.048 -12.724 1.00 98.06 351 THR A N 1
ATOM 2682 C CA . THR A 1 351 ? 1.284 1.279 -12.088 1.00 98.06 351 THR A CA 1
ATOM 2683 C C . THR A 1 351 ? 0.082 1.474 -11.169 1.00 98.06 351 THR A C 1
ATOM 2685 O O . THR A 1 351 ? 0.266 1.699 -9.971 1.00 98.06 351 THR A O 1
ATOM 2688 N N . ALA A 1 352 ? -1.138 1.260 -11.671 1.00 98.06 352 ALA A N 1
ATOM 2689 C CA . ALA A 1 352 ? -2.358 1.415 -10.880 1.00 98.06 352 ALA A CA 1
ATOM 2690 C C . ALA A 1 352 ? -2.384 0.484 -9.651 1.00 98.06 352 ALA A C 1
ATOM 2692 O O . ALA A 1 352 ? -2.816 0.865 -8.559 1.00 98.06 352 ALA A O 1
ATOM 2693 N N . ASN A 1 353 ? -1.902 -0.757 -9.781 1.00 98.25 353 ASN A N 1
ATOM 2694 C CA . ASN A 1 353 ? -1.850 -1.689 -8.652 1.00 98.25 353 ASN A CA 1
ATOM 2695 C C . ASN A 1 353 ? -0.771 -1.319 -7.619 1.00 98.25 353 ASN A C 1
ATOM 2697 O O . ASN A 1 353 ? -0.993 -1.514 -6.417 1.00 98.25 353 ASN A O 1
ATOM 2701 N N . LEU A 1 354 ? 0.375 -0.782 -8.050 1.00 98.50 354 LEU A N 1
ATOM 2702 C CA . LEU A 1 354 ? 1.434 -0.310 -7.151 1.00 98.50 354 LEU A CA 1
ATOM 2703 C C . LEU A 1 354 ? 1.028 0.972 -6.412 1.00 98.50 354 LEU A C 1
ATOM 2705 O O . LEU A 1 354 ? 1.298 1.077 -5.215 1.00 98.50 354 LEU A O 1
ATOM 2709 N N . GLU A 1 355 ? 0.325 1.897 -7.069 1.00 98.50 355 GLU A N 1
ATOM 2710 C CA . GLU A 1 355 ? -0.269 3.081 -6.431 1.00 98.50 355 GLU A CA 1
ATOM 2711 C C . GLU A 1 355 ? -1.256 2.682 -5.337 1.00 98.50 355 GLU A C 1
ATOM 2713 O O . GLU A 1 355 ? -1.108 3.087 -4.183 1.00 98.50 355 GLU A O 1
ATOM 2718 N N . ASN A 1 356 ? -2.184 1.776 -5.652 1.00 98.06 356 ASN A N 1
ATOM 2719 C CA . ASN A 1 356 ? -3.107 1.216 -4.669 1.00 98.06 356 ASN A CA 1
ATOM 2720 C C . ASN A 1 356 ? -2.384 0.543 -3.487 1.00 98.06 356 ASN A C 1
ATOM 2722 O O . ASN A 1 356 ? -2.862 0.574 -2.351 1.00 98.06 356 ASN A O 1
ATOM 2726 N N . GLU A 1 357 ? -1.231 -0.089 -3.717 1.00 97.75 357 GLU A N 1
ATOM 2727 C CA . GLU A 1 357 ? -0.433 -0.678 -2.641 1.00 97.75 357 GLU A CA 1
ATOM 2728 C C . GLU A 1 357 ? 0.252 0.365 -1.765 1.00 97.75 357 GLU A C 1
ATOM 2730 O O . GLU A 1 357 ? 0.237 0.226 -0.539 1.00 97.75 357 GLU A O 1
ATOM 2735 N N . LEU A 1 358 ? 0.801 1.421 -2.368 1.00 98.38 358 LEU A N 1
ATOM 2736 C CA . LEU A 1 358 ? 1.387 2.526 -1.624 1.00 98.38 358 LEU A CA 1
ATOM 2737 C C . LEU A 1 358 ? 0.329 3.253 -0.785 1.00 98.38 358 LEU A C 1
ATOM 2739 O O . LEU A 1 358 ? 0.578 3.510 0.394 1.00 98.38 358 LEU A O 1
ATOM 2743 N N . ILE A 1 359 ? -0.861 3.502 -1.344 1.00 98.19 359 ILE A N 1
ATOM 2744 C CA . ILE A 1 359 ? -2.004 4.085 -0.625 1.00 98.19 359 ILE A CA 1
ATOM 2745 C C . ILE A 1 359 ? -2.327 3.245 0.611 1.00 98.19 359 ILE A C 1
ATOM 2747 O O . ILE A 1 359 ? -2.319 3.763 1.728 1.00 98.19 359 ILE A O 1
ATOM 2751 N N . ARG A 1 360 ? -2.507 1.926 0.449 1.00 97.56 360 ARG A N 1
ATOM 2752 C CA . ARG A 1 360 ? -2.768 1.019 1.580 1.00 97.56 360 ARG A CA 1
ATOM 2753 C C . ARG A 1 360 ? -1.670 1.085 2.643 1.00 97.56 360 ARG A C 1
ATOM 2755 O O . ARG A 1 360 ? -1.979 1.115 3.831 1.00 97.56 360 ARG A O 1
ATOM 2762 N N . LEU A 1 361 ? -0.395 1.128 2.251 1.00 97.31 361 LEU A N 1
ATOM 2763 C CA . LEU A 1 361 ? 0.723 1.224 3.196 1.00 97.31 361 LEU A CA 1
ATOM 2764 C C . LEU A 1 361 ? 0.717 2.549 3.972 1.00 97.31 361 LEU A C 1
ATOM 2766 O O . LEU A 1 361 ? 0.890 2.536 5.193 1.00 97.31 361 LEU A O 1
ATOM 2770 N N . LYS A 1 362 ? 0.481 3.679 3.295 1.00 97.88 362 LYS A N 1
ATOM 2771 C CA . LYS A 1 362 ? 0.407 5.002 3.935 1.00 97.88 362 LYS A CA 1
ATOM 2772 C C . LYS A 1 362 ? -0.803 5.112 4.864 1.00 97.88 362 LYS A C 1
ATOM 2774 O O . LYS A 1 362 ? -0.632 5.518 6.014 1.00 97.88 362 LYS A O 1
ATOM 2779 N N . MET A 1 363 ? -1.968 4.618 4.443 1.00 97.81 363 MET A N 1
ATOM 2780 C CA . MET A 1 363 ? -3.159 4.524 5.294 1.00 97.81 363 MET A CA 1
ATOM 2781 C C . MET A 1 363 ? -2.900 3.683 6.548 1.00 97.81 363 MET A C 1
ATOM 2783 O O . MET A 1 363 ? -3.229 4.111 7.651 1.00 97.81 363 MET A O 1
ATOM 2787 N N . VAL A 1 364 ? -2.271 2.507 6.428 1.00 98.00 364 VAL A N 1
ATOM 2788 C CA . VAL A 1 364 ? -1.935 1.674 7.599 1.00 98.00 364 VAL A CA 1
ATOM 2789 C C . VAL A 1 364 ? -0.990 2.411 8.552 1.00 98.00 364 VAL A C 1
ATOM 2791 O O . VAL A 1 364 ? -1.153 2.305 9.767 1.00 98.00 364 VAL A O 1
ATOM 2794 N N . GLY A 1 365 ? -0.038 3.191 8.029 1.00 98.00 365 GLY A N 1
ATOM 2795 C CA . GLY A 1 365 ? 0.813 4.074 8.834 1.00 98.00 365 GLY A CA 1
ATOM 2796 C C . GLY A 1 365 ? 0.008 5.117 9.613 1.00 98.00 365 GLY A C 1
ATOM 2797 O O . GLY A 1 365 ? 0.202 5.272 10.821 1.00 98.00 365 GLY A O 1
ATOM 2798 N N . TRP A 1 366 ? -0.944 5.771 8.948 1.00 98.50 366 TRP A N 1
ATOM 2799 C CA . TRP A 1 366 ? -1.850 6.739 9.563 1.00 98.50 366 TRP A CA 1
ATOM 2800 C C . TRP A 1 366 ? -2.744 6.105 10.644 1.00 98.50 366 TRP A C 1
ATOM 2802 O O . TRP A 1 366 ? -2.781 6.588 11.778 1.00 98.50 366 TRP A O 1
ATOM 2812 N N . PHE A 1 367 ? -3.382 4.964 10.359 1.00 98.62 367 PHE A N 1
ATOM 2813 C CA . PHE A 1 367 ? -4.183 4.227 11.345 1.00 98.62 367 PHE A CA 1
ATOM 2814 C C . PHE A 1 367 ? -3.343 3.788 12.544 1.00 98.62 367 PHE A C 1
ATOM 2816 O O . PHE A 1 367 ? -3.807 3.864 13.682 1.00 98.62 367 PHE A O 1
ATOM 2823 N N . LEU A 1 368 ? -2.102 3.341 12.319 1.00 98.44 368 LEU A N 1
ATOM 2824 C CA . LEU A 1 368 ? -1.199 2.948 13.398 1.00 98.44 368 LEU A CA 1
ATOM 2825 C C . LEU A 1 368 ? -0.873 4.137 14.307 1.00 98.44 368 LEU A C 1
ATOM 2827 O O . LEU A 1 368 ? -0.800 3.973 15.524 1.00 98.44 368 LEU A O 1
ATOM 2831 N N . HIS A 1 369 ? -0.707 5.333 13.740 1.00 98.31 369 HIS A N 1
ATOM 2832 C CA . HIS A 1 369 ? -0.527 6.552 14.521 1.00 98.31 369 HIS A CA 1
ATOM 2833 C C . HIS A 1 369 ? -1.755 6.846 15.398 1.00 98.31 369 HIS A C 1
ATOM 2835 O O . HIS A 1 369 ? -1.602 7.017 16.609 1.00 98.31 369 HIS A O 1
ATOM 2841 N N . LYS A 1 370 ? -2.970 6.816 14.827 1.00 98.50 370 LYS A N 1
ATOM 2842 C CA . LYS A 1 370 ? -4.224 7.018 15.582 1.00 98.50 370 LYS A CA 1
ATOM 2843 C C . LYS A 1 370 ? -4.413 5.967 16.680 1.00 98.50 370 LYS A C 1
ATOM 2845 O O . LYS A 1 370 ? -4.730 6.323 17.812 1.00 98.50 370 LYS A O 1
ATOM 2850 N N . PHE A 1 371 ? -4.129 4.698 16.383 1.00 98.56 371 PHE A N 1
ATOM 2851 C CA . PHE A 1 371 ? -4.164 3.603 17.356 1.00 98.56 371 PHE A CA 1
ATOM 2852 C C . PHE A 1 371 ? -3.243 3.871 18.550 1.00 98.56 371 PHE A C 1
ATOM 2854 O O . PHE A 1 371 ? -3.669 3.768 19.697 1.00 98.56 371 PHE A O 1
ATOM 2861 N N . LYS A 1 372 ? -1.980 4.236 18.293 1.00 98.44 372 LYS A N 1
ATOM 2862 C CA . LYS A 1 372 ? -1.005 4.514 19.358 1.00 98.44 372 LYS A CA 1
ATOM 2863 C C . LYS A 1 372 ? -1.396 5.729 20.197 1.00 98.44 372 LYS A C 1
ATOM 2865 O O . LYS A 1 372 ? -1.192 5.702 21.409 1.00 98.44 372 LYS A O 1
ATOM 2870 N N . ALA A 1 373 ? -1.931 6.776 19.567 1.00 98.12 373 ALA A N 1
ATOM 2871 C CA . ALA A 1 373 ? -2.410 7.964 20.266 1.00 98.12 373 ALA A CA 1
ATOM 2872 C C . ALA A 1 373 ? -3.556 7.612 21.226 1.00 98.12 373 ALA A C 1
ATOM 2874 O O . ALA A 1 373 ? -3.452 7.896 22.418 1.00 98.12 373 ALA A O 1
ATOM 2875 N N . LEU A 1 374 ? -4.570 6.893 20.736 1.00 98.25 374 LEU A N 1
ATOM 2876 C CA . LEU A 1 374 ? -5.710 6.462 21.544 1.00 98.25 374 LEU A CA 1
ATOM 2877 C C . LEU A 1 374 ? -5.291 5.500 22.667 1.00 98.25 374 LEU A C 1
ATOM 2879 O O . LEU A 1 374 ? -5.696 5.654 23.816 1.00 98.25 374 LEU A O 1
ATOM 2883 N N . ALA A 1 375 ? -4.427 4.525 22.372 1.00 98.19 375 ALA A N 1
ATOM 2884 C CA . ALA A 1 375 ? -3.925 3.601 23.387 1.00 98.19 375 ALA A CA 1
ATOM 2885 C C . ALA A 1 375 ? -3.173 4.340 24.508 1.00 98.19 375 ALA A C 1
ATOM 2887 O O . ALA A 1 375 ? -3.328 3.999 25.678 1.00 98.19 375 ALA A O 1
ATOM 2888 N N . LYS A 1 376 ? -2.400 5.381 24.167 1.00 98.00 376 LYS A N 1
ATOM 2889 C CA . LYS A 1 376 ? -1.713 6.231 25.146 1.00 98.00 376 LYS A CA 1
ATOM 2890 C C . LYS A 1 376 ? -2.697 7.050 25.986 1.00 98.00 376 LYS A C 1
ATOM 2892 O O . LYS A 1 376 ? -2.525 7.104 27.199 1.00 98.00 376 LYS A O 1
ATOM 2897 N N . GLU A 1 377 ? -3.709 7.653 25.365 1.00 98.25 377 GLU A N 1
ATOM 2898 C CA . GLU A 1 377 ? -4.769 8.407 26.053 1.00 98.25 377 GLU A CA 1
ATOM 2899 C C . GLU A 1 377 ? -5.476 7.548 27.111 1.00 98.25 377 GLU A C 1
ATOM 2901 O O . GLU A 1 377 ? -5.652 7.969 28.251 1.00 98.25 377 GLU A O 1
ATOM 2906 N N . HIS A 1 378 ? -5.771 6.293 26.772 1.00 98.00 378 HIS A N 1
ATOM 2907 C CA . HIS A 1 378 ? -6.403 5.338 27.683 1.00 98.00 378 HIS A CA 1
ATOM 2908 C C . HIS A 1 378 ? -5.426 4.572 28.587 1.00 98.00 378 HIS A C 1
ATOM 2910 O O . HIS A 1 378 ? -5.840 3.642 29.277 1.00 98.00 378 HIS A O 1
ATOM 2916 N N . SER A 1 379 ? -4.135 4.928 28.602 1.00 97.88 379 SER A N 1
ATOM 2917 C CA . SER A 1 379 ? -3.098 4.232 29.384 1.00 97.88 379 SER A CA 1
ATOM 2918 C C . SER A 1 379 ? -3.042 2.712 29.141 1.00 97.88 379 SER A C 1
ATOM 2920 O O . SER A 1 379 ? -2.697 1.936 30.032 1.00 97.88 379 SER A O 1
ATOM 2922 N N . VAL A 1 380 ? -3.375 2.271 27.925 1.00 97.75 380 VAL A N 1
ATOM 2923 C CA . VAL A 1 380 ? -3.291 0.869 27.507 1.00 97.75 380 VAL A CA 1
ATOM 2924 C C . VAL A 1 380 ? -1.853 0.551 27.118 1.00 97.75 380 VAL A C 1
ATOM 2926 O O . VAL A 1 380 ? -1.232 1.254 26.322 1.00 97.75 380 VAL A O 1
ATOM 2929 N N . GLU A 1 381 ? -1.308 -0.539 27.651 1.00 97.56 381 GLU A N 1
ATOM 2930 C CA . GLU A 1 381 ? 0.034 -0.990 27.300 1.00 97.56 381 GLU A CA 1
ATOM 2931 C C . GLU A 1 381 ? 0.057 -1.630 25.899 1.00 97.56 381 GLU A C 1
ATOM 2933 O O . GLU A 1 381 ? -0.701 -2.552 25.605 1.00 97.56 381 GLU A O 1
ATOM 2938 N N . PHE A 1 382 ? 0.974 -1.192 25.031 1.00 97.44 382 PHE A N 1
ATOM 2939 C CA . PHE A 1 382 ? 1.149 -1.753 23.685 1.00 97.44 382 PHE A CA 1
ATOM 2940 C C . PHE A 1 382 ? 2.627 -1.891 23.298 1.00 97.44 382 PHE A C 1
ATOM 2942 O O . PHE A 1 382 ? 3.532 -1.374 23.959 1.00 97.44 382 PHE A O 1
ATOM 2949 N N . SER A 1 383 ? 2.906 -2.635 22.224 1.00 96.62 383 SER A N 1
ATOM 2950 C CA . SER A 1 383 ? 4.243 -2.691 21.623 1.00 96.62 383 SER A CA 1
ATOM 2951 C C . SER A 1 383 ? 4.517 -1.418 20.811 1.00 96.62 383 SER A C 1
ATOM 2953 O O . SER A 1 383 ? 4.061 -1.267 19.679 1.00 96.62 383 SER A O 1
ATOM 2955 N N . SER A 1 384 ? 5.254 -0.472 21.394 1.00 95.00 384 SER A N 1
ATOM 2956 C CA . SER A 1 384 ? 5.501 0.849 20.796 1.00 95.00 384 SER A CA 1
ATOM 2957 C C . SER A 1 384 ? 6.414 0.825 19.567 1.00 95.00 384 SER A C 1
ATOM 2959 O O . SER A 1 384 ? 6.268 1.678 18.689 1.00 95.00 384 SER A O 1
ATOM 2961 N N . GLY A 1 385 ? 7.296 -0.175 19.464 1.00 94.94 385 GLY A N 1
ATOM 2962 C CA . GLY A 1 385 ? 8.282 -0.329 18.386 1.00 94.94 385 GLY A CA 1
ATOM 2963 C C . GLY A 1 385 ? 7.728 -0.803 17.037 1.00 94.94 385 GLY A C 1
ATOM 2964 O O . GLY A 1 385 ? 8.504 -1.078 16.128 1.00 94.94 385 GLY A O 1
ATOM 2965 N N . ILE A 1 386 ? 6.407 -0.930 16.886 1.00 96.06 386 ILE A N 1
ATOM 2966 C CA . ILE A 1 386 ? 5.793 -1.268 15.597 1.00 96.06 386 ILE A CA 1
ATOM 2967 C C . ILE A 1 386 ? 5.915 -0.062 14.664 1.00 96.06 386 ILE A C 1
ATOM 2969 O O . ILE A 1 386 ? 5.420 1.018 14.985 1.00 96.06 386 ILE A O 1
ATOM 2973 N N . ILE A 1 387 ? 6.532 -0.254 13.503 1.00 95.81 387 ILE A N 1
ATOM 2974 C CA . ILE A 1 387 ? 6.633 0.749 12.440 1.00 95.81 387 ILE A CA 1
ATOM 2975 C C . ILE A 1 387 ? 6.170 0.139 11.117 1.00 95.81 387 ILE A C 1
ATOM 2977 O O . ILE A 1 387 ? 6.393 -1.049 10.863 1.00 95.81 387 ILE A O 1
ATOM 2981 N N . VAL A 1 388 ? 5.514 0.944 10.284 1.00 96.19 388 VAL A N 1
ATOM 2982 C CA . VAL A 1 388 ? 5.208 0.570 8.897 1.00 96.19 388 VAL A CA 1
ATOM 2983 C C . VAL A 1 388 ? 6.448 0.844 8.052 1.00 96.19 388 VAL A C 1
ATOM 2985 O O . VAL A 1 388 ? 7.185 1.789 8.316 1.00 96.19 388 VAL A O 1
ATOM 2988 N N . SER A 1 389 ? 6.720 -0.019 7.074 1.00 94.62 389 SER A N 1
ATOM 2989 C CA . SER A 1 389 ? 7.863 0.175 6.180 1.00 94.62 389 SER A CA 1
ATOM 2990 C C . SER A 1 389 ? 7.688 1.455 5.380 1.00 94.62 389 SER A C 1
ATOM 2992 O O . SER A 1 389 ? 6.664 1.609 4.714 1.00 94.62 389 SER A O 1
ATOM 2994 N N . GLU A 1 390 ? 8.704 2.312 5.361 1.00 94.44 390 GLU A N 1
ATOM 2995 C CA . GLU A 1 390 ? 8.730 3.402 4.393 1.00 94.44 390 GLU A CA 1
ATOM 2996 C C . GLU A 1 390 ? 8.831 2.827 2.984 1.00 94.44 390 GLU A C 1
ATOM 2998 O O . GLU A 1 390 ? 9.702 2.004 2.702 1.00 94.44 390 GLU A O 1
ATOM 3003 N N . CYS A 1 391 ? 7.903 3.231 2.124 1.00 97.38 391 CYS A N 1
ATOM 3004 C CA . CYS A 1 391 ? 7.841 2.825 0.727 1.00 97.38 391 CYS A CA 1
ATOM 3005 C C . CYS A 1 391 ? 7.549 4.053 -0.135 1.00 97.38 391 CYS A C 1
ATOM 3007 O O . CYS A 1 391 ? 6.945 5.021 0.340 1.00 97.38 391 CYS A O 1
ATOM 3009 N N . PHE A 1 392 ? 7.977 4.009 -1.390 1.00 98.38 392 PHE A N 1
ATOM 3010 C CA . PHE A 1 392 ? 7.726 5.053 -2.381 1.00 98.38 392 PHE A CA 1
ATOM 3011 C C . PHE A 1 392 ? 7.683 4.451 -3.785 1.00 98.38 392 PHE A C 1
ATOM 3013 O O . PHE A 1 392 ? 8.196 3.352 -4.001 1.00 98.38 392 PHE A O 1
ATOM 3020 N N . LEU A 1 393 ? 7.076 5.167 -4.730 1.00 98.62 393 LEU A N 1
ATOM 3021 C CA . LEU A 1 393 ? 7.119 4.791 -6.139 1.00 98.62 393 LEU A CA 1
ATOM 3022 C C . LEU A 1 393 ? 8.292 5.469 -6.835 1.00 98.62 393 LEU A C 1
ATOM 3024 O O . LEU A 1 393 ? 8.639 6.614 -6.527 1.00 98.62 393 LEU A O 1
ATOM 3028 N N . VAL A 1 394 ? 8.879 4.757 -7.788 1.00 98.44 394 VAL A N 1
ATOM 3029 C CA . VAL A 1 394 ? 9.792 5.332 -8.775 1.00 98.44 394 VAL A CA 1
ATOM 3030 C C . VAL A 1 394 ? 9.364 4.904 -10.166 1.00 98.44 394 VAL A C 1
ATOM 3032 O O . VAL A 1 394 ? 8.864 3.792 -10.329 1.00 98.44 394 VAL A O 1
ATOM 3035 N N . HIS A 1 395 ? 9.588 5.767 -11.148 1.00 96.69 395 HIS A N 1
ATOM 3036 C CA . HIS A 1 395 ? 9.501 5.407 -12.559 1.00 96.69 395 HIS A CA 1
ATOM 3037 C C . HIS A 1 395 ? 10.905 5.407 -13.164 1.00 96.69 395 HIS A C 1
ATOM 3039 O O . HIS A 1 395 ? 11.712 6.282 -12.832 1.00 96.69 395 HIS A O 1
ATOM 3045 N N . GLU A 1 396 ? 11.219 4.399 -13.976 1.00 97.19 396 GLU A N 1
ATOM 3046 C CA . GLU A 1 396 ? 12.427 4.408 -14.803 1.00 97.19 396 GLU A CA 1
ATOM 3047 C C . GLU A 1 396 ? 12.277 5.435 -15.920 1.00 97.19 396 GLU A C 1
ATOM 3049 O O . GLU A 1 396 ? 11.201 5.564 -16.495 1.00 97.19 396 GLU A O 1
ATOM 3054 N N . ILE A 1 397 ? 13.362 6.152 -16.208 1.00 96.38 397 ILE A N 1
ATOM 3055 C CA . ILE A 1 397 ? 13.433 7.128 -17.292 1.00 96.38 397 ILE A CA 1
ATOM 3056 C C . ILE A 1 397 ? 14.216 6.526 -18.461 1.00 96.38 397 ILE A C 1
ATOM 3058 O O . ILE A 1 397 ? 15.328 6.021 -18.268 1.00 96.38 397 ILE A O 1
ATOM 3062 N N . GLY A 1 398 ? 13.674 6.658 -19.666 1.00 95.38 398 GLY A N 1
ATOM 3063 C CA . GLY A 1 398 ? 14.196 6.116 -20.911 1.00 95.38 398 GLY A CA 1
ATOM 3064 C C . GLY A 1 398 ? 13.784 4.664 -21.132 1.00 95.38 398 GLY A C 1
ATOM 3065 O O . GLY A 1 398 ? 12.713 4.229 -20.705 1.00 95.38 398 GLY A O 1
ATOM 3066 N N . THR A 1 399 ? 14.658 3.916 -21.806 1.00 96.31 399 THR A N 1
ATOM 3067 C CA . THR A 1 399 ? 14.392 2.529 -22.194 1.00 96.31 399 THR A CA 1
ATOM 3068 C C . THR A 1 399 ? 14.252 1.618 -20.973 1.00 96.31 399 THR A C 1
ATOM 3070 O O . THR A 1 399 ? 15.175 1.577 -20.149 1.00 96.31 399 THR A O 1
ATOM 3073 N N . PRO A 1 400 ? 13.160 0.835 -20.871 1.00 96.50 400 PRO A N 1
ATOM 3074 C CA . PRO A 1 400 ? 12.934 -0.051 -19.740 1.00 96.50 400 PRO A CA 1
ATOM 3075 C C . PRO A 1 400 ? 14.073 -1.047 -19.529 1.00 96.50 400 PRO A C 1
ATOM 3077 O O . PRO A 1 400 ? 14.596 -1.663 -20.463 1.00 96.50 400 PRO A O 1
ATOM 3080 N N . SER A 1 401 ? 14.437 -1.260 -18.268 1.00 96.75 401 SER A N 1
ATOM 3081 C CA . SER A 1 401 ? 15.411 -2.279 -17.901 1.00 96.75 401 SER A CA 1
ATOM 3082 C C . SER A 1 401 ? 14.881 -3.695 -18.192 1.00 96.75 401 SER A C 1
ATOM 3084 O O . SER A 1 401 ? 13.672 -3.932 -18.115 1.00 96.75 401 SER A O 1
ATOM 3086 N N . PRO A 1 402 ? 15.752 -4.703 -18.410 1.00 96.00 402 PRO A N 1
ATOM 3087 C CA . PRO A 1 402 ? 15.315 -6.095 -18.584 1.00 96.00 402 PRO A CA 1
ATOM 3088 C C . PRO A 1 402 ? 14.455 -6.637 -17.427 1.00 96.00 402 PRO A C 1
ATOM 3090 O O . PRO A 1 402 ? 13.629 -7.527 -17.622 1.00 96.00 402 PRO A O 1
ATOM 3093 N N . ALA A 1 403 ? 14.627 -6.093 -16.217 1.00 96.19 403 ALA A N 1
ATOM 3094 C CA . ALA A 1 403 ? 13.857 -6.479 -15.038 1.00 96.19 403 ALA A CA 1
ATOM 3095 C C . ALA A 1 403 ? 12.371 -6.084 -15.143 1.00 96.19 403 ALA A C 1
ATOM 3097 O O . ALA A 1 403 ? 11.513 -6.781 -14.591 1.00 96.19 403 ALA A O 1
ATOM 3098 N N . SER A 1 404 ? 12.060 -4.990 -15.849 1.00 95.19 404 SER A N 1
ATOM 3099 C CA . SER A 1 404 ? 10.680 -4.545 -16.087 1.00 95.19 404 SER A CA 1
ATOM 3100 C C . SER A 1 404 ? 9.889 -5.556 -16.924 1.00 95.19 404 SER A C 1
ATOM 3102 O O . SER A 1 404 ? 8.681 -5.686 -16.751 1.00 95.19 404 SER A O 1
ATOM 3104 N N . SER A 1 405 ? 10.593 -6.316 -17.775 1.00 93.69 405 SER A N 1
ATOM 3105 C CA . SER A 1 405 ? 10.025 -7.180 -18.819 1.00 93.69 405 SER A CA 1
ATOM 3106 C C . SER A 1 405 ? 9.108 -6.445 -19.802 1.00 93.69 405 SER A C 1
ATOM 3108 O O . SER A 1 405 ? 8.333 -7.090 -20.496 1.00 93.69 405 SER A O 1
ATOM 3110 N N . LEU A 1 406 ? 9.212 -5.116 -19.873 1.00 93.50 406 LEU A N 1
ATOM 3111 C CA . LEU A 1 406 ? 8.531 -4.310 -20.875 1.00 93.50 406 LEU A CA 1
ATOM 3112 C C . LEU A 1 406 ? 9.371 -4.266 -22.158 1.00 93.50 406 LEU A C 1
ATOM 3114 O O . LEU A 1 406 ? 10.604 -4.364 -22.100 1.00 93.50 406 LEU A O 1
ATOM 3118 N N . PRO A 1 407 ? 8.731 -4.155 -23.329 1.00 92.25 407 PRO A N 1
ATOM 3119 C CA . PRO A 1 407 ? 9.450 -4.013 -24.581 1.00 92.25 407 PRO A CA 1
ATOM 3120 C C . PRO A 1 407 ? 10.177 -2.663 -24.638 1.00 92.25 407 PRO A C 1
ATOM 3122 O O . PRO A 1 407 ? 9.750 -1.672 -24.054 1.00 92.25 407 PRO A O 1
ATOM 3125 N N . SER A 1 408 ? 11.270 -2.600 -25.400 1.00 90.75 408 SER A N 1
ATOM 3126 C CA . SER A 1 408 ? 12.156 -1.427 -25.445 1.00 90.75 408 SER A CA 1
ATOM 3127 C C . SER A 1 408 ? 11.535 -0.156 -26.035 1.00 90.75 408 SER A C 1
ATOM 3129 O O . SER A 1 408 ? 12.204 0.866 -26.053 1.00 90.75 408 SER A O 1
ATOM 3131 N N . PHE A 1 409 ? 10.319 -0.224 -26.585 1.00 88.12 409 PHE A N 1
ATOM 3132 C CA . PHE A 1 409 ? 9.600 0.935 -27.122 1.00 88.12 409 PHE A CA 1
ATOM 3133 C C . PHE A 1 409 ? 8.649 1.580 -26.102 1.00 88.12 409 PHE A C 1
ATOM 3135 O O . PHE A 1 409 ? 8.104 2.644 -26.379 1.00 88.12 409 PHE A O 1
ATOM 3142 N N . GLU A 1 410 ? 8.421 0.951 -24.945 1.00 89.81 410 GLU A N 1
ATOM 3143 C CA . GLU A 1 410 ? 7.608 1.512 -23.860 1.00 89.81 410 GLU A CA 1
ATOM 3144 C C . GLU A 1 410 ? 8.472 2.383 -22.938 1.00 89.81 410 GLU A C 1
ATOM 3146 O O . GLU A 1 410 ? 8.613 2.105 -21.746 1.00 89.81 410 GLU A O 1
ATOM 3151 N N . ASP A 1 411 ? 9.086 3.426 -23.492 1.00 91.50 411 ASP A N 1
ATOM 3152 C CA . ASP A 1 411 ? 9.901 4.361 -22.714 1.00 91.50 411 ASP A CA 1
ATOM 3153 C C . ASP A 1 411 ? 9.087 4.999 -21.570 1.00 91.50 411 ASP A C 1
ATOM 3155 O O . ASP A 1 411 ? 7.880 5.222 -21.685 1.00 91.50 411 ASP A O 1
ATOM 3159 N N . ASP A 1 412 ? 9.756 5.269 -20.445 1.00 92.50 412 ASP A N 1
ATOM 3160 C CA . ASP A 1 412 ? 9.198 5.946 -19.259 1.00 92.50 412 ASP A CA 1
ATOM 3161 C C . ASP A 1 412 ? 7.995 5.251 -18.578 1.00 92.50 412 ASP A C 1
ATOM 3163 O O . ASP A 1 412 ? 7.322 5.838 -17.726 1.00 92.50 412 ASP A O 1
ATOM 3167 N N . SER A 1 413 ? 7.720 3.988 -18.915 1.00 93.56 413 SER A N 1
ATOM 3168 C CA . SER A 1 413 ? 6.526 3.255 -18.457 1.00 93.56 413 SER A CA 1
ATOM 3169 C C . SER A 1 413 ? 6.755 2.351 -17.235 1.00 93.56 413 SER A C 1
ATOM 3171 O O . SER A 1 413 ? 5.805 1.965 -16.545 1.00 93.56 413 SER A O 1
ATOM 3173 N N . ALA A 1 414 ? 8.008 1.988 -16.941 1.00 97.31 414 ALA A N 1
ATOM 3174 C CA . ALA A 1 414 ? 8.327 1.024 -15.893 1.00 97.31 414 ALA A CA 1
ATOM 3175 C C . ALA A 1 414 ? 8.264 1.664 -14.496 1.00 97.31 414 ALA A C 1
ATOM 3177 O O . ALA A 1 414 ? 9.191 2.353 -14.063 1.00 97.31 414 ALA A O 1
ATOM 3178 N N . VAL A 1 415 ? 7.182 1.387 -13.762 1.00 98.25 415 VAL A N 1
ATOM 3179 C CA . VAL A 1 415 ? 6.974 1.844 -12.378 1.00 98.25 415 VAL A CA 1
ATOM 3180 C C . VAL A 1 415 ? 7.254 0.732 -11.368 1.00 98.25 415 VAL A C 1
ATOM 3182 O O . VAL A 1 415 ? 6.865 -0.426 -11.546 1.00 98.25 415 VAL A O 1
ATOM 3185 N N . TRP A 1 416 ? 7.890 1.106 -10.258 1.00 98.62 416 TRP A N 1
ATOM 3186 C CA . TRP A 1 416 ? 8.285 0.204 -9.181 1.00 98.62 416 TRP A CA 1
ATOM 3187 C C . TRP A 1 416 ? 7.821 0.706 -7.820 1.00 98.62 416 TRP A C 1
ATOM 3189 O O . TRP A 1 416 ? 7.990 1.880 -7.493 1.00 98.62 416 TRP A O 1
ATOM 3199 N N . LEU A 1 417 ? 7.351 -0.212 -6.970 1.00 98.62 417 LEU A N 1
ATOM 3200 C CA . LEU A 1 417 ? 7.234 0.040 -5.533 1.00 98.62 417 LEU A CA 1
ATOM 3201 C C . LEU A 1 417 ? 8.560 -0.291 -4.854 1.00 98.62 417 LEU A C 1
ATOM 3203 O O . LEU A 1 417 ? 9.009 -1.441 -4.864 1.00 98.62 417 LEU A O 1
ATOM 3207 N N . VAL A 1 418 ? 9.175 0.721 -4.254 1.00 98.50 418 VAL A N 1
ATOM 3208 C CA . VAL A 1 418 ? 10.488 0.635 -3.623 1.00 98.50 418 VAL A CA 1
ATOM 3209 C C . VAL A 1 418 ? 10.343 0.615 -2.109 1.00 98.50 418 VAL A C 1
ATOM 3211 O O . VAL A 1 418 ? 9.656 1.455 -1.531 1.00 98.50 418 VAL A O 1
ATOM 3214 N N . GLU A 1 419 ? 11.023 -0.329 -1.457 1.00 97.12 419 GLU A N 1
ATOM 3215 C CA . GLU A 1 419 ? 11.129 -0.401 0.006 1.00 97.12 419 GLU A CA 1
ATOM 3216 C C . GLU A 1 419 ? 12.575 -0.708 0.444 1.00 97.12 419 GLU A C 1
ATOM 3218 O O . GLU A 1 419 ? 13.339 -1.306 -0.324 1.00 97.12 419 GLU A O 1
ATOM 3223 N N . PRO A 1 420 ? 12.981 -0.343 1.676 1.00 96.31 420 PRO A N 1
ATOM 3224 C CA . PRO A 1 420 ? 14.288 -0.692 2.218 1.00 96.31 420 PRO A CA 1
ATOM 3225 C C . PRO A 1 420 ? 14.555 -2.197 2.174 1.00 96.31 420 PRO A C 1
ATOM 3227 O O . PRO A 1 420 ? 13.722 -3.014 2.585 1.00 96.31 420 PRO A O 1
ATOM 3230 N N . ARG A 1 421 ? 15.754 -2.582 1.726 1.00 94.44 421 ARG A N 1
ATOM 3231 C CA . ARG A 1 421 ? 16.135 -3.992 1.633 1.00 94.44 421 ARG A CA 1
ATOM 3232 C C . ARG A 1 421 ? 16.368 -4.578 3.018 1.00 94.44 421 ARG A C 1
ATOM 3234 O O . ARG A 1 421 ? 17.305 -4.213 3.724 1.00 94.44 421 ARG A O 1
ATOM 3241 N N . ARG A 1 422 ? 15.563 -5.575 3.373 1.00 87.88 422 ARG A N 1
ATOM 3242 C CA . ARG A 1 422 ? 15.665 -6.294 4.648 1.00 87.88 422 ARG A CA 1
ATOM 3243 C C . ARG A 1 422 ? 16.618 -7.479 4.511 1.00 87.88 422 ARG A C 1
ATOM 3245 O O . ARG A 1 422 ? 16.560 -8.219 3.536 1.00 87.88 422 ARG A O 1
ATOM 3252 N N . THR A 1 423 ? 17.487 -7.671 5.500 1.00 78.88 423 THR A N 1
ATOM 3253 C CA . THR A 1 423 ? 18.445 -8.795 5.553 1.00 78.88 423 THR A CA 1
ATOM 3254 C C . THR A 1 423 ? 17.935 -9.987 6.360 1.00 78.88 423 THR A C 1
ATOM 3256 O O . THR A 1 423 ? 18.532 -11.059 6.315 1.00 78.88 423 THR A O 1
ATOM 3259 N N . LYS A 1 424 ? 16.845 -9.807 7.115 1.00 71.31 424 LYS A N 1
ATOM 3260 C CA . LYS A 1 424 ? 16.277 -10.822 8.005 1.00 71.31 424 LYS A CA 1
ATOM 3261 C C . LYS A 1 424 ? 15.072 -11.507 7.374 1.00 71.31 424 LYS A C 1
ATOM 3263 O O . LYS A 1 424 ? 14.340 -10.900 6.593 1.00 71.31 424 LYS A O 1
ATOM 3268 N N . ALA A 1 425 ? 14.841 -12.750 7.789 1.00 78.69 425 ALA A N 1
ATOM 3269 C CA . ALA A 1 425 ? 13.631 -13.481 7.448 1.00 78.69 425 ALA A CA 1
ATOM 3270 C C . ALA A 1 425 ? 12.380 -12.699 7.884 1.00 78.69 425 ALA A C 1
ATOM 3272 O O . ALA A 1 425 ? 12.327 -12.127 8.977 1.00 78.69 425 ALA A O 1
ATOM 3273 N N . VAL A 1 426 ? 11.373 -12.683 7.014 1.00 86.06 426 VAL A N 1
ATOM 3274 C CA . VAL A 1 426 ? 10.074 -12.070 7.293 1.00 86.06 426 VAL A CA 1
ATOM 3275 C C . VAL A 1 426 ? 9.262 -13.020 8.171 1.00 86.06 426 VAL A C 1
ATOM 3277 O O . VAL A 1 426 ? 9.061 -14.185 7.834 1.00 86.06 426 VAL A O 1
ATOM 3280 N N . ARG A 1 427 ? 8.779 -12.519 9.306 1.00 91.25 427 ARG A N 1
ATOM 3281 C CA . ARG A 1 427 ? 7.827 -13.198 10.181 1.00 91.25 427 ARG A CA 1
ATOM 3282 C C . ARG A 1 427 ? 6.410 -12.796 9.795 1.00 91.25 427 ARG A C 1
ATOM 3284 O O . ARG A 1 427 ? 6.071 -11.613 9.774 1.00 91.25 427 ARG A O 1
ATOM 3291 N N . LYS A 1 428 ? 5.570 -13.796 9.553 1.00 93.25 428 LYS A N 1
ATOM 3292 C CA . LYS A 1 428 ? 4.136 -13.624 9.326 1.00 93.25 428 LYS A CA 1
ATOM 3293 C C . LYS A 1 428 ? 3.385 -13.628 10.662 1.00 93.25 428 LYS A C 1
ATOM 3295 O O . LYS A 1 428 ? 3.569 -14.540 11.469 1.00 93.25 428 LYS A O 1
ATOM 3300 N N . TYR A 1 429 ? 2.572 -12.605 10.901 1.00 94.56 429 TYR A N 1
ATOM 3301 C CA . TYR A 1 429 ? 1.763 -12.427 12.113 1.00 94.56 429 TYR A CA 1
ATOM 3302 C C . TYR A 1 429 ? 0.286 -12.727 11.868 1.00 94.56 429 TYR A C 1
ATOM 3304 O O . TYR A 1 429 ? -0.355 -13.294 12.746 1.00 94.56 429 TYR A O 1
ATOM 3312 N N . SER A 1 430 ? -0.227 -12.422 10.677 1.00 95.75 430 SER A N 1
ATOM 3313 C CA . SER A 1 430 ? -1.517 -12.906 10.182 1.00 95.75 430 SER A CA 1
ATOM 3314 C C . SER A 1 430 ? -1.404 -13.277 8.706 1.00 95.75 430 SER A C 1
ATOM 3316 O O . SER A 1 430 ? -0.471 -12.867 8.021 1.00 95.75 430 SER A O 1
ATOM 3318 N N . GLY A 1 431 ? -2.312 -14.117 8.221 1.00 94.00 431 GLY A N 1
ATOM 3319 C CA . GLY A 1 431 ? -2.553 -14.321 6.797 1.00 94.00 431 GLY A CA 1
ATOM 3320 C C . GLY A 1 431 ? -3.807 -13.595 6.340 1.00 94.00 431 GLY A C 1
ATOM 3321 O O . GLY A 1 431 ? -4.480 -12.944 7.131 1.00 94.00 431 GLY A O 1
ATOM 3322 N N . THR A 1 432 ? -4.141 -13.740 5.062 1.00 90.81 432 THR A N 1
ATOM 3323 C CA . THR A 1 432 ? -5.342 -13.130 4.474 1.00 90.81 432 THR A CA 1
ATOM 3324 C C . THR A 1 432 ? -6.643 -13.667 5.076 1.00 90.81 432 THR A C 1
ATOM 3326 O O . THR A 1 432 ? -7.601 -12.922 5.211 1.00 90.81 432 THR A O 1
ATOM 3329 N N . LEU A 1 433 ? -6.684 -14.958 5.428 1.00 90.69 433 LEU A N 1
ATOM 3330 C CA . LEU A 1 433 ? -7.877 -15.636 5.967 1.00 90.69 433 LEU A CA 1
ATOM 3331 C C . LEU A 1 433 ? -7.661 -16.217 7.372 1.00 90.69 433 LEU A C 1
ATOM 3333 O O . LEU A 1 433 ? -8.552 -16.851 7.926 1.00 90.69 433 LEU A O 1
ATOM 3337 N N . VAL A 1 434 ? -6.459 -16.064 7.931 1.00 90.31 434 VAL A N 1
ATOM 3338 C CA . VAL A 1 434 ? -6.070 -16.701 9.195 1.00 90.31 434 VAL A CA 1
ATOM 3339 C C . VAL A 1 434 ? -5.439 -15.654 10.096 1.00 90.31 434 VAL A C 1
ATOM 3341 O O . VAL A 1 434 ? -4.337 -15.180 9.826 1.00 90.31 434 VAL A O 1
ATOM 3344 N N . HIS A 1 435 ? -6.121 -15.330 11.190 1.00 89.12 435 HIS A N 1
ATOM 3345 C CA . HIS A 1 435 ? -5.638 -14.417 12.223 1.00 89.12 435 HIS A CA 1
ATOM 3346 C C . HIS A 1 435 ? -5.311 -15.240 13.475 1.00 89.12 435 HIS A C 1
ATOM 3348 O O . HIS A 1 435 ? -6.205 -15.521 14.273 1.00 89.12 435 HIS A O 1
ATOM 3354 N N . PRO A 1 436 ? -4.063 -15.723 13.624 1.00 89.75 436 PRO A N 1
ATOM 3355 C CA . PRO A 1 436 ? -3.709 -16.581 14.744 1.00 89.75 436 PRO A CA 1
ATOM 3356 C C . PRO A 1 436 ? -3.810 -15.807 16.061 1.00 89.75 436 PRO A C 1
ATOM 3358 O O . PRO A 1 436 ? -3.321 -14.684 16.171 1.00 89.75 436 PRO A O 1
ATOM 3361 N N . ASN A 1 437 ? -4.388 -16.439 17.082 1.00 90.12 437 ASN A N 1
ATOM 3362 C CA . ASN A 1 437 ? -4.436 -15.877 18.427 1.00 90.12 437 ASN A CA 1
ATOM 3363 C C . ASN A 1 437 ? -3.052 -15.984 19.087 1.00 90.12 437 ASN A C 1
ATOM 3365 O O . ASN A 1 437 ? -2.652 -17.045 19.574 1.00 90.12 437 ASN A O 1
ATOM 3369 N N . ARG A 1 438 ? -2.292 -14.889 19.058 1.00 92.06 438 ARG A N 1
ATOM 3370 C CA . ARG A 1 438 ? -0.941 -14.820 19.619 1.00 92.06 438 ARG A CA 1
ATOM 3371 C C . ARG A 1 438 ? -0.976 -14.298 21.052 1.00 92.06 438 ARG A C 1
ATOM 3373 O O . ARG A 1 438 ? -1.612 -13.290 21.322 1.00 92.06 438 ARG A O 1
ATOM 3380 N N . GLN A 1 439 ? -0.228 -14.952 21.940 1.00 93.62 439 GLN A N 1
ATOM 3381 C CA . GLN A 1 439 ? -0.145 -14.580 23.360 1.00 93.62 439 GLN A CA 1
ATOM 3382 C C . GLN A 1 439 ? 1.040 -13.657 23.689 1.00 93.62 439 GLN A C 1
ATOM 3384 O O . GLN A 1 439 ? 1.160 -13.194 24.816 1.00 93.62 439 GLN A O 1
ATOM 3389 N N . ASP A 1 440 ? 1.937 -13.392 22.731 1.00 93.81 440 ASP A N 1
ATOM 3390 C CA . ASP A 1 440 ? 3.021 -12.430 22.936 1.00 93.81 440 ASP A CA 1
ATOM 3391 C C . ASP A 1 440 ? 2.506 -10.989 22.811 1.00 93.81 440 ASP A C 1
ATOM 3393 O O . ASP A 1 440 ? 1.661 -10.700 21.966 1.00 93.81 440 ASP A O 1
ATOM 3397 N N . LYS A 1 441 ? 3.057 -10.061 23.610 1.00 95.56 441 LYS A N 1
ATOM 3398 C CA . LYS A 1 441 ? 2.653 -8.639 23.628 1.00 95.56 441 LYS A CA 1
ATOM 3399 C C . LYS A 1 441 ? 2.586 -8.025 22.226 1.00 95.56 441 LYS A C 1
ATOM 3401 O O . LYS A 1 441 ? 1.654 -7.289 21.909 1.00 95.56 441 LYS A O 1
ATOM 3406 N N . LEU A 1 442 ? 3.558 -8.345 21.368 1.00 95.56 442 LEU A N 1
ATOM 3407 C CA . LEU A 1 442 ? 3.579 -7.899 19.973 1.00 95.56 442 LEU A CA 1
ATOM 3408 C C . LEU A 1 442 ? 2.393 -8.457 19.172 1.00 95.56 442 LEU A C 1
ATOM 3410 O O . LEU A 1 442 ? 1.717 -7.699 18.486 1.00 95.56 442 LEU A O 1
ATOM 3414 N N . GLY A 1 443 ? 2.121 -9.760 19.260 1.00 95.56 443 GLY A N 1
ATOM 3415 C CA . GLY A 1 443 ? 1.010 -10.387 18.551 1.00 95.56 443 GLY A CA 1
ATOM 3416 C C . GLY A 1 443 ? -0.360 -9.921 19.044 1.00 95.56 443 GLY A C 1
ATOM 3417 O O . GLY A 1 443 ? -1.241 -9.669 18.222 1.00 95.56 443 GLY A O 1
ATOM 3418 N N . GLN A 1 444 ? -0.518 -9.724 20.356 1.00 96.56 444 GLN A N 1
ATOM 3419 C CA . GLN A 1 444 ? -1.716 -9.120 20.945 1.00 96.56 444 GLN A CA 1
ATOM 3420 C C . GLN A 1 444 ? -1.900 -7.677 20.462 1.00 96.56 444 GLN A C 1
ATOM 3422 O O . GLN A 1 444 ? -2.990 -7.322 20.025 1.00 96.56 444 GLN A O 1
ATOM 3427 N N . THR A 1 445 ? -0.827 -6.875 20.437 1.00 97.56 445 THR A N 1
ATOM 3428 C CA . THR A 1 445 ? -0.871 -5.495 19.918 1.00 97.56 445 THR A CA 1
ATOM 3429 C C . THR A 1 445 ? -1.284 -5.465 18.444 1.00 97.56 445 THR A C 1
ATOM 3431 O O . THR A 1 445 ? -2.145 -4.677 18.074 1.00 97.56 445 THR A O 1
ATOM 3434 N N . LEU A 1 446 ? -0.711 -6.326 17.595 1.00 97.31 446 LEU A N 1
ATOM 3435 C CA . LEU A 1 446 ? -1.063 -6.384 16.169 1.00 97.31 446 LEU A CA 1
ATOM 3436 C C . LEU A 1 446 ? -2.508 -6.850 15.942 1.00 97.31 446 LEU A C 1
ATOM 3438 O O . LEU A 1 446 ? -3.176 -6.346 15.044 1.00 97.31 446 LEU A O 1
ATOM 3442 N N . SER A 1 447 ? -3.001 -7.774 16.769 1.00 96.38 447 SER A N 1
ATOM 3443 C CA . SER A 1 447 ? -4.396 -8.229 16.715 1.00 96.38 447 SER A CA 1
ATOM 3444 C C . SER A 1 447 ? -5.358 -7.119 17.149 1.00 96.38 447 SER A C 1
ATOM 3446 O O . SER A 1 447 ? -6.345 -6.857 16.465 1.00 96.38 447 SER A O 1
ATOM 3448 N N . ALA A 1 448 ? -5.038 -6.416 18.241 1.00 97.25 448 ALA A N 1
ATOM 3449 C CA . ALA A 1 448 ? -5.795 -5.258 18.707 1.00 97.25 448 ALA A CA 1
ATOM 3450 C C . ALA A 1 448 ? -5.778 -4.117 17.682 1.00 97.25 448 ALA A C 1
ATOM 3452 O O . ALA A 1 448 ? -6.811 -3.501 17.449 1.00 97.25 448 ALA A O 1
ATOM 3453 N N . PHE A 1 449 ? -4.644 -3.875 17.020 1.00 97.94 449 PHE A N 1
ATOM 3454 C CA . PHE A 1 449 ? -4.536 -2.879 15.956 1.00 97.94 449 PHE A CA 1
ATOM 3455 C C . PHE A 1 449 ? -5.409 -3.229 14.743 1.00 97.94 449 PHE A C 1
ATOM 3457 O O . PHE A 1 449 ? -6.115 -2.364 14.232 1.00 97.94 449 PHE A O 1
ATOM 3464 N N . ALA A 1 450 ? -5.422 -4.494 14.309 1.00 97.25 450 ALA A N 1
ATOM 3465 C CA . ALA A 1 450 ? -6.305 -4.934 13.229 1.00 97.25 450 ALA A CA 1
ATOM 3466 C C . ALA A 1 450 ? -7.792 -4.737 13.583 1.00 97.25 450 ALA A C 1
ATOM 3468 O O . ALA A 1 450 ? -8.565 -4.283 12.742 1.00 97.25 450 ALA A O 1
ATOM 3469 N N . HIS A 1 451 ? -8.178 -5.024 14.832 1.00 96.88 451 HIS A N 1
ATOM 3470 C CA . HIS A 1 451 ? -9.540 -4.792 15.319 1.00 96.88 451 HIS A CA 1
ATOM 3471 C C . HIS A 1 451 ? -9.877 -3.299 15.433 1.00 96.88 451 HIS A C 1
ATOM 3473 O O . HIS A 1 451 ? -10.950 -2.883 15.009 1.00 96.88 451 HIS A O 1
ATOM 3479 N N . PHE A 1 452 ? -8.945 -2.487 15.939 1.00 98.00 452 PHE A N 1
ATOM 3480 C CA . PHE A 1 452 ? -9.078 -1.034 15.977 1.00 98.00 452 PHE A CA 1
ATOM 3481 C C . PHE A 1 452 ? -9.309 -0.466 14.579 1.00 98.00 452 PHE A C 1
ATOM 3483 O O . PHE A 1 452 ? -10.224 0.323 14.408 1.00 98.00 452 PHE A O 1
ATOM 3490 N N . LEU A 1 453 ? -8.527 -0.880 13.576 1.00 97.75 453 LEU A N 1
ATOM 3491 C CA . LEU A 1 453 ? -8.698 -0.408 12.201 1.00 97.75 453 LEU A CA 1
ATOM 3492 C C . LEU A 1 453 ? -10.091 -0.761 11.663 1.00 97.75 453 LEU A C 1
ATOM 3494 O O . LEU A 1 453 ? -10.732 0.088 11.047 1.00 97.75 453 LEU A O 1
ATOM 3498 N N . TYR A 1 454 ? -10.581 -1.971 11.946 1.00 97.69 454 TYR A N 1
ATOM 3499 C CA . TYR A 1 454 ? -11.934 -2.383 11.573 1.00 97.69 454 TYR A CA 1
ATOM 3500 C C . TYR A 1 454 ? -13.011 -1.512 12.216 1.00 97.69 454 TYR A C 1
ATOM 3502 O O . TYR A 1 454 ? -13.857 -0.977 11.509 1.00 97.69 454 TYR A O 1
ATOM 3510 N N . GLU A 1 455 ? -12.956 -1.284 13.526 1.00 98.19 455 GLU A N 1
ATOM 3511 C CA . GLU A 1 455 ? -13.963 -0.454 14.193 1.00 98.19 455 GLU A CA 1
ATOM 3512 C C . GLU A 1 455 ? -13.838 1.034 13.814 1.00 98.19 455 GLU A C 1
ATOM 3514 O O . GLU A 1 455 ? -14.834 1.687 13.505 1.00 98.19 455 GLU A O 1
ATOM 3519 N N . TYR A 1 456 ? -12.614 1.570 13.761 1.00 97.31 456 TYR A N 1
ATOM 3520 C CA . TYR A 1 456 ? -12.339 2.981 13.465 1.00 97.31 456 TYR A CA 1
ATOM 3521 C C . TYR A 1 456 ? -12.698 3.358 12.023 1.00 97.31 456 TYR A C 1
ATOM 3523 O O . TYR A 1 456 ? -13.159 4.468 11.773 1.00 97.31 456 TYR A O 1
ATOM 3531 N N . SER A 1 457 ? -12.558 2.424 11.078 1.00 97.06 457 SER A N 1
ATOM 3532 C CA . SER A 1 457 ? -13.039 2.579 9.696 1.00 97.06 457 SER A CA 1
ATOM 3533 C C . SER A 1 457 ? -14.542 2.323 9.544 1.00 97.06 457 SER A C 1
ATOM 3535 O O . SER A 1 457 ? -15.012 2.099 8.435 1.00 97.06 457 SER A O 1
ATOM 3537 N N . ARG A 1 458 ? -15.313 2.296 10.642 1.00 97.25 458 ARG A N 1
ATOM 3538 C CA . ARG A 1 458 ? -16.751 1.973 10.638 1.00 97.25 458 ARG A CA 1
ATOM 3539 C C . ARG A 1 458 ? -17.060 0.649 9.934 1.00 97.25 458 ARG A C 1
ATOM 3541 O O . ARG A 1 458 ? -18.114 0.500 9.322 1.00 97.25 458 ARG A O 1
ATOM 3548 N N . LYS A 1 459 ? -16.165 -0.329 10.090 1.00 97.25 459 LYS A N 1
ATOM 3549 C CA . LYS A 1 459 ? -16.272 -1.694 9.557 1.00 97.25 459 LYS A CA 1
ATOM 3550 C C . LYS A 1 459 ? -16.115 -1.786 8.037 1.00 97.25 459 LYS A C 1
ATOM 3552 O O . LYS A 1 459 ? -16.502 -2.793 7.451 1.00 97.25 459 LYS A O 1
ATOM 3557 N N . GLU A 1 460 ? -15.520 -0.776 7.406 1.00 96.62 460 GLU A N 1
ATOM 3558 C CA . GLU A 1 460 ? -15.260 -0.765 5.960 1.00 96.62 460 GLU A CA 1
ATOM 3559 C C . GLU A 1 460 ? -13.939 -1.452 5.591 1.00 96.62 460 GLU A C 1
ATOM 3561 O O . GLU A 1 460 ? -13.826 -2.053 4.523 1.00 96.62 460 GLU A O 1
ATOM 3566 N N . LEU A 1 461 ? -12.935 -1.402 6.473 1.00 96.00 461 LEU A N 1
ATOM 3567 C CA . LEU A 1 461 ? -11.594 -1.917 6.200 1.00 96.00 461 LEU A CA 1
ATOM 3568 C C . LEU A 1 461 ? -11.165 -2.936 7.251 1.00 96.00 461 LEU A C 1
ATOM 3570 O O . LEU A 1 461 ? -11.394 -2.758 8.439 1.00 96.00 461 LEU A O 1
ATOM 3574 N N . VAL A 1 462 ? -10.459 -3.988 6.837 1.00 94.56 462 VAL A N 1
ATOM 3575 C CA . VAL A 1 462 ? -9.819 -4.934 7.761 1.00 94.56 462 VAL A CA 1
ATOM 3576 C C . VAL A 1 462 ? -8.365 -5.149 7.365 1.00 94.56 462 VAL A C 1
ATOM 3578 O O . VAL A 1 462 ? -8.046 -5.393 6.201 1.00 94.56 462 VAL A O 1
ATOM 3581 N N . LEU A 1 463 ? -7.464 -5.063 8.345 1.00 95.69 463 LEU A N 1
ATOM 3582 C CA . LEU A 1 463 ? -6.045 -5.310 8.126 1.00 95.69 463 LEU A CA 1
ATOM 3583 C C . LEU A 1 463 ? -5.744 -6.807 8.215 1.00 95.69 463 LEU A C 1
ATOM 3585 O O . LEU A 1 463 ? -5.908 -7.425 9.268 1.00 95.69 463 LEU A O 1
ATOM 3589 N N . ALA A 1 464 ? -5.237 -7.370 7.124 1.00 95.50 464 ALA A N 1
ATOM 3590 C CA . ALA A 1 464 ? -4.826 -8.765 7.032 1.00 95.50 464 ALA A CA 1
ATOM 3591 C C . ALA A 1 464 ? -3.396 -8.892 6.486 1.00 95.50 464 ALA A C 1
ATOM 3593 O O . ALA A 1 464 ? -2.766 -7.902 6.122 1.00 95.50 464 ALA A O 1
ATOM 3594 N N . ASP A 1 465 ? -2.882 -10.124 6.458 1.00 95.62 465 ASP A N 1
ATOM 3595 C CA . ASP A 1 465 ? -1.535 -10.453 5.963 1.00 95.62 465 ASP A CA 1
ATOM 3596 C C . ASP A 1 465 ? -0.396 -9.638 6.614 1.00 95.62 465 ASP A C 1
ATOM 3598 O O . ASP A 1 465 ? 0.586 -9.252 5.978 1.00 95.62 465 ASP A O 1
ATOM 3602 N N . ILE A 1 466 ? -0.524 -9.373 7.917 1.00 96.00 466 ILE A N 1
ATOM 3603 C CA . ILE A 1 466 ? 0.455 -8.602 8.679 1.00 96.00 466 ILE A CA 1
ATOM 3604 C C . ILE A 1 466 ? 1.752 -9.402 8.735 1.00 96.00 466 ILE A C 1
ATOM 3606 O O . ILE A 1 466 ? 1.806 -10.505 9.286 1.00 96.00 466 ILE A O 1
ATOM 3610 N N . GLN A 1 467 ? 2.822 -8.822 8.206 1.00 94.75 467 GLN A N 1
ATOM 3611 C CA . GLN A 1 467 ? 4.140 -9.436 8.166 1.00 94.75 467 GLN A CA 1
ATOM 3612 C C . GLN A 1 467 ? 5.234 -8.393 8.377 1.00 94.75 467 GLN A C 1
ATOM 3614 O O . GLN A 1 467 ? 5.114 -7.235 7.982 1.00 94.75 467 GLN A O 1
ATOM 3619 N N . GLY A 1 468 ? 6.323 -8.798 9.019 1.00 92.44 468 GLY A N 1
ATOM 3620 C CA . GLY A 1 468 ? 7.394 -7.884 9.384 1.00 92.44 468 GLY A CA 1
ATOM 3621 C C . GLY A 1 468 ? 8.637 -8.612 9.856 1.00 92.44 468 GLY A C 1
ATOM 3622 O O . GLY A 1 468 ? 8.718 -9.833 9.815 1.00 92.44 468 GLY A O 1
ATOM 3623 N N . HIS A 1 469 ? 9.627 -7.862 10.307 1.00 88.88 469 HIS A N 1
ATOM 3624 C CA . HIS A 1 469 ? 10.825 -8.416 10.924 1.00 88.88 469 HIS A CA 1
ATOM 3625 C C . HIS A 1 469 ? 11.177 -7.562 12.135 1.00 88.88 469 HIS A C 1
ATOM 3627 O O . HIS A 1 469 ? 10.842 -6.379 12.183 1.00 88.88 469 HIS A O 1
ATOM 3633 N N . LEU A 1 470 ? 11.845 -8.163 13.116 1.00 85.56 470 LEU A N 1
ATOM 3634 C CA . LEU A 1 470 ? 12.342 -7.423 14.268 1.00 85.56 470 LEU A CA 1
ATOM 3635 C C . LEU A 1 470 ? 13.601 -6.661 13.849 1.00 85.56 470 LEU A C 1
ATOM 3637 O O . LEU A 1 470 ? 14.651 -7.259 13.570 1.00 85.56 470 LEU A O 1
ATOM 3641 N N . THR A 1 471 ? 13.504 -5.337 13.799 1.00 76.75 471 THR A N 1
ATOM 3642 C CA . THR A 1 471 ? 14.683 -4.478 13.765 1.00 76.75 471 THR A CA 1
ATOM 3643 C C . THR A 1 471 ? 15.359 -4.574 15.129 1.00 76.75 471 THR A C 1
ATOM 3645 O O . THR A 1 471 ? 14.699 -4.622 16.166 1.00 76.75 471 THR A O 1
ATOM 3648 N N . ALA A 1 472 ? 16.688 -4.704 15.141 1.00 65.25 472 ALA A N 1
ATOM 3649 C CA . ALA A 1 472 ? 17.399 -4.510 16.395 1.00 65.25 472 ALA A CA 1
ATOM 3650 C C . ALA A 1 472 ? 17.202 -3.035 16.738 1.00 65.25 472 ALA A C 1
ATOM 3652 O O . ALA A 1 472 ? 17.627 -2.175 15.968 1.00 65.25 472 ALA A O 1
ATOM 3653 N N . SER A 1 473 ? 16.487 -2.747 17.822 1.00 51.38 473 SER A N 1
ATOM 3654 C CA . SER A 1 473 ? 16.456 -1.402 18.371 1.00 51.38 473 SER A CA 1
ATOM 3655 C C . SER A 1 473 ? 17.883 -1.083 18.793 1.00 51.38 473 SER A C 1
ATOM 3657 O O . SER A 1 473 ? 18.336 -1.548 19.840 1.00 51.38 473 SER A O 1
ATOM 3659 N N . TYR A 1 474 ? 18.614 -0.340 17.966 1.00 41.78 474 TYR A N 1
ATOM 3660 C CA . TYR A 1 474 ? 19.709 0.438 18.512 1.00 41.78 474 TYR A CA 1
ATOM 3661 C C . TYR A 1 474 ? 19.048 1.438 19.461 1.00 41.78 474 TYR A C 1
ATOM 3663 O O . TYR A 1 474 ? 18.067 2.069 19.053 1.00 41.78 474 TYR A O 1
ATOM 3671 N N . PRO A 1 475 ? 19.472 1.524 20.733 1.00 40.22 475 PRO A N 1
ATOM 3672 C CA . PRO A 1 475 ? 19.026 2.617 21.576 1.00 40.22 475 PRO A CA 1
ATOM 3673 C C . PRO A 1 475 ? 19.339 3.895 20.801 1.00 40.22 475 PRO A C 1
ATOM 3675 O O . PRO A 1 475 ? 20.495 4.141 20.461 1.00 40.22 475 PRO A O 1
ATOM 3678 N N . HIS A 1 476 ? 18.294 4.633 20.426 1.00 36.72 476 HIS A N 1
ATOM 3679 C CA . HIS A 1 476 ? 18.457 5.974 19.898 1.00 36.72 476 HIS A CA 1
ATOM 3680 C C . HIS A 1 476 ? 19.173 6.741 21.005 1.00 36.72 476 HIS A C 1
ATOM 3682 O O . HIS A 1 476 ? 18.582 7.010 22.050 1.00 36.72 476 HIS A O 1
ATOM 3688 N N . ILE A 1 477 ? 20.464 6.999 20.813 1.00 31.22 477 ILE A N 1
ATOM 3689 C CA . ILE A 1 477 ? 21.150 8.042 21.556 1.00 31.22 477 ILE A CA 1
ATOM 3690 C C . ILE A 1 477 ? 20.426 9.307 21.094 1.00 31.22 477 ILE A C 1
ATOM 3692 O O . ILE A 1 477 ? 20.451 9.634 19.908 1.00 31.22 477 ILE A O 1
ATOM 3696 N N . GLN A 1 478 ? 19.601 9.870 21.974 1.00 31.06 478 GLN A N 1
ATOM 3697 C CA . GLN A 1 478 ? 19.049 11.199 21.758 1.00 31.06 478 GLN A CA 1
ATOM 3698 C C . GLN A 1 478 ? 20.237 12.150 21.885 1.00 31.06 478 GLN A C 1
ATOM 3700 O O . GLN A 1 478 ? 20.833 12.205 22.962 1.00 31.06 478 GLN A O 1
ATOM 3705 N N . ASP A 1 479 ? 20.610 12.782 20.775 1.00 32.69 479 ASP A N 1
ATOM 3706 C CA . ASP A 1 479 ? 21.518 13.931 20.773 1.00 32.69 479 ASP A CA 1
ATOM 3707 C C . ASP A 1 479 ? 20.821 15.162 21.368 1.00 32.69 479 ASP A C 1
ATOM 3709 O O . ASP A 1 479 ? 19.602 15.336 21.104 1.00 32.69 479 ASP A O 1
#